Protein 5Y5Q (pdb70)

CATH classification: 2.70.40.10

Organism: White spot syndrome virus (isolate Shrimp/China/Tongan/1996) (NCBI:txid654913)

Radius of gyration: 22.13 Å; Cα contacts (8 Å, |Δi|>4): 1250; chains: 3; bounding box: 66×56×51 Å

Sequence (449 aa):
SSASVVFMRFAPPGEETALPPRRATPGSVAYDLFPSEEMDIEPMGLAKISTGYGIDKFPDGCYGQIVSRSGMTWKNNTSVPTGTINVDYRGELKVILRNHSAEKSVPIRKGTSIAQLIFLRYCDVEEEQIVYINETTGERTIIDSSSKSSASVVFMRFAPPGEETALPPRRATPGSVAYDLFPSEEMDIEPMGLAKISTGYGIDKFPDGCYGQIVSRSGMTWKNNTSVPTGTINVDYRGELKVILRNHSAEKSSVPIRKGTSIAQLIFLRYCDVEEEEQIVYINETTGERTIIDSSSKKDNKNQAESVRGTDSSASVVFMRFAPPTALPPRRATPGSVAYDLFPSEEMDIEPMGLAKISTGYGIDKFPDGCYGQIVSRSGMTWKNNTSVPTGTINVDYRGELKVILRNHSAEKSSVPIRKGTSIAQLIFLRYCDVEEEQIVYIRTIIDSSSK

Solvent-accessible surface area: 20630 Å² total; per-residue (Å²): 79,76,28,25,1,18,1,11,36,88,14,62,72,83,91,152,31,4,85,51,5,125,38,62,61,112,7,12,5,1,2,13,0,11,0,31,135,83,79,82,4,127,49,76,19,37,6,86,7,39,1,2,6,0,2,26,91,21,2,74,52,2,1,0,20,3,26,6,74,55,27,14,0,94,165,46,36,0,12,20,17,11,6,23,18,43,52,68,87,130,23,36,0,78,0,6,0,5,0,14,13,81,156,154,57,2,59,0,93,82,58,78,4,1,0,17,0,0,2,7,71,16,5,58,2,80,85,16,54,11,1,41,42,44,178,132,103,47,111,118,54,105,64,60,67,48,84,104,122,69,29,10,1,15,2,9,34,89,21,52,70,79,100,170,31,4,92,35,2,103,36,77,62,112,7,12,5,2,3,17,0,30,0,30,69,97,68,83,2,120,51,70,7,36,3,80,0,24,1,5,4,0,2,26,71,23,1,84,49,3,2,0,21,3,26,6,76,54,38,17,0,94,171,52,38,0,12,20,19,13,6,23,18,44,53,70,86,132,24,38,0,78,0,7,0,4,0,15,11,81,153,148,60,3,66,0,95,87,41,81,8,1,0,16,0,0,2,6,77,15,4,54,2,72,86,34,68,20,5,42,42,39,154,133,90,45,113,125,62,100,54,75,63,53,71,40,192,95,149,165,137,172,92,144,118,121,226,72,199,179,36,59,25,23,1,17,2,10,51,68,14,99,106,95,16,94,51,6,132,36,61,63,112,8,12,5,1,3,13,0,12,0,22,63,96,52,83,3,111,50,70,10,36,8,77,0,24,2,2,5,0,2,17,105,25,1,76,49,3,1,0,20,2,27,7,78,54,27,12,0,93,165,49,38,1,12,20,17,11,7,22,17,43,53,69,85,129,24,36,0,78,0,6,0,4,1,16,14,82,156,155,59,2,71,0,99,79,61,73,4,0,0,17,0,0,2,7,70,17,5,55,2,76,89,28,57,16,1,66,100,175,69,110,67,77,69,54,81,101

Structure (mmCIF, N/CA/C/O backbone):
data_5Y5Q
#
_entry.id   5Y5Q
#
_cell.length_a   59.574
_cell.length_b   75.527
_cell.length_c   113.321
_cell.angle_alpha   90.00
_cell.angle_beta   90.00
_cell.angle_gamma   90.00
#
_symmetry.space_group_name_H-M   'P 21 21 21'
#
loop_
_entity.id
_entity.type
_entity.pdbx_description
1 polymer Wsv112
2 non-polymer "DEOXYURIDINE-5'-TRIPHOSPHATE"
3 non-polymer 'MAGNESIUM ION'
4 water water
#
loop_
_atom_site.group_PDB
_atom_site.id
_atom_site.type_symbol
_atom_site.label_atom_id
_atom_site.label_alt_id
_atom_site.label_comp_id
_atom_site.label_asym_id
_atom_site.label_entity_id
_atom_site.label_seq_id
_atom_site.pdbx_PDB_ins_code
_atom_site.Cartn_x
_atom_site.Cartn_y
_atom_site.Cartn_z
_atom_site.occupancy
_atom_site.B_iso_or_equiv
_atom_site.auth_seq_id
_atom_site.auth_comp_id
_atom_site.auth_asym_id
_atom_site.auth_atom_id
_atom_site.pdbx_PDB_model_num
ATOM 1 N N . SER A 1 6 ? 16.660 10.942 -36.033 1.00 57.57 3 SER A N 1
ATOM 2 C CA . SER A 1 6 ? 17.433 10.353 -34.940 1.00 56.03 3 SER A CA 1
ATOM 3 C C . SER A 1 6 ? 16.575 9.570 -33.916 1.00 56.13 3 SER A C 1
ATOM 4 O O . SER A 1 6 ? 17.074 9.195 -32.842 1.00 54.81 3 SER A O 1
ATOM 7 N N . SER A 1 7 ? 15.300 9.285 -34.272 1.00 49.47 4 SER A N 1
ATOM 8 C CA . SER A 1 7 ? 14.351 8.542 -33.433 1.00 46.70 4 SER A CA 1
ATOM 9 C C . SER 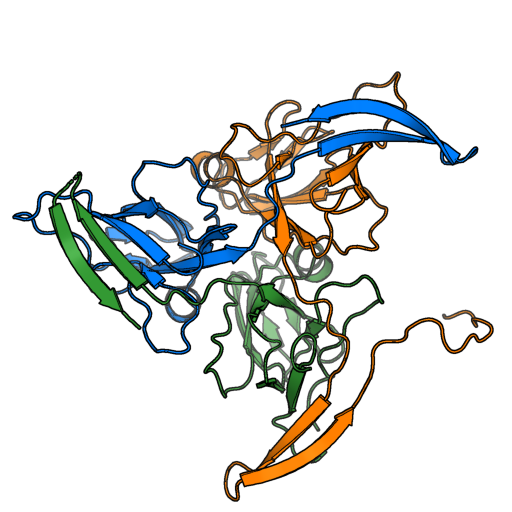A 1 7 ? 14.798 7.096 -33.170 1.00 44.40 4 SER A C 1
ATOM 10 O O . SER A 1 7 ? 14.399 6.506 -32.162 1.00 44.29 4 SER A O 1
ATOM 13 N N . ALA A 1 8 ? 15.580 6.501 -34.081 1.00 34.00 5 ALA A N 1
ATOM 14 C CA . ALA A 1 8 ? 16.032 5.134 -33.817 1.00 32.34 5 ALA A CA 1
ATOM 15 C C . ALA A 1 8 ? 17.493 4.963 -34.188 1.00 34.08 5 ALA A C 1
ATOM 16 O O . ALA A 1 8 ? 17.878 3.943 -34.758 1.00 33.87 5 ALA A O 1
ATOM 18 N N . SER A 1 9 ? 18.316 5.980 -33.874 1.00 31.02 6 SER A N 1
ATOM 19 C CA . SER A 1 9 ? 19.742 5.909 -34.192 1.00 31.21 6 SER A CA 1
ATOM 20 C C . SER A 1 9 ? 20.606 6.109 -32.955 1.00 32.54 6 SER A C 1
ATOM 21 O O . SER A 1 9 ? 20.233 6.841 -32.045 1.00 31.90 6 SER A O 1
ATOM 24 N N . VAL A 1 10 ? 21.747 5.447 -32.922 1.00 29.27 7 VAL A N 1
ATOM 25 C CA . VAL A 1 10 ? 22.699 5.563 -31.829 1.00 27.89 7 VAL A CA 1
ATOM 26 C C . VAL A 1 10 ? 24.072 5.766 -32.449 1.00 30.50 7 VAL A C 1
ATOM 27 O O . VAL A 1 10 ? 24.364 5.249 -33.529 1.00 31.52 7 VAL A O 1
ATOM 31 N N . VAL A 1 11 ? 24.927 6.480 -31.725 1.00 28.52 8 VAL A N 1
ATOM 32 C CA . VAL A 1 11 ? 26.319 6.643 -32.106 1.00 28.03 8 VAL A CA 1
ATOM 33 C C . VAL A 1 11 ? 27.152 6.279 -30.886 1.00 30.17 8 VAL A C 1
ATOM 34 O O . VAL A 1 11 ? 26.988 6.895 -29.823 1.00 29.12 8 VAL A O 1
ATOM 38 N N . PHE A 1 12 ? 27.996 5.251 -31.021 1.00 27.92 9 PHE A N 1
ATOM 39 C CA . PHE A 1 12 ? 28.938 4.882 -29.959 1.00 27.83 9 PHE A CA 1
ATOM 40 C C . PHE A 1 12 ? 30.267 5.567 -30.266 1.00 31.83 9 PHE A C 1
ATOM 41 O O . PHE A 1 12 ? 30.636 5.674 -31.437 1.00 32.60 9 PHE A O 1
ATOM 49 N N . MET A 1 13 ? 30.978 6.031 -29.227 1.00 28.90 10 MET A N 1
ATOM 50 C CA . MET A 1 13 ? 32.314 6.598 -29.392 1.00 31.21 10 MET A CA 1
ATOM 51 C C . MET A 1 13 ? 33.360 5.625 -28.842 1.00 34.43 10 MET A C 1
ATOM 52 O O . MET A 1 13 ? 33.281 5.211 -27.687 1.00 32.26 10 MET A O 1
ATOM 57 N N . ARG A 1 14 ? 34.276 5.189 -29.699 1.00 31.99 11 ARG A N 1
ATOM 58 C CA . ARG A 1 14 ? 35.365 4.270 -29.355 1.00 32.46 11 ARG A CA 1
ATOM 59 C C . ARG A 1 14 ? 36.488 5.128 -28.759 1.00 38.90 11 ARG A C 1
ATOM 60 O O . ARG A 1 14 ? 36.931 6.103 -29.387 1.00 36.82 11 ARG A O 1
ATOM 68 N N . PHE A 1 15 ? 36.909 4.796 -27.524 1.00 37.32 12 PHE A N 1
ATOM 69 C CA . PHE A 1 15 ? 37.921 5.584 -26.812 1.00 38.04 12 PHE A CA 1
ATOM 70 C C . PHE A 1 15 ? 39.352 5.365 -27.290 1.00 44.84 12 PHE A C 1
ATOM 71 O O . PHE A 1 15 ? 40.170 6.291 -27.179 1.00 46.17 12 PHE A O 1
ATOM 79 N N . ALA A 1 16 ? 39.658 4.165 -27.822 1.00 42.23 13 ALA A N 1
ATOM 80 C CA . ALA A 1 16 ? 40.998 3.841 -28.317 1.00 43.51 13 ALA A CA 1
ATOM 81 C C . ALA A 1 16 ? 41.226 4.343 -29.745 1.00 49.98 13 ALA A C 1
ATOM 82 O O . ALA A 1 16 ? 40.326 4.213 -30.579 1.00 46.45 13 ALA A O 1
ATOM 84 N N . PRO A 1 17 ? 42.437 4.874 -30.065 1.00 51.98 14 PRO A N 1
ATOM 85 C CA . PRO A 1 17 ? 42.704 5.318 -31.453 1.00 54.16 14 PRO A CA 1
ATOM 86 C C . PRO A 1 17 ? 42.499 4.201 -32.489 1.00 61.78 14 PRO A C 1
ATOM 87 O O . PRO A 1 17 ? 42.756 3.043 -32.151 1.00 60.46 14 PRO A O 1
ATOM 91 N N . PRO A 1 18 ? 42.049 4.525 -33.741 1.00 62.36 15 PRO A N 1
ATOM 92 C CA . PRO A 1 18 ? 41.773 3.472 -34.750 1.00 63.54 15 PRO A CA 1
ATOM 93 C C . PRO A 1 18 ? 42.851 2.407 -35.009 1.00 71.16 15 PRO A C 1
ATOM 94 O O . PRO A 1 18 ? 42.509 1.331 -35.506 1.00 71.82 15 PRO A O 1
ATOM 98 N N . GLY A 1 19 ? 44.112 2.689 -34.691 1.00 69.00 16 GLY A N 1
ATOM 99 C CA . GLY A 1 19 ? 45.191 1.726 -34.893 1.00 70.08 16 GLY A CA 1
ATOM 100 C C . GLY A 1 19 ? 45.489 0.831 -33.703 1.00 73.75 16 GLY A C 1
ATOM 101 O O . GLY A 1 19 ? 46.296 -0.097 -33.817 1.00 74.21 16 GLY A O 1
ATOM 102 N N . GLU A 1 20 ? 44.826 1.091 -32.555 1.00 68.74 17 GLU A N 1
ATOM 103 C CA . GLU A 1 20 ? 45.051 0.395 -31.289 1.00 67.46 17 GLU A CA 1
ATOM 104 C C . GLU A 1 20 ? 44.004 -0.676 -30.949 1.00 68.57 17 GLU A C 1
ATOM 105 O O . GLU A 1 20 ? 42.811 -0.495 -31.206 1.00 66.56 17 GLU A O 1
ATOM 111 N N . GLU A 1 21 ? 44.473 -1.786 -30.350 1.00 64.07 18 GLU A N 1
ATOM 112 C CA . GLU A 1 21 ? 43.652 -2.915 -29.910 1.00 62.48 18 GLU A CA 1
ATOM 113 C C . GLU A 1 21 ? 42.752 -2.497 -28.751 1.00 60.20 18 GLU A C 1
ATOM 114 O O . GLU A 1 21 ? 43.216 -1.844 -27.811 1.00 59.59 18 GLU A O 1
ATOM 120 N N . THR A 1 22 ? 41.451 -2.813 -28.848 1.00 52.21 19 THR A N 1
ATOM 121 C CA . THR A 1 22 ? 40.502 -2.463 -27.793 1.00 48.19 19 THR A CA 1
ATOM 122 C C . THR A 1 22 ? 39.406 -3.517 -27.649 1.00 45.64 19 THR A C 1
ATOM 123 O O . THR A 1 22 ? 39.464 -4.574 -28.284 1.00 45.49 19 THR A O 1
ATOM 127 N N . ALA A 1 23 ? 38.402 -3.220 -26.822 1.00 37.42 20 ALA A N 1
ATOM 128 C CA . ALA A 1 23 ? 37.282 -4.114 -26.623 1.00 33.93 20 ALA A CA 1
ATOM 129 C C . ALA A 1 23 ? 36.476 -4.318 -27.899 1.00 36.61 20 ALA A C 1
ATOM 130 O O . ALA A 1 23 ? 36.461 -3.465 -28.795 1.00 36.22 20 ALA A O 1
ATOM 132 N N . LEU A 1 24 ? 35.782 -5.449 -27.966 1.00 32.94 21 LEU A N 1
ATOM 133 C CA . LEU A 1 24 ? 34.859 -5.743 -29.049 1.00 31.89 21 LEU A CA 1
ATOM 134 C C . LEU A 1 24 ? 33.711 -4.730 -28.944 1.00 32.35 21 LEU A C 1
ATOM 135 O O . LEU A 1 24 ? 33.389 -4.308 -27.829 1.00 31.51 21 LEU A O 1
ATOM 140 N N . PRO A 1 25 ? 33.159 -4.256 -30.082 1.00 29.76 22 PRO A N 1
ATOM 141 C CA . PRO A 1 25 ? 32.123 -3.223 -30.002 1.00 28.88 22 PRO A CA 1
ATOM 142 C C . PRO A 1 25 ? 30.801 -3.723 -29.459 1.00 31.11 22 PRO A C 1
ATOM 143 O O . PRO A 1 25 ? 30.504 -4.920 -29.568 1.00 28.50 22 PRO A O 1
ATOM 147 N N . PRO A 1 26 ? 29.977 -2.805 -28.911 1.00 27.61 23 PRO A N 1
ATOM 148 C CA . PRO A 1 26 ? 28.647 -3.219 -28.434 1.00 27.10 23 PRO A CA 1
ATOM 149 C C . PRO A 1 26 ? 27.885 -3.814 -29.604 1.00 29.82 23 PRO A C 1
ATOM 150 O O . PRO A 1 26 ? 27.931 -3.282 -30.721 1.00 30.20 23 PRO A O 1
ATOM 154 N N . ARG A 1 27 ? 27.251 -4.967 -29.372 1.00 26.21 24 ARG A N 1
ATOM 155 C CA . ARG A 1 27 ? 26.547 -5.636 -30.462 1.00 27.63 24 ARG A CA 1
ATOM 156 C C . ARG A 1 27 ? 25.341 -6.401 -29.974 1.00 28.91 24 ARG A C 1
ATOM 157 O O . ARG A 1 27 ? 25.439 -7.139 -28.989 1.00 27.11 24 ARG A O 1
ATOM 165 N N . ARG A 1 28 ? 24.214 -6.276 -30.715 1.00 25.85 25 ARG A N 1
ATOM 166 C CA . ARG A 1 28 ? 23.007 -7.063 -30.428 1.00 25.25 25 ARG A CA 1
ATOM 167 C C . ARG A 1 28 ? 23.229 -8.443 -31.055 1.00 29.42 25 ARG A C 1
ATOM 168 O O . ARG A 1 28 ? 23.651 -8.538 -32.215 1.00 30.17 25 ARG A O 1
ATOM 176 N N . ALA A 1 29 ? 22.962 -9.502 -30.290 1.00 26.70 26 ALA A N 1
ATOM 177 C CA . ALA A 1 29 ? 23.215 -10.887 -30.716 1.00 27.60 26 ALA A CA 1
ATOM 178 C C . ALA A 1 29 ? 22.307 -11.357 -31.840 1.00 32.53 26 ALA A C 1
ATOM 179 O O . ALA A 1 29 ? 22.763 -12.093 -32.710 1.00 34.04 26 ALA A O 1
ATOM 181 N N . THR A 1 30 ? 21.026 -10.934 -31.831 1.00 29.29 27 THR A N 1
ATOM 182 C CA . THR A 1 30 ? 20.022 -11.363 -32.818 1.00 29.26 27 THR A CA 1
ATOM 183 C C . THR A 1 30 ? 19.089 -10.191 -33.172 1.00 32.78 27 THR A C 1
ATOM 184 O O . THR A 1 30 ? 19.033 -9.210 -32.399 1.00 28.29 27 THR A O 1
ATOM 188 N N . PRO A 1 31 ? 18.273 -10.295 -34.256 1.00 32.60 28 PRO A N 1
ATOM 189 C CA . PRO A 1 31 ? 17.331 -9.205 -34.562 1.00 32.01 28 PRO A CA 1
ATOM 190 C C . PRO A 1 31 ? 16.296 -8.951 -33.464 1.00 33.60 28 PRO A C 1
ATOM 191 O O . PRO A 1 31 ? 15.784 -7.844 -33.381 1.00 34.55 28 PRO A O 1
ATOM 195 N N . GLY A 1 32 ? 16.014 -9.946 -32.621 1.00 27.68 29 GLY A N 1
ATOM 196 C CA . GLY A 1 32 ? 15.070 -9.755 -31.522 1.00 26.51 29 GLY A CA 1
ATOM 197 C C . GLY A 1 32 ? 15.721 -9.427 -30.182 1.00 28.10 29 GLY A C 1
ATOM 198 O O . GLY A 1 32 ? 15.016 -9.262 -29.178 1.00 25.16 29 GLY A O 1
ATOM 199 N N . SER A 1 33 ? 17.073 -9.304 -30.147 1.00 23.88 30 SER A N 1
ATOM 200 C CA . SER A 1 33 ? 17.790 -8.943 -28.928 1.00 22.09 30 SER A CA 1
ATOM 201 C C . SER A 1 33 ? 17.516 -7.464 -28.638 1.00 25.22 30 SER A C 1
ATOM 202 O O . SER A 1 33 ? 17.722 -6.611 -29.513 1.00 26.88 30 SER A O 1
ATOM 205 N N . VAL A 1 34 ? 17.057 -7.153 -27.430 1.00 19.97 31 VAL A N 1
ATOM 206 C CA . VAL A 1 34 ? 16.714 -5.786 -27.098 1.00 19.13 31 VAL A CA 1
ATOM 207 C C . VAL A 1 34 ? 17.917 -4.959 -26.639 1.00 22.69 31 VAL A C 1
ATOM 208 O O . VAL A 1 34 ? 17.793 -3.748 -26.529 1.00 24.38 31 VAL A O 1
ATOM 212 N N . ALA A 1 35 ? 19.030 -5.617 -26.286 1.00 19.52 32 ALA A N 1
ATOM 213 C CA . ALA A 1 35 ? 20.182 -4.938 -25.712 1.00 19.68 32 ALA A CA 1
ATOM 214 C C . ALA A 1 35 ? 21.456 -5.238 -26.463 1.00 24.14 32 ALA A C 1
ATOM 215 O O . ALA A 1 35 ? 21.577 -6.302 -27.102 1.00 21.38 32 ALA A O 1
ATOM 217 N N . TYR A 1 36 ? 22.431 -4.324 -26.346 1.00 20.63 33 TYR A N 1
ATOM 218 C CA . TYR A 1 36 ? 23.757 -4.477 -26.952 1.00 21.21 33 TYR A CA 1
ATOM 219 C C . TYR A 1 36 ? 24.661 -5.159 -25.930 1.00 21.91 33 TYR A C 1
ATOM 220 O O . TYR A 1 36 ? 24.843 -4.625 -24.830 1.00 21.75 33 TYR A O 1
ATOM 229 N N . ASP A 1 37 ? 25.260 -6.307 -26.293 1.00 20.55 34 ASP A N 1
ATOM 230 C CA . ASP A 1 37 ? 26.212 -6.982 -25.417 1.00 21.62 34 ASP A CA 1
ATOM 231 C C . ASP A 1 37 ? 27.465 -6.103 -25.342 1.00 25.09 34 ASP A C 1
ATOM 232 O O . ASP A 1 37 ? 27.929 -5.602 -26.385 1.00 24.58 34 ASP A O 1
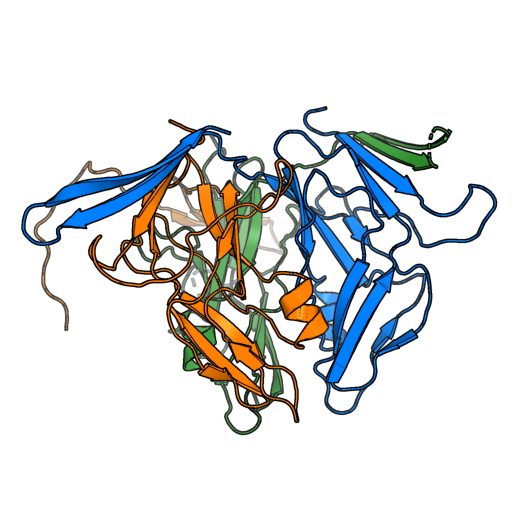ATOM 237 N N . LEU A 1 38 ? 27.989 -5.910 -24.128 1.00 20.93 35 LEU A N 1
ATOM 238 C CA . LEU A 1 38 ? 29.187 -5.105 -23.862 1.00 21.54 35 LEU A CA 1
ATOM 239 C C . LEU A 1 38 ? 30.339 -6.009 -23.526 1.00 24.16 35 LEU A C 1
ATOM 240 O O . LEU A 1 38 ? 30.170 -6.998 -22.801 1.00 24.39 35 LEU A O 1
ATOM 245 N N . PHE A 1 39 ? 31.524 -5.625 -23.981 1.00 22.70 36 PHE A N 1
ATOM 246 C CA . PHE A 1 39 ? 32.736 -6.417 -23.815 1.00 22.83 36 PHE A CA 1
ATOM 247 C C . PHE A 1 39 ? 33.816 -5.676 -23.054 1.00 28.34 36 PHE A C 1
ATOM 248 O O . PHE A 1 39 ? 33.867 -4.454 -23.112 1.00 28.02 36 PHE A O 1
ATOM 256 N N . PRO A 1 40 ? 34.712 -6.421 -22.364 1.00 24.96 37 PRO A N 1
ATOM 257 C CA . PRO A 1 40 ? 35.786 -5.760 -21.610 1.00 26.07 37 PRO A CA 1
ATOM 258 C C . PRO A 1 40 ? 36.989 -5.364 -22.469 1.00 27.80 37 PRO A C 1
ATOM 259 O O . PRO A 1 40 ? 37.389 -6.107 -23.371 1.00 28.81 37 PRO A O 1
ATOM 263 N N . SER A 1 41 ? 37.610 -4.228 -22.145 1.00 26.74 38 SER A N 1
ATOM 264 C CA . SER A 1 41 ? 38.851 -3.781 -22.811 1.00 29.02 38 SER A CA 1
ATOM 265 C C . SER A 1 41 ? 40.059 -4.576 -22.294 1.00 34.37 38 SER A C 1
ATOM 266 O O . SER A 1 41 ? 41.082 -4.714 -22.999 1.00 35.46 38 SER A O 1
ATOM 269 N N . GLU A 1 42 ? 39.980 -4.999 -21.025 1.00 31.54 39 GLU A N 1
ATOM 270 C CA . GLU A 1 42 ? 41.087 -5.657 -20.325 1.00 32.27 39 GLU A CA 1
ATOM 271 C C . GLU A 1 42 ? 40.601 -6.876 -19.553 1.00 36.19 39 GLU A C 1
ATOM 272 O O . GLU A 1 42 ? 39.499 -6.881 -19.039 1.00 34.29 39 GLU A O 1
ATOM 278 N N . GLU A 1 43 ? 41.466 -7.861 -19.386 1.00 34.92 40 GLU A N 1
ATOM 279 C CA . GLU A 1 43 ? 41.093 -9.082 -18.679 1.00 34.28 40 GLU A CA 1
ATOM 280 C C . GLU A 1 43 ? 41.413 -9.014 -17.197 1.00 35.75 40 GLU A C 1
ATOM 281 O O . GLU A 1 43 ? 42.285 -8.249 -16.789 1.00 36.11 40 GLU A O 1
ATOM 287 N N . MET A 1 44 ? 40.689 -9.791 -16.387 1.00 30.63 41 MET A N 1
ATOM 288 C CA . MET A 1 44 ? 40.931 -9.856 -14.949 1.00 29.22 41 MET A CA 1
ATOM 289 C C . MET A 1 44 ? 40.177 -11.040 -14.385 1.00 31.41 41 MET A C 1
ATOM 290 O O . MET A 1 44 ? 39.353 -11.638 -15.079 1.00 30.16 41 MET A O 1
ATOM 295 N N . ASP A 1 45 ? 40.453 -11.367 -13.122 1.00 28.94 42 ASP A N 1
ATOM 296 C CA . ASP A 1 45 ? 39.709 -12.389 -12.398 1.00 28.81 42 ASP A CA 1
ATOM 297 C C . ASP A 1 45 ? 39.115 -11.698 -11.172 1.00 31.33 42 ASP A C 1
ATOM 298 O O . ASP A 1 45 ? 39.856 -11.167 -10.339 1.00 34.07 42 ASP A O 1
ATOM 303 N N . ILE A 1 46 ? 37.792 -11.674 -11.061 1.00 26.75 43 ILE A N 1
ATOM 304 C CA . ILE A 1 46 ? 37.142 -11.042 -9.902 1.00 24.64 43 ILE A CA 1
ATOM 305 C C . ILE A 1 46 ? 37.157 -12.029 -8.747 1.00 26.64 43 ILE A C 1
ATOM 306 O O . ILE A 1 46 ? 36.551 -13.094 -8.837 1.00 26.30 43 ILE A O 1
ATOM 311 N N . GLU A 1 47 ? 37.850 -11.689 -7.674 1.00 26.03 44 GLU A N 1
ATOM 312 C CA . GLU A 1 47 ? 37.938 -12.557 -6.512 1.00 25.28 44 GLU A CA 1
ATOM 313 C C . GLU A 1 47 ? 36.555 -12.861 -5.871 1.00 24.74 44 GLU A C 1
ATOM 314 O O . GLU A 1 47 ? 35.613 -12.070 -6.028 1.00 22.44 44 GLU A O 1
ATOM 320 N N . PRO A 1 48 ? 36.440 -13.971 -5.097 1.00 24.42 45 PRO A N 1
ATOM 321 C CA . PRO A 1 48 ? 35.180 -14.270 -4.392 1.00 24.10 45 PRO A CA 1
ATOM 322 C C . PRO A 1 48 ? 34.705 -13.084 -3.564 1.00 23.38 45 PRO A C 1
ATOM 323 O O . PRO A 1 48 ? 35.514 -12.404 -2.924 1.00 22.36 45 PRO A O 1
ATOM 327 N N . MET A 1 49 ? 33.401 -12.773 -3.674 1.00 21.74 46 MET A N 1
ATOM 328 C CA . MET A 1 49 ? 32.724 -11.661 -2.983 1.00 21.86 46 MET A CA 1
ATOM 329 C C . MET A 1 49 ? 33.234 -10.278 -3.470 1.00 25.92 46 MET A C 1
ATOM 330 O O . MET A 1 49 ? 32.860 -9.254 -2.884 1.00 25.71 46 MET A O 1
ATOM 335 N N . GLY A 1 50 ? 34.043 -10.261 -4.538 1.00 22.07 47 GLY A N 1
ATOM 336 C CA . GLY A 1 50 ? 34.606 -9.021 -5.067 1.00 21.78 47 GLY A CA 1
ATOM 337 C C . GLY A 1 50 ? 33.632 -8.178 -5.877 1.00 24.17 47 GLY A C 1
ATOM 338 O O . GLY A 1 50 ? 32.598 -8.670 -6.336 1.00 21.57 47 GLY A O 1
ATOM 339 N N . LEU A 1 51 ? 34.005 -6.919 -6.100 1.00 21.20 48 LEU A N 1
ATOM 340 C CA . LEU A 1 51 ? 33.216 -5.987 -6.919 1.00 20.26 48 LEU A CA 1
ATOM 341 C C . LEU A 1 51 ? 34.225 -5.345 -7.856 1.00 21.59 48 LEU A C 1
ATOM 342 O O . LEU A 1 51 ? 35.260 -4.865 -7.386 1.00 23.07 48 LEU A O 1
ATOM 347 N N . ALA A 1 52 ? 33.957 -5.384 -9.166 1.00 21.27 49 ALA A N 1
ATOM 348 C CA . ALA A 1 52 ? 34.880 -4.826 -10.166 1.00 20.62 49 ALA A CA 1
ATOM 349 C C . ALA A 1 52 ? 34.212 -3.748 -10.983 1.00 23.36 49 ALA A C 1
ATOM 350 O O . ALA A 1 52 ? 33.004 -3.812 -11.206 1.00 21.32 49 ALA A O 1
ATOM 352 N N . LYS A 1 53 ? 35.007 -2.745 -11.419 1.00 21.38 50 LYS A N 1
ATOM 353 C CA . LYS A 1 53 ? 34.552 -1.683 -12.314 1.00 21.66 50 LYS A CA 1
ATOM 354 C C . LYS A 1 53 ? 35.371 -1.917 -13.594 1.00 26.11 50 LYS A C 1
ATOM 355 O O . LYS A 1 53 ? 36.600 -1.754 -13.591 1.00 27.23 50 LYS A O 1
ATOM 361 N N . ILE A 1 54 ? 34.707 -2.372 -14.653 1.00 22.62 51 ILE A N 1
ATOM 362 C CA . ILE A 1 54 ? 35.344 -2.826 -15.877 1.00 23.21 51 ILE A CA 1
ATOM 363 C C . ILE A 1 54 ? 35.135 -1.879 -17.035 1.00 25.18 51 ILE A C 1
ATOM 364 O O . ILE A 1 54 ? 34.005 -1.621 -17.413 1.00 23.98 51 ILE A O 1
ATOM 369 N N . SER A 1 55 ? 36.227 -1.406 -17.658 1.00 24.86 52 SER A N 1
ATOM 370 C CA . SER A 1 55 ? 36.080 -0.563 -18.835 1.00 23.97 52 SER A CA 1
ATOM 371 C C . SER A 1 55 ? 35.594 -1.380 -20.056 1.00 27.57 52 SER A C 1
ATOM 372 O O . SER A 1 55 ? 36.031 -2.521 -20.255 1.00 27.28 52 SER A O 1
ATOM 375 N N . THR A 1 56 ? 34.673 -0.796 -20.854 1.00 25.20 53 THR A N 1
ATOM 376 C CA . THR A 1 56 ? 34.100 -1.457 -22.021 1.00 23.83 53 THR A CA 1
ATOM 377 C C . THR A 1 56 ? 34.704 -0.958 -23.350 1.00 29.61 53 THR A C 1
ATOM 378 O O . THR A 1 56 ? 34.336 -1.481 -24.395 1.00 29.19 53 THR A O 1
ATOM 382 N N . GLY A 1 57 ? 35.473 0.119 -23.296 1.00 28.42 54 GLY A N 1
ATOM 383 C CA . GLY A 1 57 ? 36.090 0.715 -24.483 1.00 28.93 54 GLY A CA 1
ATOM 384 C C . GLY A 1 57 ? 35.264 1.717 -25.262 1.00 31.98 54 GLY A C 1
ATOM 385 O O . GLY A 1 57 ? 35.781 2.322 -26.222 1.00 31.93 54 GLY A O 1
ATOM 386 N N . TYR A 1 58 ? 33.984 1.912 -24.882 1.00 27.23 55 TYR A N 1
ATOM 387 C CA . TYR A 1 58 ? 33.076 2.804 -25.630 1.00 27.10 55 TYR A CA 1
ATOM 388 C C . TYR A 1 58 ? 32.221 3.688 -24.745 1.00 31.12 55 TYR A C 1
ATOM 389 O O . TYR A 1 58 ? 31.813 3.290 -23.645 1.00 29.73 55 TYR A O 1
ATOM 398 N N . GLY A 1 59 ? 31.899 4.848 -25.278 1.00 27.73 56 GLY A N 1
ATOM 399 C CA . GLY A 1 59 ? 30.932 5.760 -24.692 1.00 27.01 56 GLY A CA 1
ATOM 400 C C . GLY A 1 59 ? 29.746 5.861 -25.644 1.00 28.43 56 GLY A C 1
ATOM 401 O O . GLY A 1 59 ? 29.736 5.242 -26.722 1.00 27.04 56 GLY A O 1
ATOM 402 N N . ILE A 1 60 ? 28.743 6.627 -25.265 1.00 25.80 57 ILE A N 1
ATOM 403 C CA . ILE A 1 60 ? 27.595 6.873 -26.137 1.00 25.40 57 ILE A CA 1
ATOM 404 C C . ILE A 1 60 ? 27.674 8.342 -26.559 1.00 29.56 57 ILE A C 1
ATOM 405 O O . ILE A 1 60 ? 27.478 9.229 -25.720 1.00 30.08 57 ILE A O 1
ATOM 410 N N . ASP A 1 61 ? 27.962 8.594 -27.833 1.00 28.40 58 ASP A N 1
ATOM 411 C CA . ASP A 1 61 ? 28.034 9.957 -28.356 1.00 29.03 58 ASP A CA 1
ATOM 412 C C . ASP A 1 61 ? 26.631 10.534 -28.579 1.00 33.41 58 ASP A C 1
ATOM 413 O O . ASP A 1 61 ? 26.409 11.723 -28.315 1.00 33.27 58 ASP A O 1
ATOM 418 N N . LYS A 1 62 ? 25.694 9.696 -29.082 1.00 28.27 59 LYS A N 1
ATOM 419 C CA . LYS A 1 62 ? 24.329 10.102 -29.368 1.00 27.67 59 LYS A CA 1
ATOM 420 C C . LYS A 1 62 ? 23.368 9.015 -28.975 1.00 28.63 59 LYS A C 1
ATOM 421 O O . LYS A 1 62 ? 23.532 7.867 -29.382 1.00 30.11 59 LYS A O 1
ATOM 427 N N . PHE A 1 63 ? 22.355 9.384 -28.203 1.00 25.97 60 PHE A N 1
ATOM 428 C CA . PHE A 1 63 ? 21.320 8.467 -27.760 1.00 25.29 60 PHE A CA 1
ATOM 429 C C . PHE A 1 63 ? 20.123 8.568 -28.700 1.00 30.72 60 PHE A C 1
ATOM 430 O O . PHE A 1 63 ? 19.832 9.666 -29.217 1.00 30.73 60 PHE A O 1
ATOM 438 N N . PRO A 1 64 ? 19.318 7.484 -28.813 1.00 27.94 61 PRO A N 1
ATOM 439 C CA . PRO A 1 64 ? 18.058 7.596 -29.578 1.00 27.87 61 PRO A CA 1
ATOM 440 C C . PRO A 1 64 ? 17.151 8.598 -28.856 1.00 28.65 61 PRO A C 1
ATOM 441 O O . PRO A 1 64 ? 17.209 8.713 -27.618 1.00 27.25 61 PRO A O 1
ATOM 445 N N . ASP A 1 65 ? 16.332 9.343 -29.616 1.00 27.96 62 ASP A N 1
ATOM 446 C CA . ASP A 1 65 ? 15.414 10.338 -29.058 1.00 27.73 62 ASP A CA 1
ATOM 447 C C . ASP A 1 65 ? 14.567 9.782 -27.921 1.00 30.08 62 ASP A C 1
ATOM 448 O O . ASP A 1 65 ? 13.986 8.696 -28.044 1.00 29.29 62 ASP A O 1
ATOM 453 N N . GLY A 1 66 ? 14.533 10.525 -26.820 1.00 26.16 63 GLY A N 1
ATOM 454 C CA . GLY A 1 66 ? 13.739 10.203 -25.641 1.00 23.60 63 GLY A CA 1
ATOM 455 C C . GLY A 1 66 ? 14.169 8.977 -24.855 1.00 25.53 63 GLY A C 1
ATOM 456 O O . GLY A 1 66 ? 13.401 8.490 -24.015 1.00 23.22 63 GLY A O 1
ATOM 457 N N . CYS A 1 67 ? 15.386 8.490 -25.115 1.00 23.14 64 CYS A N 1
ATOM 458 C CA . CYS A 1 67 ? 15.944 7.304 -24.445 1.00 21.53 64 CYS A CA 1
ATOM 459 C C . CYS A 1 67 ? 17.200 7.617 -23.678 1.00 22.80 64 CYS A C 1
ATOM 460 O O . CYS A 1 67 ? 17.933 8.559 -24.011 1.00 22.89 64 CYS A O 1
ATOM 463 N N . TYR A 1 68 ? 17.499 6.753 -22.705 1.00 19.57 65 TYR A N 1
ATOM 464 C CA . TYR A 1 68 ? 18.788 6.807 -22.027 1.00 19.45 65 TYR A CA 1
ATOM 465 C C . TYR A 1 68 ? 19.348 5.388 -22.103 1.00 21.41 65 TYR A C 1
ATOM 466 O O . TYR A 1 68 ? 18.669 4.488 -22.604 1.00 21.71 65 TYR A O 1
ATOM 475 N N . GLY A 1 69 ? 20.549 5.175 -21.605 1.00 19.20 66 GLY A N 1
ATOM 476 C CA . GLY A 1 69 ? 21.139 3.842 -21.627 1.00 19.53 66 GLY A CA 1
ATOM 477 C C . GLY A 1 69 ? 21.129 3.211 -20.252 1.00 21.50 66 GLY A C 1
ATOM 478 O O . GLY A 1 69 ? 21.550 3.842 -19.286 1.00 20.82 66 GLY A O 1
ATOM 479 N N . GLN A 1 70 ? 20.622 1.987 -20.158 1.00 17.55 67 GLN A N 1
ATOM 480 C CA . GLN A 1 70 ? 20.648 1.248 -18.893 1.00 16.66 67 GLN A CA 1
ATOM 481 C C . GLN A 1 70 ? 21.454 -0.008 -19.089 1.00 19.01 67 GLN A C 1
ATOM 482 O O . GLN A 1 70 ? 21.076 -0.850 -19.908 1.00 19.88 67 GLN A O 1
ATOM 488 N N . ILE A 1 71 ? 22.526 -0.174 -18.286 1.00 16.41 68 ILE A N 1
ATOM 489 C CA . ILE A 1 71 ? 23.338 -1.389 -18.314 1.00 15.63 68 ILE A CA 1
ATOM 490 C C . ILE A 1 71 ? 22.679 -2.357 -17.329 1.00 17.59 68 ILE A C 1
ATOM 491 O O . ILE A 1 71 ? 22.376 -2.001 -16.181 1.00 18.21 68 ILE A O 1
ATOM 496 N N . VAL A 1 72 ? 22.381 -3.537 -17.826 1.00 15.43 69 VAL A N 1
ATOM 497 C CA . VAL A 1 72 ? 21.780 -4.600 -17.001 1.00 15.27 69 VAL A CA 1
ATOM 498 C C . VAL A 1 72 ? 22.591 -5.876 -17.185 1.00 18.36 69 VAL A C 1
ATOM 499 O O . VAL A 1 72 ? 23.373 -6.011 -18.134 1.00 19.65 69 VAL A O 1
ATOM 503 N N . SER A 1 73 ? 22.375 -6.822 -16.280 1.00 16.05 70 SER A N 1
ATOM 504 C CA . SER A 1 73 ? 23.060 -8.090 -16.380 1.00 15.51 70 SER A CA 1
ATOM 505 C C . SER A 1 73 ? 22.550 -8.943 -17.552 1.00 19.22 70 SER A C 1
ATOM 506 O O . SER A 1 73 ? 21.396 -8.799 -18.013 1.00 16.90 70 SER A O 1
ATOM 509 N N . ARG A 1 74 ? 23.427 -9.843 -17.987 1.00 17.25 71 ARG A N 1
ATOM 510 C CA . ARG A 1 74 ? 23.083 -10.897 -18.966 1.00 16.85 71 ARG A CA 1
ATOM 511 C C . ARG A 1 74 ? 22.696 -12.161 -18.138 1.00 18.17 71 ARG A C 1
ATOM 512 O O . ARG A 1 74 ? 23.324 -12.466 -17.118 1.00 18.90 71 ARG A O 1
ATOM 520 N N . SER A 1 75 ? 21.754 -12.947 -18.620 1.00 16.87 72 SER A N 1
ATOM 521 C CA . SER A 1 75 ? 21.348 -14.157 -17.884 1.00 17.40 72 SER A CA 1
ATOM 522 C C . SER A 1 75 ? 22.513 -15.142 -17.692 1.00 20.71 72 SER A C 1
ATOM 523 O O . SER A 1 75 ? 22.707 -15.637 -16.586 1.00 21.67 72 SER A O 1
ATOM 526 N N . GLY A 1 76 ? 23.291 -15.405 -18.754 1.00 20.40 73 GLY A N 1
ATOM 527 C CA . GLY A 1 76 ? 24.410 -16.347 -18.668 1.00 21.17 73 GLY A CA 1
ATOM 528 C C . GLY A 1 76 ? 25.456 -15.962 -17.636 1.00 23.46 73 GLY A C 1
ATOM 529 O O . GLY A 1 76 ? 25.844 -16.780 -16.786 1.00 23.83 73 GLY A O 1
ATOM 530 N N . MET A 1 77 ? 25.955 -14.727 -17.724 1.00 20.73 74 MET A N 1
ATOM 531 C CA . MET A 1 77 ? 26.969 -14.226 -16.785 1.00 19.76 74 MET A CA 1
ATOM 532 C C . MET A 1 77 ? 26.443 -14.315 -15.339 1.00 20.33 74 MET A C 1
ATOM 533 O O . MET A 1 77 ? 27.176 -14.697 -14.434 1.00 21.12 74 MET A O 1
ATOM 538 N N . THR A 1 78 ? 25.153 -13.995 -15.146 1.00 17.05 75 THR A N 1
ATOM 539 C CA . THR A 1 78 ? 24.550 -14.040 -13.817 1.00 16.91 75 THR A CA 1
ATOM 540 C C . THR A 1 78 ? 24.505 -15.467 -13.272 1.00 21.04 75 THR A C 1
ATOM 541 O O . THR A 1 78 ? 24.965 -15.741 -12.161 1.00 19.91 75 THR A O 1
ATOM 545 N N . TRP A 1 79 ? 23.964 -16.380 -14.073 1.00 18.63 76 TRP A N 1
ATOM 546 C CA . TRP A 1 79 ? 23.725 -17.750 -13.657 1.00 21.57 76 TRP A CA 1
ATOM 547 C C . TRP A 1 79 ? 25.014 -18.585 -13.607 1.00 23.87 76 TRP A C 1
ATOM 548 O O . TRP A 1 79 ? 25.295 -19.239 -12.591 1.00 25.03 76 TRP A O 1
ATOM 559 N N . LYS A 1 80 ? 25.773 -18.610 -14.708 1.00 21.55 77 LYS A N 1
ATOM 560 C CA . LYS A 1 80 ? 26.973 -19.433 -14.798 1.00 22.66 77 LYS A CA 1
ATOM 561 C C . LYS A 1 80 ? 28.067 -18.995 -13.830 1.00 26.54 77 LYS A C 1
ATOM 562 O O . LYS A 1 80 ? 28.767 -19.860 -13.255 1.00 28.07 77 LYS A O 1
ATOM 568 N N . ASN A 1 81 ? 28.201 -17.660 -13.640 1.00 23.09 78 ASN A N 1
ATOM 569 C CA . ASN A 1 81 ? 29.264 -17.129 -12.804 1.00 22.48 78 ASN A CA 1
ATOM 570 C C . ASN A 1 81 ? 28.802 -16.560 -11.456 1.00 23.02 78 ASN A C 1
ATOM 571 O O . ASN A 1 81 ? 29.644 -16.051 -10.707 1.00 23.06 78 ASN A O 1
ATOM 576 N N . ASN A 1 82 ? 27.505 -16.704 -11.103 1.00 19.93 79 ASN A N 1
ATOM 577 C CA . ASN A 1 82 ? 26.980 -16.247 -9.804 1.00 19.50 79 ASN A CA 1
ATOM 578 C C . ASN A 1 82 ? 27.324 -14.794 -9.574 1.00 20.60 79 ASN A C 1
ATOM 579 O O . ASN A 1 82 ? 27.957 -14.439 -8.570 1.00 21.39 79 ASN A O 1
ATOM 584 N N . THR A 1 83 ? 26.873 -13.931 -10.503 1.00 18.40 80 THR A N 1
ATOM 585 C CA . THR A 1 83 ? 27.199 -12.506 -10.446 1.00 16.78 80 THR A CA 1
ATOM 586 C C . THR A 1 83 ? 25.935 -11.663 -10.494 1.00 18.45 80 THR A C 1
ATOM 587 O O . THR A 1 83 ? 24.820 -12.182 -10.507 1.00 17.50 80 THR A O 1
ATOM 591 N N . SER A 1 84 ? 26.122 -10.349 -10.419 1.00 16.06 81 SER A N 1
ATOM 592 C CA . SER A 1 84 ? 25.066 -9.371 -10.652 1.00 14.20 81 SER A CA 1
ATOM 593 C C . SER A 1 84 ? 25.723 -8.106 -11.224 1.00 16.31 81 SER A C 1
ATOM 594 O O . SER A 1 84 ? 26.956 -7.937 -11.103 1.00 17.89 81 SER A O 1
ATOM 597 N N . VAL A 1 85 ? 24.894 -7.208 -11.782 1.00 15.14 82 VAL A N 1
ATOM 598 C CA . VAL A 1 85 ? 25.373 -5.902 -12.299 1.00 14.06 82 VAL A CA 1
ATOM 599 C C . VAL A 1 85 ? 24.527 -4.897 -11.482 1.00 15.43 82 VAL A C 1
ATOM 600 O O . VAL A 1 85 ? 23.399 -4.553 -11.878 1.00 17.45 82 VAL A O 1
ATOM 604 N N . PRO A 1 86 ? 25.064 -4.475 -10.320 1.00 15.84 83 PRO A N 1
ATOM 605 C CA . PRO A 1 86 ? 24.221 -3.762 -9.343 1.00 17.18 83 PRO A CA 1
ATOM 606 C C . PRO A 1 86 ? 23.884 -2.326 -9.658 1.00 17.68 83 PRO A C 1
ATOM 607 O O . PRO A 1 86 ? 23.183 -1.719 -8.846 1.00 17.84 83 PRO A O 1
ATOM 611 N N . THR A 1 87 ? 24.436 -1.739 -10.729 1.00 15.52 84 THR A N 1
ATOM 612 C CA . THR A 1 87 ? 24.114 -0.370 -11.121 1.00 16.32 84 THR A CA 1
ATOM 613 C C . THR A 1 87 ? 24.326 -0.257 -12.616 1.00 17.30 84 THR A C 1
ATOM 614 O O . THR A 1 87 ? 25.034 -1.096 -13.197 1.00 18.15 84 THR A O 1
ATOM 618 N N . GLY A 1 88 ? 23.763 0.768 -13.239 1.00 17.16 85 GLY A N 1
ATOM 619 C CA . GLY A 1 88 ? 23.976 0.897 -14.680 1.00 17.25 85 GLY A CA 1
ATOM 620 C C . GLY A 1 88 ? 23.249 2.022 -15.372 1.00 19.63 85 GLY A C 1
ATOM 621 O O . GLY A 1 88 ? 23.055 1.952 -16.585 1.00 19.18 85 GLY A O 1
ATOM 622 N N . THR A 1 89 ? 22.936 3.116 -14.651 1.00 15.30 86 THR A N 1
ATOM 623 C CA . THR A 1 89 ? 22.169 4.188 -15.294 1.00 16.33 86 THR A CA 1
ATOM 624 C C . THR A 1 89 ? 23.121 5.149 -15.979 1.00 19.68 86 THR A C 1
ATOM 625 O O . THR A 1 89 ? 23.943 5.807 -15.319 1.00 20.18 86 THR A O 1
ATOM 629 N N . ILE A 1 90 ? 22.973 5.282 -17.320 1.00 17.89 87 ILE A N 1
ATOM 630 C CA . ILE A 1 90 ? 23.826 6.185 -18.084 1.00 17.90 87 ILE A CA 1
ATOM 631 C C . ILE A 1 90 ? 23.050 7.462 -18.435 1.00 21.55 87 ILE A C 1
ATOM 632 O O . ILE A 1 90 ? 22.100 7.419 -19.213 1.00 20.76 87 ILE A O 1
ATOM 637 N N . ASN A 1 91 ? 23.464 8.585 -17.847 1.00 21.21 88 ASN A N 1
ATOM 638 C CA . ASN A 1 91 ? 22.831 9.878 -18.109 1.00 21.40 88 ASN A CA 1
ATOM 639 C C . ASN A 1 91 ? 23.082 10.352 -19.536 1.00 23.99 88 ASN A C 1
ATOM 640 O O . ASN A 1 91 ? 24.119 10.041 -20.124 1.00 23.58 88 ASN A O 1
ATOM 645 N N . VAL A 1 92 ? 22.135 11.138 -20.089 1.00 21.98 89 VAL A N 1
ATOM 646 C CA . VAL A 1 92 ? 22.203 11.529 -21.493 1.00 22.79 89 VAL A CA 1
ATOM 647 C C . VAL A 1 92 ? 23.240 12.646 -21.753 1.00 28.13 89 VAL A C 1
ATOM 648 O O . VAL A 1 92 ? 23.487 12.987 -22.910 1.00 30.04 89 VAL A O 1
ATOM 652 N N . ASP A 1 93 ? 23.836 13.200 -20.691 1.00 26.06 90 ASP A N 1
ATOM 653 C CA . ASP A 1 93 ? 24.908 14.196 -20.838 1.00 26.68 90 ASP A CA 1
ATOM 654 C C . ASP A 1 93 ? 26.278 13.566 -20.510 1.00 31.43 90 ASP A C 1
ATOM 655 O O . ASP A 1 93 ? 27.278 14.284 -20.408 1.00 33.30 90 ASP A O 1
ATOM 660 N N . TYR A 1 94 ? 26.323 12.218 -20.339 1.00 27.34 91 TYR A N 1
ATOM 661 C CA . TYR A 1 94 ? 27.570 11.535 -20.031 1.00 26.29 91 TYR A CA 1
ATOM 662 C C . TYR A 1 94 ? 28.438 11.391 -21.250 1.00 31.72 91 TYR A C 1
ATOM 663 O O . TYR A 1 94 ? 28.022 10.770 -22.230 1.00 31.55 91 TYR A O 1
ATOM 672 N N . ARG A 1 95 ? 29.652 11.968 -21.182 1.00 31.00 92 ARG A N 1
ATOM 673 C CA . ARG A 1 95 ? 30.622 11.945 -22.280 1.00 31.66 92 ARG A CA 1
ATOM 674 C C . ARG A 1 95 ? 31.786 10.986 -22.016 1.00 35.57 92 ARG A C 1
ATOM 675 O O . ARG A 1 95 ? 32.744 10.946 -22.789 1.00 36.94 92 ARG A O 1
ATOM 683 N N . GLY A 1 96 ? 31.714 10.235 -20.923 1.00 31.80 93 GLY A N 1
ATOM 684 C CA . GLY A 1 96 ? 32.777 9.306 -20.590 1.00 31.29 93 GLY A CA 1
ATOM 685 C C . GLY A 1 96 ? 32.605 7.915 -21.162 1.00 32.52 93 GLY A C 1
ATOM 686 O O . GLY A 1 96 ? 31.695 7.640 -21.960 1.00 31.08 93 GLY A O 1
ATOM 687 N N . GLU A 1 97 ? 33.509 7.040 -20.763 1.00 29.22 94 GLU A N 1
ATOM 688 C CA . GLU A 1 97 ? 33.525 5.648 -21.165 1.00 28.10 94 GLU A CA 1
ATOM 689 C C . GLU A 1 97 ? 32.525 4.871 -20.305 1.00 29.51 94 GLU A C 1
ATOM 690 O O . GLU A 1 97 ? 32.452 5.101 -19.094 1.00 28.91 94 GLU A O 1
ATOM 696 N N . LEU A 1 98 ? 31.780 3.936 -20.911 1.00 25.03 95 LEU A N 1
ATOM 697 C CA . LEU A 1 98 ? 30.869 3.113 -20.111 1.00 23.30 95 LEU A CA 1
ATOM 698 C C . LEU A 1 98 ? 31.708 2.116 -19.303 1.00 24.55 95 LEU A C 1
ATOM 699 O O . LEU A 1 98 ? 32.569 1.433 -19.870 1.00 24.78 95 LEU A O 1
ATOM 704 N N . LYS A 1 99 ? 31.387 1.982 -18.013 1.00 21.85 96 LYS A N 1
ATOM 705 C CA . LYS A 1 99 ? 32.041 1.027 -17.129 1.00 20.40 96 LYS A CA 1
ATOM 706 C C . LYS A 1 99 ? 30.955 0.059 -16.652 1.00 23.70 96 LYS A C 1
ATOM 707 O O . LYS A 1 99 ? 29.804 0.478 -16.389 1.00 22.15 96 LYS A O 1
ATOM 713 N N . VAL A 1 100 ? 31.298 -1.224 -16.598 1.00 19.33 97 VAL A N 1
ATOM 714 C CA . VAL A 1 100 ? 30.376 -2.242 -16.088 1.00 17.79 97 VAL A CA 1
ATOM 715 C C . VAL A 1 100 ? 30.802 -2.524 -14.662 1.00 21.65 97 VAL A C 1
ATOM 716 O O . VAL A 1 100 ? 31.970 -2.836 -14.415 1.00 21.31 97 VAL A O 1
ATOM 720 N N . ILE A 1 101 ? 29.839 -2.423 -13.720 1.00 17.50 98 ILE A N 1
ATOM 721 C CA . ILE A 1 101 ? 30.116 -2.741 -12.333 1.00 18.57 98 ILE A CA 1
ATOM 722 C C . ILE A 1 101 ? 29.558 -4.144 -12.114 1.00 20.09 98 ILE A C 1
ATOM 723 O O . ILE A 1 101 ? 28.353 -4.339 -12.236 1.00 18.65 98 ILE A O 1
ATOM 728 N N . LEU A 1 102 ? 30.444 -5.119 -11.841 1.00 18.79 99 LEU A N 1
ATOM 729 C CA . LEU A 1 102 ? 30.064 -6.523 -11.743 1.00 18.70 99 LEU A CA 1
ATOM 730 C C . LEU A 1 102 ? 30.451 -7.064 -10.370 1.00 20.40 99 LEU A C 1
ATOM 731 O O . LEU A 1 102 ? 31.596 -6.902 -9.934 1.00 20.29 99 LEU A O 1
ATOM 736 N N . ARG A 1 103 ? 29.475 -7.672 -9.694 1.00 16.78 100 ARG A N 1
ATOM 737 C CA . ARG A 1 103 ? 29.673 -8.215 -8.354 1.00 17.04 100 ARG A CA 1
ATOM 738 C C . ARG A 1 103 ? 29.738 -9.724 -8.416 1.00 18.58 100 ARG A C 1
ATOM 739 O O . ARG A 1 103 ? 28.923 -10.345 -9.093 1.00 17.57 100 ARG A O 1
ATOM 747 N N . ASN A 1 104 ? 30.709 -10.316 -7.708 1.00 18.47 101 ASN A N 1
ATOM 748 C CA . ASN A 1 104 ? 30.845 -11.756 -7.606 1.00 19.15 101 ASN A CA 1
ATOM 749 C C . ASN A 1 104 ? 30.194 -12.174 -6.282 1.00 22.43 101 ASN A C 1
ATOM 750 O O . ASN A 1 104 ? 30.606 -11.709 -5.213 1.00 21.30 101 ASN A O 1
ATOM 755 N N . HIS A 1 105 ? 29.171 -13.035 -6.343 1.00 19.23 102 HIS A N 1
ATOM 756 C CA . HIS A 1 105 ? 28.469 -13.481 -5.139 1.00 18.97 102 HIS A CA 1
ATOM 757 C C . HIS A 1 105 ? 28.965 -14.812 -4.579 1.00 24.59 102 HIS A C 1
ATOM 758 O O . HIS A 1 105 ? 28.403 -15.314 -3.594 1.00 23.61 102 HIS A O 1
ATOM 765 N N . SER A 1 106 ? 29.962 -15.409 -5.231 1.00 21.56 103 SER A N 1
ATOM 766 C CA . SER A 1 106 ? 30.506 -16.681 -4.777 1.00 22.31 103 SER A CA 1
ATOM 767 C C . SER A 1 106 ? 31.456 -16.457 -3.621 1.00 26.63 103 SER A C 1
ATOM 768 O O . SER A 1 106 ? 32.256 -15.520 -3.656 1.00 24.75 103 SER A O 1
ATOM 771 N N . ALA A 1 107 ? 31.404 -17.347 -2.609 1.00 25.23 104 ALA A N 1
ATOM 772 C CA . ALA A 1 107 ? 32.303 -17.253 -1.477 1.00 25.92 104 ALA A CA 1
ATOM 773 C C . ALA A 1 107 ? 33.619 -17.980 -1.798 1.00 31.39 104 ALA A C 1
ATOM 774 O O . ALA A 1 107 ? 34.581 -17.853 -1.045 1.00 32.30 104 ALA A O 1
ATOM 776 N N . GLU A 1 108 ? 33.659 -18.755 -2.906 1.00 29.33 105 GLU A N 1
ATOM 777 C CA . GLU A 1 108 ? 34.813 -19.588 -3.220 1.00 32.20 105 GLU A CA 1
ATOM 778 C C . GLU A 1 108 ? 35.406 -19.428 -4.615 1.00 37.80 105 GLU A C 1
ATOM 779 O O . GLU A 1 108 ? 36.605 -19.647 -4.786 1.00 41.82 105 GLU A O 1
ATOM 785 N N . LYS A 1 109 ? 34.569 -19.150 -5.623 1.00 32.39 106 LYS A N 1
ATOM 786 C CA . LYS A 1 109 ? 35.017 -19.100 -7.015 1.00 32.39 106 LYS A CA 1
ATOM 787 C C . LYS A 1 109 ? 35.264 -17.685 -7.514 1.00 33.55 106 LYS A C 1
ATOM 788 O O . LYS A 1 109 ? 34.523 -16.767 -7.162 1.00 31.06 106 LYS A O 1
ATOM 794 N N . SER A 1 110 ? 36.292 -17.527 -8.356 1.00 31.00 107 SER A N 1
ATOM 795 C CA . SER A 1 110 ? 36.573 -16.243 -8.985 1.00 30.75 107 SER A CA 1
ATOM 796 C C . SER A 1 110 ? 35.836 -16.161 -10.315 1.00 33.25 107 SER A C 1
ATOM 797 O O . SER A 1 110 ? 35.480 -17.204 -10.880 1.00 32.88 107 SER A O 1
ATOM 800 N N . VAL A 1 111 ? 35.581 -14.936 -10.801 1.00 28.01 108 VAL A N 1
ATOM 801 C CA . VAL A 1 111 ? 34.897 -14.717 -12.072 1.00 27.31 108 VAL A CA 1
ATOM 802 C C . VAL A 1 111 ? 35.893 -14.312 -13.147 1.00 30.57 108 VAL A C 1
ATOM 803 O O . VAL A 1 111 ? 36.524 -13.264 -13.022 1.00 29.40 108 VAL A O 1
ATOM 807 N N . PRO A 1 112 ? 36.019 -15.102 -14.227 1.00 32.13 109 PRO A N 1
ATOM 808 C CA . PRO A 1 112 ? 36.953 -14.718 -15.294 1.00 32.32 109 PRO A CA 1
ATOM 809 C C . PRO A 1 112 ? 36.360 -13.649 -16.229 1.00 33.72 109 PRO A C 1
ATOM 810 O O . PRO A 1 112 ? 35.240 -13.799 -16.719 1.00 33.97 109 PRO A O 1
ATOM 814 N N . ILE A 1 113 ? 37.073 -12.540 -16.418 1.00 29.49 110 ILE A N 1
ATOM 815 C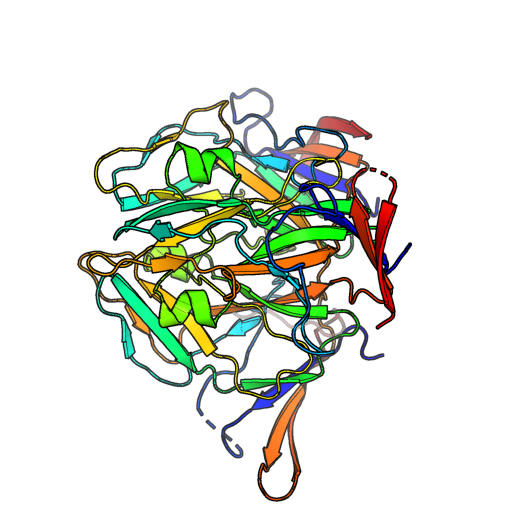 CA . ILE A 1 113 ? 36.666 -11.475 -17.333 1.00 27.03 110 ILE A CA 1
ATOM 816 C C . ILE A 1 113 ? 37.608 -11.616 -18.543 1.00 31.99 110 ILE A C 1
ATOM 817 O O . ILE A 1 113 ? 38.832 -11.535 -18.377 1.00 31.81 110 ILE A O 1
ATOM 822 N N . ARG A 1 114 ? 37.039 -11.884 -19.725 1.00 28.59 111 ARG A N 1
ATOM 823 C CA . ARG A 1 114 ? 37.834 -12.163 -20.928 1.00 31.73 111 ARG A CA 1
ATOM 824 C C . ARG A 1 114 ? 37.338 -11.367 -22.115 1.00 35.15 111 ARG A C 1
ATOM 825 O O . ARG A 1 114 ? 36.140 -11.166 -22.257 1.00 32.85 111 ARG A O 1
ATOM 833 N N . LYS A 1 115 ? 38.269 -10.913 -22.972 1.00 34.29 112 LYS A N 1
ATOM 834 C CA . LYS A 1 115 ? 37.988 -10.060 -24.132 1.00 34.07 112 LYS A CA 1
ATOM 835 C C . LYS A 1 115 ? 36.842 -10.526 -25.061 1.00 37.50 112 LYS A C 1
ATOM 836 O O . LYS A 1 115 ? 36.065 -9.686 -25.516 1.00 37.50 112 LYS A O 1
ATOM 842 N N . GLY A 1 116 ? 36.728 -11.822 -25.317 1.00 35.79 113 GLY A N 1
ATOM 843 C CA . GLY A 1 116 ? 35.703 -12.320 -26.237 1.00 35.26 113 GLY A CA 1
ATOM 844 C C . GLY A 1 116 ? 34.365 -12.690 -25.639 1.00 38.07 113 GLY A C 1
ATOM 845 O O . GLY A 1 116 ? 33.466 -13.134 -26.358 1.00 37.87 113 GLY A O 1
ATOM 846 N N . THR A 1 117 ? 34.204 -12.491 -24.321 1.00 32.50 114 THR A N 1
ATOM 847 C CA . THR A 1 117 ? 32.965 -12.848 -23.641 1.00 29.97 114 THR A CA 1
ATOM 848 C C . THR A 1 117 ? 32.296 -11.596 -23.059 1.00 29.82 114 THR A C 1
ATOM 849 O O . THR A 1 117 ? 32.899 -10.905 -22.236 1.00 27.40 114 THR A O 1
ATOM 853 N N . SER A 1 118 ? 31.092 -11.285 -23.538 1.00 26.23 115 SER A N 1
ATOM 854 C CA . SER A 1 118 ? 30.349 -10.139 -23.034 1.00 25.33 115 SER A CA 1
ATOM 855 C C . SER A 1 118 ? 29.980 -10.299 -21.550 1.00 26.94 115 SER A C 1
ATOM 856 O O . SER A 1 118 ? 29.625 -11.408 -21.084 1.00 26.31 115 SER A O 1
ATOM 859 N N . ILE A 1 119 ? 30.065 -9.172 -20.806 1.00 20.78 116 ILE A N 1
ATOM 860 C CA . ILE A 1 119 ? 29.866 -9.160 -19.345 1.00 19.46 116 ILE A CA 1
ATOM 861 C C . ILE A 1 119 ? 28.557 -8.569 -18.855 1.00 21.24 116 ILE A C 1
ATOM 862 O O . ILE A 1 119 ? 28.268 -8.688 -17.675 1.00 21.25 116 ILE A O 1
ATOM 867 N N . ALA A 1 120 ? 27.825 -7.888 -19.732 1.00 18.83 117 ALA A N 1
ATOM 868 C CA . ALA A 1 120 ? 26.564 -7.204 -19.379 1.00 19.02 117 ALA A CA 1
ATOM 869 C C . ALA A 1 120 ? 25.984 -6.685 -20.697 1.00 21.21 117 ALA A C 1
ATOM 870 O O . ALA A 1 120 ? 26.567 -6.886 -21.780 1.00 21.10 117 ALA A O 1
ATOM 872 N N . GLN A 1 121 ? 24.810 -6.062 -20.612 1.00 18.06 118 GLN A N 1
ATOM 873 C CA . GLN A 1 121 ? 24.195 -5.595 -21.856 1.00 17.27 118 GLN A CA 1
ATOM 874 C C . GLN A 1 121 ? 23.520 -4.248 -21.648 1.00 19.71 118 GLN A C 1
ATOM 875 O O . GLN A 1 121 ? 23.159 -3.901 -20.515 1.00 19.19 118 GLN A O 1
ATOM 881 N N . LEU A 1 122 ? 23.429 -3.462 -22.724 1.00 18.35 119 LEU A N 1
ATOM 882 C CA . LEU A 1 122 ? 22.949 -2.088 -22.661 1.00 18.17 119 LEU A CA 1
ATOM 883 C C . LEU A 1 122 ? 21.617 -1.937 -23.409 1.00 20.53 119 LEU A C 1
ATOM 884 O O . LEU A 1 122 ? 21.533 -2.252 -24.603 1.00 19.91 119 LEU A O 1
ATOM 889 N N . ILE A 1 123 ? 20.576 -1.448 -22.693 1.00 17.24 120 ILE A N 1
ATOM 890 C CA . ILE A 1 123 ? 19.269 -1.250 -23.309 1.00 17.14 120 ILE A CA 1
ATOM 891 C C . ILE A 1 123 ? 18.995 0.234 -23.394 1.00 19.55 120 ILE A C 1
ATOM 892 O O . ILE A 1 123 ? 19.283 0.974 -22.443 1.00 20.39 120 ILE A O 1
ATOM 897 N N . PHE A 1 124 ? 18.398 0.668 -24.516 1.00 17.83 121 PHE A N 1
ATOM 898 C CA . PHE A 1 124 ? 17.976 2.047 -24.687 1.00 17.56 121 PHE A CA 1
ATOM 899 C C . PHE A 1 124 ? 16.522 2.123 -24.286 1.00 21.72 121 PHE A C 1
ATOM 900 O O . PHE A 1 124 ? 15.640 1.716 -25.042 1.00 20.99 121 PHE A O 1
ATOM 908 N N . LEU A 1 125 ? 16.277 2.527 -23.030 1.00 18.93 122 LEU A N 1
ATOM 909 C CA . LEU A 1 125 ? 14.946 2.615 -22.457 1.00 18.74 122 LEU A CA 1
ATOM 910 C C . LEU A 1 125 ? 14.338 3.982 -22.662 1.00 21.79 122 LEU A C 1
ATOM 911 O O . LEU A 1 125 ? 15.044 4.996 -22.558 1.00 20.17 122 LEU A O 1
ATOM 916 N N . ARG A 1 126 ? 13.013 4.023 -22.893 1.00 21.07 123 ARG A N 1
ATOM 917 C CA . ARG A 1 126 ? 12.326 5.304 -23.018 1.00 21.55 123 ARG A CA 1
ATOM 918 C C . ARG A 1 126 ? 11.997 5.811 -21.623 1.00 24.29 123 ARG A C 1
ATOM 919 O O . ARG A 1 126 ? 11.491 5.053 -20.780 1.00 23.23 123 ARG A O 1
ATOM 927 N N . TYR A 1 127 ? 12.302 7.075 -21.372 1.00 20.24 124 TYR A N 1
ATOM 928 C CA . TYR A 1 127 ? 12.025 7.691 -20.087 1.00 19.68 124 TYR A CA 1
ATOM 929 C C . TYR A 1 127 ? 11.415 9.070 -20.292 1.00 23.89 124 TYR A C 1
ATOM 930 O O . TYR A 1 127 ? 11.495 9.633 -21.396 1.00 24.36 124 TYR A O 1
ATOM 939 N N . CYS A 1 128 ? 10.867 9.629 -19.201 1.00 21.34 125 CYS A N 1
ATOM 940 C CA . CYS A 1 128 ? 10.353 10.975 -19.261 1.00 22.30 125 CYS A CA 1
ATOM 941 C C . CYS A 1 128 ? 11.409 11.934 -18.745 1.00 25.05 125 CYS A C 1
ATOM 942 O O . CYS A 1 128 ? 11.823 11.831 -17.576 1.00 23.42 125 CYS A O 1
ATOM 945 N N . ASP A 1 129 ? 11.818 12.877 -19.609 1.00 23.90 126 ASP A N 1
ATOM 946 C CA . ASP A 1 129 ? 12.699 13.970 -19.208 1.00 23.44 126 ASP A CA 1
ATOM 947 C C . ASP A 1 129 ? 11.718 15.046 -18.683 1.00 27.25 126 ASP A C 1
ATOM 948 O O . ASP A 1 129 ? 11.131 15.808 -19.469 1.00 27.67 126 ASP A O 1
ATOM 953 N N . VAL A 1 130 ? 11.490 15.032 -17.355 1.00 23.31 127 VAL A N 1
ATOM 954 C CA . VAL A 1 130 ? 10.514 15.901 -16.697 1.00 23.29 127 VAL A CA 1
ATOM 955 C C . VAL A 1 130 ? 10.801 17.380 -16.988 1.00 26.99 127 VAL A C 1
ATOM 956 O O . VAL A 1 130 ? 11.939 17.823 -16.852 1.00 26.28 127 VAL A O 1
ATOM 960 N N . GLU A 1 131 ? 9.757 18.135 -17.386 1.00 26.06 128 GLU A N 1
ATOM 961 C CA . GLU A 1 131 ? 9.859 19.551 -17.692 1.00 27.28 128 GLU A CA 1
ATOM 962 C C . GLU A 1 131 ? 9.293 20.443 -16.594 1.00 32.84 128 GLU A C 1
ATOM 963 O O . GLU A 1 131 ? 9.669 21.613 -16.513 1.00 36.65 128 GLU A O 1
ATOM 969 N N . GLU A 1 132 ? 8.340 19.918 -15.799 1.00 28.02 129 GLU A N 1
ATOM 970 C CA . GLU A 1 132 ? 7.702 20.681 -14.710 1.00 28.79 129 GLU A CA 1
ATOM 971 C C . GLU A 1 132 ? 7.621 19.787 -13.483 1.00 30.84 129 GLU A C 1
ATOM 972 O O . GLU A 1 132 ? 7.169 18.644 -13.581 1.00 29.57 129 GLU A O 1
ATOM 978 N N . GLU A 1 133 ? 8.071 20.305 -12.337 1.00 28.06 130 GLU A N 1
ATOM 979 C CA . GLU A 1 133 ? 8.028 19.547 -11.093 1.00 27.67 130 GLU A CA 1
ATOM 980 C C . GLU A 1 133 ? 7.596 20.418 -9.953 1.00 30.98 130 GLU A C 1
ATOM 981 O O . GLU A 1 133 ? 7.888 21.619 -9.925 1.00 32.30 130 GLU A O 1
ATOM 987 N N . GLN A 1 134 ? 6.847 19.812 -9.050 1.00 28.80 131 GLN A N 1
ATOM 988 C CA . GLN A 1 134 ? 6.310 20.481 -7.879 1.00 29.47 131 GLN A CA 1
ATOM 989 C C . GLN A 1 134 ? 6.462 19.572 -6.679 1.00 29.28 131 GLN A C 1
ATOM 990 O O . GLN A 1 134 ? 6.386 18.335 -6.806 1.00 27.69 131 GLN A O 1
ATOM 996 N N . ILE A 1 135 ? 6.649 20.185 -5.507 1.00 24.57 132 ILE A N 1
ATOM 997 C CA . ILE A 1 135 ? 6.645 19.507 -4.229 1.00 25.88 132 ILE A CA 1
ATOM 998 C C . ILE A 1 135 ? 5.431 20.067 -3.493 1.00 28.77 132 ILE A C 1
ATOM 999 O O . ILE A 1 135 ? 5.311 21.290 -3.361 1.00 28.01 132 ILE A O 1
ATOM 1004 N N . VAL A 1 136 ? 4.515 19.169 -3.048 1.00 24.99 133 VAL A N 1
ATOM 1005 C CA . VAL A 1 136 ? 3.320 19.638 -2.345 1.00 27.06 133 VAL A CA 1
ATOM 1006 C C . VAL A 1 136 ? 3.185 18.970 -0.993 1.00 28.18 133 VAL A C 1
ATOM 1007 O O . VAL A 1 136 ? 3.634 17.838 -0.821 1.00 26.67 133 VAL A O 1
ATOM 1011 N N . TYR A 1 137 ? 2.519 19.652 -0.051 1.00 25.30 134 TYR A N 1
ATOM 1012 C CA . TYR A 1 137 ? 2.148 19.046 1.217 1.00 26.26 134 TYR A CA 1
ATOM 1013 C C . TYR A 1 137 ? 0.619 18.900 1.172 1.00 29.25 134 TYR A C 1
ATOM 1014 O O . TYR A 1 137 ? -0.081 19.892 0.914 1.00 29.47 134 TYR A O 1
ATOM 1023 N N . ILE A 1 138 ? 0.110 17.687 1.394 1.00 26.56 135 ILE A N 1
ATOM 1024 C CA . ILE A 1 138 ? -1.340 17.445 1.373 1.00 26.32 135 ILE A CA 1
ATOM 1025 C C . ILE A 1 138 ? -1.831 17.214 2.789 1.00 30.03 135 ILE A C 1
ATOM 1026 O O . ILE A 1 138 ? -1.371 16.273 3.455 1.00 28.06 135 ILE A O 1
ATOM 1031 N N . ASN A 1 139 ? -2.772 18.065 3.249 1.00 27.03 136 ASN A N 1
ATOM 1032 C CA . ASN A 1 139 ? -3.359 17.947 4.570 1.00 25.73 136 ASN A CA 1
ATOM 1033 C C . ASN A 1 139 ? -4.355 16.784 4.503 1.00 30.99 136 ASN A C 1
ATOM 1034 O O . ASN A 1 139 ? -5.335 16.863 3.766 1.00 31.24 136 ASN A O 1
ATOM 1039 N N . GLU A 1 140 ? -4.103 15.719 5.285 1.00 32.73 137 GLU A N 1
ATOM 1040 C CA . GLU A 1 140 ? -4.941 14.507 5.333 1.00 34.77 137 GLU A CA 1
ATOM 1041 C C . GLU A 1 140 ? -6.339 14.734 5.892 1.00 37.28 137 GLU A C 1
ATOM 1042 O O . GLU A 1 140 ? -7.248 13.987 5.544 1.00 39.16 137 GLU A O 1
ATOM 1048 N N . THR A 1 141 ? -6.545 15.783 6.722 1.00 31.94 138 THR A N 1
ATOM 1049 C CA . THR A 1 141 ? -7.855 16.046 7.312 1.00 31.73 138 THR A CA 1
ATOM 1050 C C . THR A 1 141 ? -8.716 16.916 6.399 1.00 34.40 138 THR A C 1
ATOM 1051 O O . THR A 1 141 ? -9.875 16.594 6.168 1.00 35.81 138 THR A O 1
ATOM 1055 N N . THR A 1 142 ? -8.155 18.024 5.893 1.00 30.99 139 THR A N 1
ATOM 1056 C CA . THR A 1 142 ? -8.934 18.992 5.100 1.00 30.70 139 THR A CA 1
ATOM 1057 C C . THR A 1 142 ? -8.814 18.799 3.593 1.00 32.64 139 THR A C 1
ATOM 1058 O O . THR A 1 142 ? -9.618 19.359 2.845 1.00 33.82 139 THR A O 1
ATOM 1062 N N . GLY A 1 143 ? -7.754 18.129 3.162 1.00 30.07 140 GLY A N 1
ATOM 1063 C CA . GLY A 1 143 ? -7.482 17.929 1.742 1.00 29.85 140 GLY A CA 1
ATOM 1064 C C . GLY A 1 143 ? -6.719 19.098 1.149 1.00 32.82 140 GLY A C 1
ATOM 1065 O O . GLY A 1 143 ? -6.443 19.108 -0.050 1.00 31.77 140 GLY A O 1
ATOM 1066 N N . GLU A 1 144 ? -6.356 20.093 1.996 1.00 28.72 141 GLU A N 1
ATOM 1067 C CA . GLU A 1 144 ? -5.643 21.274 1.526 1.00 27.03 141 GLU A CA 1
ATOM 1068 C C . GLU A 1 144 ? -4.274 20.929 0.932 1.00 29.19 141 GLU A C 1
ATOM 1069 O O . GLU A 1 144 ? -3.499 20.154 1.524 1.00 28.47 141 GLU A O 1
ATOM 1075 N N . ARG A 1 145 ? -3.986 21.516 -0.244 1.00 26.02 142 ARG A N 1
ATOM 1076 C CA . ARG A 1 145 ? -2.681 21.293 -0.872 1.00 24.95 142 ARG A CA 1
ATOM 1077 C C . ARG A 1 145 ? -1.886 22.575 -0.740 1.00 29.56 142 ARG A C 1
ATOM 1078 O O . ARG A 1 145 ? -2.382 23.669 -1.070 1.00 32.34 142 ARG A O 1
ATOM 1086 N N . THR A 1 146 ? -0.651 22.447 -0.251 1.00 26.95 143 THR A N 1
ATOM 1087 C CA . THR A 1 146 ? 0.251 23.602 -0.116 1.00 28.51 143 THR A CA 1
ATOM 1088 C C . THR A 1 146 ? 1.443 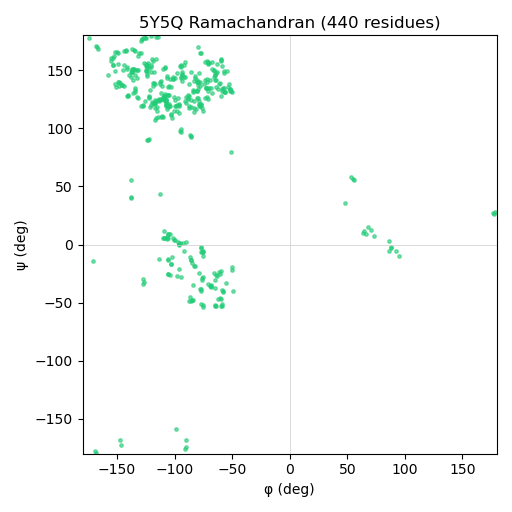23.326 -1.042 1.00 31.21 143 THR A C 1
ATOM 1089 O O . THR A 1 146 ? 2.132 22.310 -0.884 1.00 30.03 143 THR A O 1
ATOM 1093 N N . ILE A 1 147 ? 1.682 24.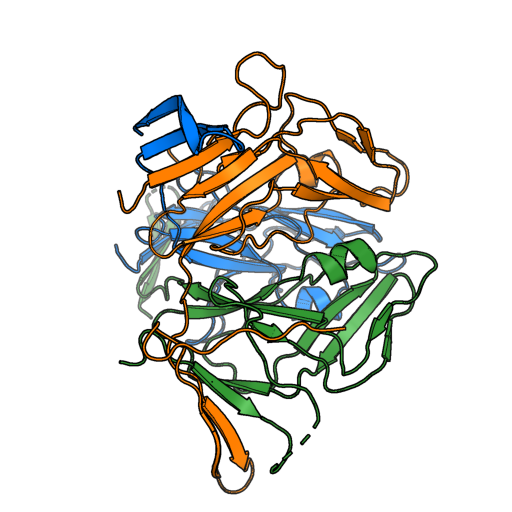237 -2.002 1.00 30.78 144 ILE A N 1
ATOM 1094 C CA . ILE A 1 147 ? 2.826 24.081 -2.887 1.00 29.79 144 ILE A CA 1
ATOM 1095 C C . ILE A 1 147 ? 4.062 24.535 -2.094 1.00 33.96 144 ILE A C 1
ATOM 1096 O O . ILE A 1 147 ? 4.125 25.686 -1.663 1.00 33.71 144 ILE A O 1
ATOM 1101 N N . ILE A 1 148 ? 5.022 23.619 -1.893 1.00 31.09 145 ILE A N 1
ATOM 1102 C CA . ILE A 1 148 ? 6.275 23.886 -1.172 1.00 32.80 145 ILE A CA 1
ATOM 1103 C C . ILE A 1 148 ? 7.299 24.509 -2.118 1.00 37.87 145 ILE A C 1
ATOM 1104 O O . ILE A 1 148 ? 7.961 25.483 -1.769 1.00 39.07 145 ILE A O 1
ATOM 1109 N N . ASP A 1 149 ? 7.452 23.912 -3.304 1.00 35.20 146 ASP A N 1
ATOM 1110 C CA . ASP A 1 149 ? 8.403 24.349 -4.312 1.00 35.81 146 ASP A CA 1
ATOM 1111 C C . ASP A 1 149 ? 7.903 23.931 -5.684 1.00 36.97 146 ASP A C 1
ATOM 1112 O O . ASP A 1 149 ? 7.130 22.977 -5.816 1.00 33.53 146 ASP A O 1
ATOM 1117 N N . SER A 1 150 ? 8.333 24.665 -6.696 1.00 34.71 147 SER A N 1
ATOM 1118 C CA . SER A 1 150 ? 7.942 24.446 -8.080 1.00 34.71 147 SER A CA 1
ATOM 1119 C C . SER A 1 150 ? 9.156 24.792 -8.929 1.00 40.03 147 SER A C 1
ATOM 1120 O O . SER A 1 150 ? 9.834 25.785 -8.649 1.00 40.21 147 SER A O 1
ATOM 1123 N N . SER A 1 151 ? 9.451 23.978 -9.951 1.00 35.39 148 SER A N 1
ATOM 1124 C CA . SER A 1 151 ? 10.537 24.303 -10.879 1.00 36.44 148 SER A CA 1
ATOM 1125 C C . SER A 1 151 ? 10.247 23.806 -12.282 1.00 38.97 148 SER A C 1
ATOM 1126 O O . SER A 1 151 ? 9.713 22.711 -12.465 1.00 36.27 148 SER A O 1
ATOM 1129 N N . SER A 1 152 ? 10.575 24.645 -13.259 1.00 36.53 149 SER A N 1
ATOM 1130 C CA . SER A 1 152 ? 10.437 24.416 -14.690 1.00 37.10 149 SER A CA 1
ATOM 1131 C C . SER A 1 152 ? 11.851 24.268 -15.215 1.00 41.93 149 SER A C 1
ATOM 1132 O O . SER A 1 152 ? 12.697 25.126 -14.959 1.00 43.64 149 SER A O 1
ATOM 1135 N N . LYS A 1 153 ? 12.109 23.182 -15.934 1.00 37.15 150 LYS A N 1
ATOM 1136 C CA . LYS A 1 153 ? 13.421 22.891 -16.485 1.00 39.60 150 LYS A CA 1
ATOM 1137 C C . LYS A 1 153 ? 13.751 23.881 -17.610 1.00 86.04 150 LYS A C 1
ATOM 1138 O O . LYS A 1 153 ? 14.786 24.538 -17.571 1.00 59.96 150 LYS A O 1
ATOM 1144 N N . SER B 1 6 ? 0.889 19.221 -19.197 1.00 56.90 3 SER B N 1
ATOM 1145 C CA . SER B 1 6 ? 1.239 18.458 -18.003 1.00 55.62 3 SER B CA 1
ATOM 1146 C C . SER B 1 6 ? 1.409 16.942 -18.259 1.00 55.78 3 SER B C 1
ATOM 1147 O O . SER B 1 6 ? 0.975 16.123 -17.442 1.00 56.31 3 SER B O 1
ATOM 1150 N N . SER B 1 7 ? 2.065 16.580 -19.389 1.00 47.64 4 SER B N 1
ATOM 1151 C CA . SER B 1 7 ? 2.407 15.207 -19.777 1.00 43.07 4 SER B CA 1
ATOM 1152 C C . SER B 1 7 ? 3.835 14.902 -19.314 1.00 40.80 4 SER B C 1
ATOM 1153 O O . SER B 1 7 ? 4.188 13.742 -19.105 1.00 41.30 4 SER B O 1
ATOM 1156 N N . ALA B 1 8 ? 4.667 15.932 -19.211 1.00 30.27 5 ALA B N 1
ATOM 1157 C CA . ALA B 1 8 ? 6.041 15.767 -18.740 1.00 29.01 5 ALA B CA 1
ATOM 1158 C C . ALA B 1 8 ? 6.194 16.471 -17.371 1.00 31.54 5 ALA B C 1
ATOM 1159 O O . ALA B 1 8 ? 7.156 17.194 -17.116 1.00 31.23 5 ALA B O 1
ATOM 1161 N N . SER B 1 9 ? 5.198 16.269 -16.501 1.00 28.39 6 SER B N 1
ATOM 1162 C CA . SER B 1 9 ? 5.210 16.893 -15.175 1.00 28.87 6 SER B CA 1
ATOM 1163 C C . SER B 1 9 ? 5.080 15.859 -14.072 1.00 29.53 6 SER B C 1
ATOM 1164 O O . SER B 1 9 ? 4.443 14.826 -14.265 1.00 29.92 6 SER B O 1
ATOM 1167 N N . VAL B 1 10 ? 5.675 16.149 -12.917 1.00 24.84 7 VAL B N 1
ATOM 1168 C CA . VAL B 1 10 ? 5.590 15.276 -11.753 1.00 23.52 7 VAL B CA 1
ATOM 1169 C C . VAL B 1 10 ? 5.229 16.132 -10.555 1.00 25.71 7 VAL B C 1
ATOM 1170 O O . VAL B 1 10 ? 5.589 17.316 -10.482 1.00 27.21 7 VAL B O 1
ATOM 1174 N N . VAL B 1 11 ? 4.532 15.523 -9.608 1.00 22.69 8 VAL B N 1
ATOM 1175 C CA . VAL B 1 11 ? 4.240 16.173 -8.336 1.00 21.75 8 VAL B CA 1
ATOM 1176 C C . VAL B 1 11 ? 4.697 15.188 -7.241 1.00 24.49 8 VAL B C 1
ATOM 1177 O O . VAL B 1 11 ? 4.221 14.042 -7.198 1.00 23.05 8 VAL B O 1
ATOM 1181 N N . PHE B 1 12 ? 5.648 15.617 -6.401 1.00 21.31 9 PHE B N 1
ATOM 1182 C CA . PHE B 1 12 ? 6.065 14.869 -5.216 1.00 21.10 9 PHE B CA 1
ATOM 1183 C C . PHE B 1 12 ? 5.263 15.363 -4.031 1.00 25.48 9 PHE B C 1
ATOM 1184 O O . PHE B 1 12 ? 4.985 16.568 -3.951 1.00 25.18 9 PHE B O 1
ATOM 1192 N N . MET B 1 13 ? 4.847 14.454 -3.132 1.00 22.20 10 MET B N 1
ATOM 1193 C CA . MET B 1 13 ? 4.161 14.860 -1.913 1.00 23.79 10 MET B CA 1
ATOM 1194 C C . MET B 1 13 ? 5.096 14.681 -0.718 1.00 25.01 10 MET B C 1
ATOM 1195 O O . MET B 1 13 ? 5.666 13.590 -0.520 1.00 23.37 10 MET B O 1
ATOM 1200 N N . ARG B 1 14 ? 5.315 15.758 0.030 1.00 22.45 11 ARG B N 1
ATOM 1201 C CA . ARG B 1 14 ? 6.161 15.709 1.225 1.00 22.12 11 ARG B CA 1
ATOM 1202 C C . ARG B 1 14 ? 5.300 15.265 2.415 1.00 26.32 11 ARG B C 1
ATOM 1203 O O . ARG B 1 14 ? 4.260 15.890 2.664 1.00 27.86 11 ARG B O 1
ATOM 1211 N N . PHE B 1 15 ? 5.683 14.186 3.124 1.00 24.57 12 PHE B N 1
ATOM 1212 C CA . PHE B 1 15 ? 4.832 13.732 4.234 1.00 26.66 12 PHE B CA 1
ATOM 1213 C C . PHE B 1 15 ? 4.929 14.604 5.501 1.00 31.45 12 PHE B C 1
ATOM 1214 O O . PHE B 1 15 ? 3.963 14.692 6.264 1.00 32.15 12 PHE B O 1
ATOM 1222 N N . ALA B 1 16 ? 6.064 15.252 5.710 1.00 27.69 13 ALA B N 1
ATOM 1223 C CA . ALA B 1 16 ? 6.229 16.095 6.905 1.00 29.71 13 ALA B CA 1
ATOM 1224 C C . ALA B 1 16 ? 5.525 17.443 6.738 1.00 34.26 13 ALA B C 1
ATOM 1225 O O . ALA B 1 16 ? 5.674 18.073 5.687 1.00 30.55 13 ALA B O 1
ATOM 1227 N N . PRO B 1 17 ? 4.790 17.939 7.776 1.00 38.19 14 PRO B N 1
ATOM 1228 C CA . PRO B 1 17 ? 4.168 19.280 7.665 1.00 39.99 14 PRO B CA 1
ATOM 1229 C C . PRO B 1 17 ? 5.192 20.381 7.314 1.00 44.33 14 PRO B C 1
ATOM 1230 O O . PRO B 1 17 ? 6.350 20.252 7.729 1.00 40.44 14 PRO B O 1
ATOM 1234 N N . PRO B 1 18 ? 4.786 21.460 6.581 1.00 46.34 15 PRO B N 1
ATOM 1235 C CA . PRO B 1 18 ? 5.747 22.511 6.164 1.00 48.21 15 PRO B CA 1
ATOM 1236 C C . PRO B 1 18 ? 6.663 23.127 7.231 1.00 57.39 15 PRO B C 1
ATOM 1237 O O . PRO B 1 18 ? 7.703 23.681 6.865 1.00 58.64 15 PRO B O 1
ATOM 1241 N N . GLY B 1 19 ? 6.317 23.010 8.508 1.00 56.12 16 GLY B N 1
ATOM 1242 C CA . GLY B 1 19 ? 7.157 23.550 9.571 1.00 57.23 16 GLY B CA 1
ATOM 1243 C C . GLY B 1 19 ? 8.164 22.587 10.171 1.00 60.00 16 GLY B C 1
ATOM 1244 O O . GLY B 1 19 ? 8.890 22.969 11.092 1.00 60.86 16 GLY B O 1
ATOM 1245 N N . GLU B 1 20 ? 8.229 21.337 9.674 1.00 53.74 17 GLU B N 1
ATOM 1246 C CA . GLU B 1 20 ? 9.128 20.339 10.247 1.00 52.05 17 GLU B CA 1
ATOM 1247 C C . GLU B 1 20 ? 10.313 19.952 9.357 1.00 54.07 17 GLU B C 1
ATOM 1248 O O . GLU B 1 20 ? 10.232 20.026 8.129 1.00 52.73 17 GLU B O 1
ATOM 1254 N N . GLU B 1 21 ? 11.426 19.550 10.003 1.00 50.51 18 GLU B N 1
ATOM 1255 C CA . GLU B 1 21 ? 12.646 19.110 9.335 1.00 49.38 18 GLU B CA 1
ATOM 1256 C C . GLU B 1 21 ? 12.408 17.760 8.665 1.00 49.97 18 GLU B C 1
ATOM 1257 O O . GLU B 1 21 ? 11.797 16.855 9.254 1.00 50.87 18 GLU B O 1
ATOM 1263 N N . THR B 1 22 ? 12.856 17.634 7.418 1.00 41.73 19 THR B N 1
ATOM 1264 C CA . THR B 1 22 ? 12.693 16.382 6.685 1.00 38.43 19 THR B CA 1
ATOM 1265 C C . THR B 1 22 ? 13.862 16.152 5.719 1.00 36.24 19 THR B C 1
ATOM 1266 O O . THR B 1 22 ? 14.863 16.888 5.742 1.00 36.57 19 THR B O 1
ATOM 1270 N N . ALA B 1 23 ? 13.708 15.173 4.835 1.00 28.24 20 ALA B N 1
ATOM 1271 C CA . ALA B 1 23 ? 14.759 14.879 3.881 1.00 24.78 20 ALA B CA 1
ATOM 1272 C C . ALA B 1 23 ? 14.864 15.955 2.836 1.00 25.60 20 ALA B C 1
ATOM 1273 O O . ALA B 1 23 ? 13.882 16.628 2.514 1.00 26.28 20 ALA B O 1
ATOM 1275 N N . LEU B 1 24 ? 16.037 16.037 2.205 1.00 23.23 21 LEU B N 1
ATOM 1276 C CA . LEU B 1 24 ? 16.210 16.889 1.040 1.00 23.02 21 LEU B CA 1
ATOM 1277 C C . LEU B 1 24 ? 15.300 16.287 -0.057 1.00 24.39 21 LEU B C 1
ATOM 1278 O O . LEU B 1 24 ? 15.128 15.055 -0.120 1.00 24.01 21 LEU B O 1
ATOM 1283 N N . PRO B 1 25 ? 14.663 17.167 -0.851 1.00 23.35 22 PRO B N 1
ATOM 1284 C CA . PRO B 1 25 ? 13.739 16.684 -1.875 1.00 22.02 22 PRO B CA 1
ATOM 1285 C C . PRO B 1 25 ? 14.441 15.972 -3.020 1.00 23.00 22 PRO B C 1
ATOM 1286 O O . PRO B 1 25 ? 15.630 16.213 -3.297 1.00 23.69 22 PRO B O 1
ATOM 1290 N N . PRO B 1 26 ? 13.698 15.093 -3.710 1.00 20.73 23 PRO B N 1
ATOM 1291 C CA . PRO B 1 26 ? 14.259 14.448 -4.899 1.00 20.17 23 PRO B CA 1
ATOM 1292 C C . PRO B 1 26 ? 14.682 15.528 -5.888 1.00 24.84 23 PRO B C 1
ATOM 1293 O O . PRO B 1 26 ? 13.938 16.503 -6.110 1.00 26.02 23 PRO B O 1
ATOM 1297 N N . ARG B 1 27 ? 15.875 15.381 -6.450 1.00 21.77 24 ARG B N 1
ATOM 1298 C CA . ARG B 1 27 ? 16.388 16.377 -7.375 1.00 21.77 24 ARG B CA 1
ATOM 1299 C C . ARG B 1 27 ? 17.345 15.762 -8.373 1.00 22.58 24 ARG B C 1
ATOM 1300 O O . ARG B 1 27 ? 18.222 14.987 -7.985 1.00 22.08 24 ARG B O 1
ATOM 1308 N N . ARG B 1 28 ? 17.222 16.174 -9.645 1.00 22.78 25 ARG B N 1
ATOM 1309 C CA . ARG B 1 28 ? 18.131 15.758 -10.717 1.00 23.36 25 ARG B CA 1
ATOM 1310 C C . ARG B 1 28 ? 19.382 16.618 -10.593 1.00 25.94 25 ARG B C 1
ATOM 1311 O O . ARG B 1 28 ? 19.290 17.836 -10.393 1.00 25.88 25 ARG B O 1
ATOM 1319 N N . ALA B 1 29 ? 20.549 15.977 -10.668 1.00 22.61 26 ALA B N 1
ATOM 1320 C CA . ALA B 1 29 ? 21.833 16.671 -10.469 1.00 23.76 26 ALA B CA 1
ATOM 1321 C C . ALA B 1 29 ? 22.232 17.620 -11.585 1.00 26.58 26 ALA B C 1
ATOM 1322 O O . ALA B 1 29 ? 22.878 18.623 -11.306 1.00 29.28 26 ALA B O 1
ATOM 1324 N N . THR B 1 30 ? 21.883 17.288 -12.843 1.00 23.87 27 THR B N 1
ATOM 1325 C CA . THR B 1 30 ? 22.252 18.077 -14.026 1.00 25.51 27 THR B CA 1
ATOM 1326 C C . THR B 1 30 ? 21.108 18.058 -15.061 1.00 28.98 27 THR B C 1
ATOM 1327 O O . THR B 1 30 ? 20.238 17.175 -14.981 1.00 26.71 27 THR B O 1
ATOM 1331 N N . PRO B 1 31 ? 21.146 18.956 -16.095 1.00 27.62 28 PRO B N 1
ATOM 1332 C CA . PRO B 1 31 ? 20.126 18.912 -17.157 1.00 27.00 28 PRO B CA 1
ATOM 1333 C C . PRO B 1 31 ? 20.085 17.586 -17.926 1.00 30.88 28 PRO B C 1
ATOM 1334 O O . PRO B 1 31 ? 19.059 17.259 -18.492 1.00 33.09 28 PRO B O 1
ATOM 1338 N N . GLY B 1 32 ? 21.169 16.825 -17.933 1.00 26.77 29 GLY B N 1
ATOM 1339 C CA . GLY B 1 32 ? 21.169 15.537 -18.618 1.00 25.47 29 GLY B CA 1
ATOM 1340 C C . GLY B 1 32 ? 20.988 14.337 -17.693 1.00 25.93 29 GLY B C 1
ATOM 1341 O O . GLY B 1 32 ? 21.045 13.188 -18.155 1.00 25.86 29 GLY B O 1
ATOM 1342 N N . SER B 1 33 ? 20.765 14.578 -16.392 1.00 22.50 30 SER B N 1
ATOM 1343 C CA . SER B 1 33 ? 20.548 13.490 -15.426 1.00 20.72 30 SER B CA 1
ATOM 1344 C C . SER B 1 33 ? 19.157 12.936 -15.660 1.00 24.62 30 SER B C 1
ATOM 1345 O O . SER B 1 33 ? 18.188 13.691 -15.667 1.00 26.50 30 SER B O 1
ATOM 1348 N N . VAL B 1 34 ? 19.053 11.614 -15.862 1.00 19.18 31 VAL B N 1
ATOM 1349 C CA . VAL B 1 34 ? 17.752 11.014 -16.168 1.00 18.56 31 VAL B CA 1
ATOM 1350 C C . VAL B 1 34 ? 16.921 10.733 -14.931 1.00 21.73 31 VAL B C 1
ATOM 1351 O O . VAL B 1 34 ? 15.728 10.436 -15.067 1.00 23.66 31 VAL B O 1
ATOM 1355 N N . ALA B 1 35 ? 17.561 10.694 -13.747 1.00 18.52 32 ALA B N 1
ATOM 1356 C CA . ALA B 1 35 ? 16.882 10.292 -12.517 1.00 18.11 32 ALA B CA 1
ATOM 1357 C C . ALA B 1 35 ? 16.999 11.329 -11.429 1.00 20.22 32 ALA B C 1
ATOM 1358 O O . ALA B 1 35 ? 17.954 12.118 -11.412 1.00 20.55 32 ALA B O 1
ATOM 1360 N N . TYR B 1 36 ? 16.037 11.315 -10.503 1.00 17.85 33 TYR B N 1
ATOM 1361 C CA . TYR B 1 36 ? 16.018 12.207 -9.336 1.00 16.44 33 TYR B CA 1
ATOM 1362 C C . TYR B 1 36 ? 16.791 11.543 -8.199 1.00 18.80 33 TYR B C 1
ATOM 1363 O O . TYR B 1 36 ? 16.456 10.432 -7.793 1.00 18.08 33 TYR B O 1
ATOM 1372 N N . ASP B 1 37 ? 17.785 12.232 -7.645 1.00 17.21 34 ASP B N 1
ATOM 1373 C CA . ASP B 1 37 ? 18.511 11.649 -6.516 1.00 17.53 34 ASP B CA 1
ATOM 1374 C C . ASP B 1 37 ? 17.600 11.696 -5.307 1.00 21.77 34 ASP B C 1
ATOM 1375 O O . ASP B 1 37 ? 16.995 12.735 -5.048 1.00 20.40 34 ASP B O 1
ATOM 1380 N N . LEU B 1 38 ? 17.534 10.580 -4.565 1.00 18.63 35 LEU B N 1
ATOM 1381 C CA . LEU B 1 38 ? 16.697 10.436 -3.375 1.00 17.75 35 LEU B CA 1
ATOM 1382 C C . LEU B 1 38 ? 17.531 10.523 -2.109 1.00 20.70 35 LEU B C 1
ATOM 1383 O O . LEU B 1 38 ? 18.641 9.973 -2.047 1.00 19.78 35 LEU B O 1
ATOM 1388 N N . PHE B 1 39 ? 16.966 11.151 -1.090 1.00 19.38 36 PHE B N 1
ATOM 1389 C CA . PHE B 1 39 ? 17.665 11.349 0.182 1.00 18.72 36 PHE B CA 1
ATOM 1390 C C . PHE B 1 39 ? 16.912 10.715 1.332 1.00 20.51 36 PHE B C 1
ATOM 1391 O O . PHE B 1 39 ? 15.686 10.624 1.279 1.00 20.96 36 PHE B O 1
ATOM 1399 N N . PRO B 1 40 ? 17.628 10.359 2.410 1.00 19.12 37 PRO B N 1
ATOM 1400 C CA . PRO B 1 40 ? 16.950 9.748 3.561 1.00 18.59 37 PRO B CA 1
ATOM 1401 C C . PRO B 1 40 ? 16.383 10.781 4.528 1.00 21.44 37 PRO B C 1
ATOM 1402 O O . PRO B 1 40 ? 16.962 11.862 4.706 1.00 22.38 37 PRO B O 1
ATOM 1406 N N . SER B 1 41 ? 15.263 10.432 5.184 1.00 20.29 38 SER B N 1
ATOM 1407 C CA . SER B 1 41 ? 14.667 11.327 6.188 1.00 21.75 38 SER B CA 1
ATOM 1408 C C . SER B 1 41 ? 15.062 10.858 7.611 1.00 27.62 38 SER B C 1
ATOM 1409 O O . SER B 1 41 ? 14.616 11.427 8.597 1.00 30.55 38 SER B O 1
ATOM 1412 N N . GLU B 1 42 ? 15.901 9.819 7.690 1.00 26.01 39 GLU B N 1
ATOM 1413 C CA . GLU B 1 42 ? 16.363 9.197 8.934 1.00 27.44 39 GLU B CA 1
ATOM 1414 C C . GLU B 1 42 ? 17.809 8.752 8.769 1.00 30.79 39 GLU B C 1
ATOM 1415 O O . GLU B 1 42 ? 18.237 8.492 7.637 1.00 29.63 39 GLU B O 1
ATOM 1421 N N . GLU B 1 43 ? 18.544 8.665 9.880 1.00 27.68 40 GLU B N 1
ATOM 1422 C CA . GLU B 1 43 ? 19.928 8.194 9.823 1.00 26.31 40 GLU B CA 1
ATOM 1423 C C . GLU B 1 43 ? 20.051 6.815 10.431 1.00 27.04 40 GLU B C 1
ATOM 1424 O O . GLU B 1 43 ? 19.278 6.441 11.320 1.00 26.25 40 GLU B O 1
ATOM 1430 N N . MET B 1 44 ? 21.041 6.045 9.953 1.00 22.13 41 MET B N 1
ATOM 1431 C CA . MET B 1 44 ? 21.293 4.719 10.492 1.00 21.93 41 MET B CA 1
ATOM 1432 C C . MET B 1 44 ? 22.611 4.234 9.972 1.00 24.63 41 MET B C 1
ATOM 1433 O O . MET B 1 44 ? 23.203 4.852 9.080 1.00 24.32 41 MET B O 1
ATOM 1438 N N . ASP B 1 45 ? 23.080 3.104 10.531 1.00 22.91 42 ASP B N 1
ATOM 1439 C CA . ASP B 1 45 ? 24.274 2.438 10.024 1.00 22.19 42 ASP B CA 1
ATOM 1440 C C . ASP B 1 45 ? 23.827 1.040 9.624 1.00 25.26 42 ASP B C 1
ATOM 1441 O O . ASP B 1 45 ? 23.296 0.284 10.457 1.00 26.26 42 ASP B O 1
ATOM 1446 N N . ILE B 1 46 ? 23.999 0.690 8.341 1.00 21.09 43 ILE B N 1
ATOM 1447 C CA . ILE B 1 46 ? 23.577 -0.641 7.879 1.00 19.44 43 ILE B CA 1
ATOM 1448 C C . ILE B 1 46 ? 24.693 -1.608 8.220 1.00 22.96 43 ILE B C 1
ATOM 1449 O O . ILE B 1 46 ? 25.792 -1.474 7.704 1.00 21.11 43 ILE B O 1
ATOM 1454 N N . GLU B 1 47 ? 24.409 -2.593 9.071 1.00 22.00 44 GLU B N 1
ATOM 1455 C CA . GLU B 1 47 ? 25.418 -3.571 9.457 1.00 22.50 44 GLU B CA 1
ATOM 1456 C C . GLU B 1 47 ? 25.977 -4.351 8.250 1.00 22.49 44 GLU B C 1
ATOM 1457 O O . GLU B 1 47 ? 25.302 -4.478 7.224 1.00 19.89 44 GLU B O 1
ATOM 1463 N N . PRO B 1 48 ? 27.182 -4.957 8.383 1.00 20.95 45 PRO B N 1
ATOM 1464 C CA . PRO B 1 48 ? 27.707 -5.796 7.288 1.00 20.71 45 PRO B CA 1
ATOM 1465 C C . PRO B 1 48 ? 26.706 -6.874 6.885 1.00 22.84 45 PRO B C 1
ATOM 1466 O O . PRO B 1 48 ? 26.052 -7.484 7.744 1.00 22.62 45 PRO B O 1
ATOM 1470 N N . MET B 1 49 ? 26.535 -7.053 5.568 1.00 21.10 46 MET B N 1
ATOM 1471 C CA . MET B 1 49 ? 25.586 -8.005 4.956 1.00 21.71 46 MET B CA 1
ATOM 1472 C C . MET B 1 49 ? 24.109 -7.678 5.270 1.00 23.75 46 MET B C 1
ATOM 1473 O O . MET B 1 49 ? 23.211 -8.465 4.921 1.00 24.94 46 MET B O 1
ATOM 1478 N N . GLY B 1 50 ? 23.857 -6.510 5.855 1.00 18.99 47 GLY B N 1
ATOM 1479 C CA . GLY B 1 50 ? 22.501 -6.110 6.219 1.00 18.65 47 GLY B CA 1
ATOM 1480 C C . GLY B 1 50 ? 21.657 -5.574 5.088 1.00 21.31 47 GLY B C 1
ATOM 1481 O O . GLY B 1 50 ? 22.139 -5.284 3.982 1.00 19.26 47 GLY B O 1
ATOM 1482 N N . LEU B 1 51 ? 20.354 -5.404 5.389 1.00 19.81 48 LEU B N 1
ATOM 1483 C CA . LEU B 1 51 ? 19.415 -4.874 4.411 1.00 17.50 48 LEU B CA 1
ATOM 1484 C C . LEU B 1 51 ? 18.602 -3.844 5.165 1.00 20.42 48 LEU B C 1
ATOM 1485 O O . LEU B 1 51 ? 18.135 -4.125 6.273 1.00 21.24 48 LEU B O 1
ATOM 1490 N N . ALA B 1 52 ? 18.433 -2.664 4.572 1.00 15.97 49 ALA B N 1
ATOM 1491 C CA . ALA B 1 52 ? 17.650 -1.599 5.237 1.00 17.38 49 ALA B CA 1
ATOM 1492 C C . ALA B 1 52 ? 16.533 -1.120 4.349 1.00 21.17 49 ALA B C 1
ATOM 1493 O O . ALA B 1 52 ? 16.660 -1.155 3.123 1.00 18.30 49 ALA B O 1
ATOM 1495 N N . LYS B 1 53 ? 15.443 -0.665 4.968 1.00 17.47 50 LYS B N 1
ATOM 1496 C CA . LYS B 1 53 ? 14.308 -0.066 4.257 1.00 17.14 50 LYS B CA 1
ATOM 1497 C C . LYS B 1 53 ? 14.303 1.371 4.779 1.00 24.17 50 LYS B C 1
ATOM 1498 O O . LYS B 1 53 ? 13.986 1.611 5.952 1.00 25.54 50 LYS B O 1
ATOM 1504 N N . ILE B 1 54 ? 14.693 2.321 3.922 1.00 18.44 51 ILE B N 1
ATOM 1505 C CA . ILE B 1 54 ? 14.953 3.702 4.352 1.00 17.55 51 ILE B CA 1
ATOM 1506 C C . ILE B 1 54 ? 13.893 4.649 3.854 1.00 18.97 51 ILE B C 1
ATOM 1507 O O . ILE B 1 54 ? 13.646 4.723 2.658 1.00 18.96 51 ILE B O 1
ATOM 1512 N N . SER B 1 55 ? 13.302 5.421 4.763 1.00 17.96 52 SER B N 1
ATOM 1513 C CA . SER B 1 55 ? 12.290 6.391 4.373 1.00 18.76 52 SER B CA 1
ATOM 1514 C C . SER B 1 55 ? 12.950 7.573 3.668 1.00 21.90 52 SER B C 1
ATOM 1515 O O . SER B 1 55 ? 14.025 8.027 4.077 1.00 21.04 52 SER B O 1
ATOM 1518 N N . THR B 1 56 ? 12.278 8.081 2.631 1.00 20.58 53 THR B N 1
ATOM 1519 C CA . THR B 1 56 ? 12.792 9.212 1.840 1.00 20.51 53 THR B CA 1
ATOM 1520 C C . THR B 1 56 ? 12.109 10.541 2.184 1.00 23.05 53 THR B C 1
ATOM 1521 O O . THR B 1 56 ? 12.597 11.586 1.748 1.00 22.89 53 THR B O 1
ATOM 1525 N N . GLY B 1 57 ? 10.964 10.475 2.843 1.00 20.81 54 GLY B N 1
ATOM 1526 C CA . GLY B 1 57 ? 10.155 11.650 3.223 1.00 22.06 54 GLY B CA 1
ATOM 1527 C C . GLY B 1 57 ? 9.164 12.082 2.153 1.00 24.10 54 GLY B C 1
ATOM 1528 O O . GLY B 1 57 ? 8.391 13.021 2.373 1.00 23.89 54 GLY B O 1
ATOM 1529 N N . TYR B 1 58 ? 9.159 11.411 0.976 1.00 20.71 55 TYR B N 1
ATOM 1530 C CA . TYR B 1 58 ? 8.276 11.848 -0.109 1.00 19.57 55 TYR B CA 1
ATOM 1531 C C . TYR B 1 58 ? 7.570 10.712 -0.778 1.00 21.24 55 TYR B C 1
ATOM 1532 O O . TYR B 1 58 ? 8.101 9.611 -0.833 1.00 20.70 55 TYR B O 1
ATOM 1541 N N . GLY B 1 59 ? 6.393 11.016 -1.297 1.00 19.97 56 GLY B N 1
ATOM 1542 C CA . GLY B 1 59 ? 5.642 10.118 -2.164 1.00 19.95 56 GLY B CA 1
ATOM 1543 C C . GLY B 1 59 ? 5.517 10.756 -3.537 1.00 22.29 56 GLY B C 1
ATOM 1544 O O . GLY B 1 59 ? 6.002 11.874 -3.770 1.00 21.22 56 GLY B O 1
ATOM 1545 N N . ILE B 1 60 ? 4.873 10.050 -4.470 1.00 19.06 57 ILE B N 1
ATOM 1546 C CA . ILE B 1 60 ? 4.619 10.604 -5.798 1.00 19.83 57 ILE B CA 1
ATOM 1547 C C . ILE B 1 60 ? 3.122 10.850 -5.884 1.00 23.37 57 ILE B C 1
ATOM 1548 O O . ILE B 1 60 ? 2.353 9.889 -5.933 1.00 23.78 57 ILE B O 1
ATOM 1553 N N . ASP B 1 61 ? 2.706 12.125 -5.889 1.00 20.46 58 ASP B N 1
ATOM 1554 C CA . ASP B 1 61 ? 1.298 12.438 -5.990 1.00 21.90 58 ASP B CA 1
ATOM 1555 C C . ASP B 1 61 ? 0.796 12.294 -7.437 1.00 25.28 58 ASP B C 1
ATOM 1556 O O . ASP B 1 61 ? -0.344 11.866 -7.651 1.00 27.51 58 ASP B O 1
ATOM 1561 N N . LYS B 1 62 ? 1.634 12.698 -8.425 1.00 22.41 59 LYS B N 1
ATOM 1562 C CA . LYS B 1 62 ? 1.273 12.643 -9.842 1.00 21.75 59 LYS B CA 1
ATOM 1563 C C . LYS B 1 62 ? 2.475 12.200 -10.651 1.00 23.37 59 LYS B C 1
ATOM 1564 O O . LYS B 1 62 ? 3.539 12.783 -10.530 1.00 22.31 59 LYS B O 1
ATOM 1570 N N . PHE B 1 63 ? 2.288 11.174 -11.483 1.00 20.78 60 PHE B N 1
ATOM 1571 C CA . PHE B 1 63 ? 3.326 10.668 -12.354 1.00 20.45 60 PHE B CA 1
ATOM 1572 C C . PHE B 1 63 ? 3.201 11.311 -13.730 1.00 24.34 60 PHE B C 1
ATOM 1573 O O . PHE B 1 63 ? 2.075 11.609 -14.180 1.00 23.92 60 PHE B O 1
ATOM 1581 N N . PRO B 1 64 ? 4.323 11.392 -14.483 1.00 23.38 61 PRO B N 1
ATOM 1582 C CA . PRO B 1 64 ? 4.219 11.842 -15.878 1.00 24.17 61 PRO B CA 1
ATOM 1583 C C . PRO B 1 64 ? 3.405 10.820 -16.663 1.00 24.54 61 PRO B C 1
ATOM 1584 O O . PRO B 1 64 ? 3.454 9.616 -16.359 1.00 23.21 61 PRO B O 1
ATOM 1588 N N . ASP B 1 65 ? 2.625 11.294 -17.642 1.00 23.74 62 ASP B N 1
ATOM 1589 C CA . ASP B 1 65 ? 1.776 10.439 -18.466 1.00 22.24 62 ASP B CA 1
ATOM 1590 C C . ASP B 1 65 ? 2.548 9.255 -19.058 1.00 23.83 62 ASP B C 1
ATOM 1591 O O . ASP B 1 65 ? 3.653 9.444 -19.565 1.00 23.80 62 ASP B O 1
ATOM 1596 N N . GLY B 1 66 ? 1.968 8.069 -18.938 1.00 22.73 63 GLY B N 1
ATOM 1597 C CA . GLY B 1 66 ? 2.502 6.828 -19.489 1.00 22.39 63 GLY B CA 1
ATOM 1598 C C . GLY B 1 66 ? 3.716 6.262 -18.777 1.00 21.23 63 GLY B C 1
ATOM 1599 O O . GLY B 1 66 ? 4.342 5.326 -19.300 1.00 21.19 63 GLY B O 1
ATOM 1600 N N . CYS B 1 67 ? 4.083 6.859 -17.635 1.00 20.06 64 CYS B N 1
ATOM 1601 C CA . CYS B 1 67 ? 5.267 6.448 -16.864 1.00 19.33 64 CYS B CA 1
ATOM 1602 C C . CYS B 1 67 ? 4.931 5.913 -15.496 1.00 19.92 64 CYS B C 1
ATOM 1603 O O . CYS B 1 67 ? 3.910 6.266 -14.888 1.00 20.17 64 CYS B O 1
ATOM 1606 N N . TYR B 1 68 ? 5.892 5.153 -14.945 1.00 17.48 65 TYR B N 1
ATOM 1607 C CA . TYR B 1 68 ? 5.831 4.754 -13.549 1.00 17.37 65 TYR B CA 1
ATOM 1608 C C . TYR B 1 68 ? 7.197 5.151 -12.952 1.00 18.86 65 TYR B C 1
ATOM 1609 O O . TYR B 1 68 ? 8.085 5.603 -13.688 1.00 19.40 65 TYR B O 1
ATOM 1618 N N . GLY B 1 69 ? 7.372 4.952 -11.649 1.00 16.88 66 GLY B N 1
ATOM 1619 C CA . GLY B 1 69 ? 8.656 5.307 -11.033 1.00 16.15 66 GLY B CA 1
ATOM 1620 C C . GLY B 1 69 ? 9.464 4.078 -10.705 1.00 18.06 66 GLY B C 1
ATOM 1621 O O . GLY B 1 69 ? 8.927 3.124 -10.132 1.00 16.97 66 GLY B O 1
ATOM 1622 N N . GLN B 1 70 ? 10.728 4.052 -11.144 1.00 15.61 67 GLN B N 1
ATOM 1623 C CA . GLN B 1 70 ? 11.610 2.939 -10.799 1.00 15.53 67 GLN B CA 1
ATOM 1624 C C . GLN B 1 70 ? 12.772 3.477 -9.978 1.00 17.95 67 GLN B C 1
ATOM 1625 O O . GLN B 1 70 ? 13.530 4.306 -10.483 1.00 17.06 67 GLN B O 1
ATOM 1631 N N . ILE B 1 71 ? 12.947 2.952 -8.744 1.00 15.39 68 ILE B N 1
ATOM 1632 C CA . ILE B 1 71 ? 14.084 3.340 -7.924 1.00 14.20 68 ILE B CA 1
ATOM 1633 C C . ILE B 1 71 ? 15.215 2.392 -8.305 1.00 18.16 68 ILE B C 1
ATOM 1634 O O . ILE B 1 71 ? 15.032 1.153 -8.372 1.00 16.42 68 ILE B O 1
ATOM 1639 N N . VAL B 1 72 ? 16.362 2.992 -8.632 1.00 14.26 69 VAL B N 1
ATOM 1640 C CA . VAL B 1 72 ? 17.555 2.217 -8.989 1.00 14.80 69 VAL B CA 1
ATOM 1641 C C . VAL B 1 72 ? 18.748 2.743 -8.212 1.00 14.66 69 VAL B C 1
ATOM 1642 O O . VAL B 1 72 ? 18.729 3.844 -7.630 1.00 16.25 69 VAL B O 1
ATOM 1646 N N . SER B 1 73 ? 19.794 1.917 -8.161 1.00 14.33 70 SER B N 1
ATOM 1647 C CA . SER B 1 73 ? 21.024 2.369 -7.492 1.00 13.05 70 SER B CA 1
ATOM 1648 C C . SER B 1 73 ? 21.737 3.497 -8.225 1.00 16.74 70 SER B C 1
ATOM 1649 O O . SER B 1 73 ? 21.610 3.662 -9.444 1.00 15.53 70 SER B O 1
ATOM 1652 N N . ARG B 1 74 ? 22.522 4.221 -7.461 1.00 15.59 71 ARG B N 1
ATOM 1653 C CA . ARG B 1 74 ? 23.453 5.236 -8.000 1.00 16.01 71 ARG B CA 1
ATOM 1654 C C . ARG B 1 74 ? 24.840 4.590 -8.080 1.00 18.60 71 ARG B C 1
ATOM 1655 O O . ARG B 1 74 ? 25.221 3.784 -7.223 1.00 18.05 71 ARG B O 1
ATOM 1663 N N . SER B 1 75 ? 25.636 4.992 -9.073 1.00 17.81 72 SER B N 1
ATOM 1664 C CA . SER B 1 75 ? 26.950 4.397 -9.223 1.00 17.71 72 SER B CA 1
ATOM 1665 C C . SER B 1 75 ? 27.858 4.599 -7.997 1.00 20.36 72 SER B C 1
ATOM 1666 O O . SER B 1 75 ? 28.502 3.639 -7.555 1.00 19.48 72 SER B O 1
ATOM 1669 N N . GLY B 1 76 ? 27.926 5.827 -7.475 1.00 19.27 73 GLY B N 1
ATOM 1670 C CA . GLY B 1 76 ? 28.786 6.125 -6.322 1.00 20.11 73 GLY B CA 1
ATOM 1671 C C . GLY B 1 76 ? 28.446 5.287 -5.100 1.00 21.37 73 GLY B C 1
ATOM 1672 O O . GLY B 1 76 ? 29.327 4.636 -4.537 1.00 22.08 73 GLY B O 1
ATOM 1673 N N . MET B 1 77 ? 27.158 5.297 -4.680 1.00 17.84 74 MET B N 1
ATOM 1674 C CA . MET B 1 77 ? 26.719 4.531 -3.502 1.00 17.50 74 MET B CA 1
ATOM 1675 C C . MET B 1 77 ? 27.045 3.050 -3.703 1.00 20.17 74 MET B C 1
ATOM 1676 O O . MET B 1 77 ? 27.493 2.389 -2.771 1.00 19.85 74 MET B O 1
ATOM 1681 N N . THR B 1 78 ? 26.839 2.534 -4.924 1.00 16.98 75 THR B N 1
ATOM 1682 C CA . THR B 1 78 ? 27.113 1.118 -5.224 1.00 17.40 75 THR B CA 1
ATOM 1683 C C . THR B 1 78 ? 28.578 0.779 -5.076 1.00 20.58 75 THR B C 1
ATOM 1684 O O . THR B 1 78 ? 28.943 -0.154 -4.371 1.00 19.75 75 THR B O 1
ATOM 1688 N N . TRP B 1 79 ? 29.438 1.563 -5.752 1.00 19.66 76 TRP B N 1
ATOM 1689 C CA . TRP B 1 79 ? 30.862 1.297 -5.849 1.00 20.74 76 TRP B CA 1
ATOM 1690 C C . TRP B 1 79 ? 31.622 1.671 -4.573 1.00 25.23 76 TRP B C 1
ATOM 1691 O O . TRP B 1 79 ? 32.386 0.858 -4.045 1.00 24.78 76 TRP B O 1
ATOM 1702 N N . LYS B 1 80 ? 31.430 2.895 -4.085 1.00 22.60 77 LYS B N 1
ATOM 1703 C CA . LYS B 1 80 ? 32.153 3.362 -2.902 1.00 23.49 77 LYS B CA 1
ATOM 1704 C C . LYS B 1 80 ? 31.750 2.650 -1.619 1.00 26.38 77 LYS B C 1
ATOM 1705 O O . LYS B 1 80 ? 32.617 2.399 -0.769 1.00 26.85 77 LYS B O 1
ATOM 1711 N N . ASN B 1 81 ? 30.443 2.289 -1.492 1.00 21.05 78 ASN B N 1
ATOM 1712 C CA . ASN B 1 81 ? 29.947 1.660 -0.265 1.00 20.15 78 ASN B CA 1
ATOM 1713 C C . ASN B 1 81 ? 29.581 0.196 -0.408 1.00 21.77 78 ASN B C 1
ATOM 1714 O O . ASN B 1 81 ? 29.094 -0.381 0.562 1.00 22.40 78 ASN B O 1
ATOM 1719 N N . ASN B 1 82 ? 29.852 -0.418 -1.591 1.00 18.67 79 ASN B N 1
ATOM 1720 C CA . ASN B 1 82 ? 29.619 -1.853 -1.817 1.00 17.12 79 ASN B CA 1
ATOM 1721 C C . ASN B 1 82 ? 28.175 -2.221 -1.506 1.00 18.96 79 ASN B C 1
ATOM 1722 O O . ASN B 1 82 ? 27.903 -3.061 -0.645 1.00 19.20 79 ASN B O 1
ATOM 1727 N N . THR B 1 83 ? 27.234 -1.540 -2.170 1.00 15.83 80 THR B N 1
ATOM 1728 C CA . THR B 1 83 ? 25.804 -1.748 -1.912 1.00 14.91 80 THR B CA 1
ATOM 1729 C C . THR B 1 83 ? 25.0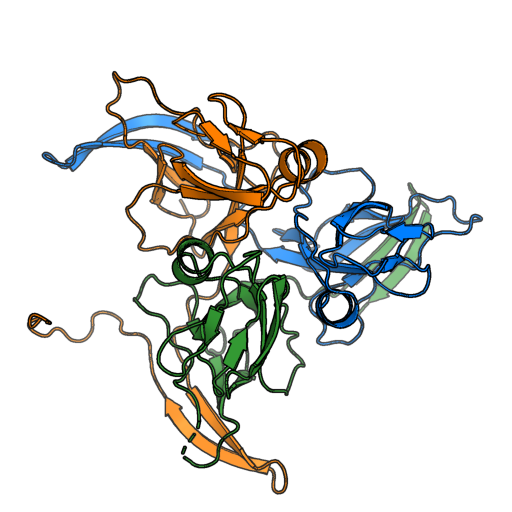77 -2.092 -3.207 1.00 17.52 80 THR B C 1
ATOM 1730 O O . THR B 1 83 ? 25.686 -2.282 -4.270 1.00 16.46 80 THR B O 1
ATOM 1734 N N . SER B 1 84 ? 23.789 -2.351 -3.070 1.00 15.40 81 SER B N 1
ATOM 1735 C CA . SER B 1 84 ? 22.876 -2.515 -4.194 1.00 15.04 81 SER B CA 1
ATOM 1736 C C . SER B 1 84 ? 21.488 -2.040 -3.741 1.00 16.17 81 SER B C 1
ATOM 1737 O O . SER B 1 84 ? 21.251 -1.863 -2.529 1.00 15.54 81 SER B O 1
ATOM 1740 N N . VAL B 1 85 ? 20.600 -1.816 -4.713 1.00 14.25 82 VAL B N 1
ATOM 1741 C CA . VAL B 1 85 ? 19.223 -1.392 -4.438 1.00 12.46 82 VAL B CA 1
ATOM 1742 C C . VAL B 1 85 ? 18.404 -2.502 -5.143 1.00 14.16 82 VAL B C 1
ATOM 1743 O O . VAL B 1 85 ? 18.101 -2.398 -6.352 1.00 15.87 82 VAL B O 1
ATOM 1747 N N . PRO B 1 86 ? 18.092 -3.582 -4.374 1.00 14.83 83 PRO B N 1
ATOM 1748 C CA . PRO B 1 86 ? 17.570 -4.813 -5.001 1.00 15.56 83 PRO B CA 1
ATOM 1749 C C . PRO B 1 86 ? 16.122 -4.796 -5.432 1.00 17.73 83 PRO B C 1
ATOM 1750 O O . PRO B 1 86 ? 15.694 -5.788 -6.022 1.00 18.23 83 PRO B O 1
ATOM 1754 N N . THR B 1 87 ? 15.376 -3.705 -5.185 1.00 13.88 84 THR B N 1
ATOM 1755 C CA . THR B 1 87 ? 13.992 -3.603 -5.642 1.00 14.67 84 THR B CA 1
ATOM 1756 C C . THR B 1 87 ? 13.652 -2.129 -5.770 1.00 15.76 84 THR B C 1
ATOM 1757 O O . THR B 1 87 ? 14.353 -1.293 -5.178 1.00 15.88 84 THR B O 1
ATOM 1761 N N . GLY B 1 88 ? 12.611 -1.801 -6.531 1.00 15.18 85 GLY B N 1
ATOM 1762 C CA . GLY B 1 88 ? 12.259 -0.380 -6.630 1.00 14.86 85 GLY B CA 1
ATOM 1763 C C . GLY B 1 88 ? 11.106 -0.012 -7.533 1.00 16.68 85 GLY B C 1
ATOM 1764 O O . GLY B 1 88 ? 11.022 1.137 -7.980 1.00 16.17 85 GLY B O 1
ATOM 1765 N N . THR B 1 89 ? 10.150 -0.913 -7.727 1.00 14.44 86 THR B N 1
ATOM 1766 C CA . THR B 1 89 ? 9.050 -0.646 -8.652 1.00 13.94 86 THR B CA 1
ATOM 1767 C C . THR B 1 89 ? 7.944 0.071 -7.919 1.00 17.36 86 THR B C 1
ATOM 1768 O O . THR B 1 89 ? 7.336 -0.498 -7.008 1.00 17.74 86 THR B O 1
ATOM 1772 N N . ILE B 1 90 ? 7.649 1.321 -8.364 1.00 15.04 87 ILE B N 1
ATOM 1773 C CA . ILE B 1 90 ? 6.613 2.127 -7.743 1.00 15.32 87 ILE B CA 1
ATOM 1774 C C . ILE B 1 90 ? 5.351 2.109 -8.628 1.00 18.23 87 ILE B C 1
ATOM 1775 O O . ILE B 1 90 ? 5.358 2.670 -9.730 1.00 18.41 87 ILE B O 1
ATOM 1780 N N . ASN B 1 91 ? 4.283 1.462 -8.141 1.00 17.40 88 ASN B N 1
ATOM 1781 C CA . ASN B 1 91 ? 2.996 1.406 -8.848 1.00 17.36 88 ASN B CA 1
ATOM 1782 C C . ASN B 1 91 ? 2.336 2.786 -8.957 1.00 19.81 88 ASN B C 1
ATOM 1783 O O . ASN B 1 91 ? 2.501 3.625 -8.067 1.00 19.99 88 ASN B O 1
ATOM 1788 N N . VAL B 1 92 ? 1.567 3.006 -10.029 1.00 19.45 89 VAL B N 1
ATOM 1789 C CA . VAL B 1 92 ? 0.985 4.320 -10.296 1.00 18.74 89 VAL B CA 1
ATOM 1790 C C . VAL B 1 92 ? -0.228 4.643 -9.409 1.00 23.43 89 VAL B C 1
ATOM 1791 O O . VAL B 1 92 ? -0.746 5.775 -9.458 1.00 25.25 89 VAL B O 1
ATOM 1795 N N . ASP B 1 93 ? -0.684 3.676 -8.609 1.00 20.41 90 ASP B N 1
ATOM 1796 C CA . ASP B 1 93 ? -1.760 3.935 -7.652 1.00 22.55 90 ASP B CA 1
ATOM 1797 C C . ASP B 1 93 ? -1.185 4.000 -6.206 1.00 24.96 90 ASP B C 1
ATOM 1798 O O . ASP B 1 93 ? -1.955 4.078 -5.230 1.00 27.40 90 ASP B O 1
ATOM 1803 N N . TYR B 1 94 ? 0.175 4.012 -6.067 1.00 20.71 91 TYR B N 1
ATOM 1804 C CA . TYR B 1 94 ? 0.784 4.071 -4.746 1.00 19.67 91 TYR B CA 1
ATOM 1805 C C . TYR B 1 94 ? 0.721 5.465 -4.165 1.00 23.79 91 TYR B C 1
ATOM 1806 O O . TYR B 1 94 ? 1.246 6.404 -4.773 1.00 23.78 91 TYR B O 1
ATOM 1815 N N . ARG B 1 95 ? 0.077 5.583 -2.994 1.00 21.91 92 ARG B N 1
ATOM 1816 C CA . ARG B 1 95 ? -0.113 6.856 -2.275 1.00 22.83 92 ARG B CA 1
ATOM 1817 C C . ARG B 1 95 ? 0.774 6.961 -1.030 1.00 25.74 92 ARG B C 1
ATOM 1818 O O . ARG B 1 95 ? 0.657 7.921 -0.271 1.00 25.53 92 ARG B O 1
ATOM 1826 N N . GLY B 1 96 ? 1.647 5.983 -0.820 1.00 21.52 93 GLY B N 1
ATOM 1827 C CA . GLY B 1 96 ? 2.513 6.008 0.343 1.00 21.27 93 GLY B CA 1
ATOM 1828 C C . GLY B 1 96 ? 3.839 6.722 0.112 1.00 24.36 93 GLY B C 1
ATOM 1829 O O . GLY B 1 96 ? 4.067 7.358 -0.927 1.00 22.01 93 GLY B O 1
ATOM 1830 N N . GLU B 1 97 ? 4.728 6.547 1.073 1.00 21.62 94 GLU B N 1
ATOM 1831 C CA . GLU B 1 97 ? 6.044 7.158 1.058 1.00 21.25 94 GLU B CA 1
ATOM 1832 C C . GLU B 1 97 ? 7.002 6.247 0.307 1.00 22.24 94 GLU B C 1
ATOM 1833 O O . GLU B 1 97 ? 6.978 5.034 0.496 1.00 21.25 94 GLU B O 1
ATOM 1839 N N . LEU B 1 98 ? 7.863 6.830 -0.521 1.00 18.28 95 LEU B N 1
ATOM 1840 C CA . LEU B 1 98 ? 8.860 6.008 -1.209 1.00 17.74 95 LEU B CA 1
ATOM 1841 C C . LEU B 1 98 ? 9.885 5.562 -0.162 1.00 18.65 95 LEU B C 1
ATOM 1842 O O . LEU B 1 98 ? 10.418 6.397 0.612 1.00 18.77 95 LEU B O 1
ATOM 1847 N N . LYS B 1 99 ? 10.199 4.260 -0.171 1.00 16.67 96 LYS B N 1
ATOM 1848 C CA . LYS B 1 99 ? 11.237 3.700 0.697 1.00 16.51 96 LYS B CA 1
ATOM 1849 C C . LYS B 1 99 ? 12.321 3.144 -0.222 1.00 18.65 96 LYS B C 1
ATOM 1850 O O . LYS B 1 99 ? 12.011 2.571 -1.295 1.00 19.30 96 LYS B O 1
ATOM 1856 N N . VAL B 1 100 ? 13.574 3.386 0.150 1.00 15.70 97 VAL B N 1
ATOM 1857 C CA . VAL B 1 100 ? 14.690 2.792 -0.587 1.00 14.45 97 VAL B CA 1
ATOM 1858 C C . VAL B 1 100 ? 15.136 1.535 0.153 1.00 18.06 97 VAL B C 1
ATOM 1859 O O . VAL B 1 100 ? 15.447 1.615 1.337 1.00 17.73 97 VAL B O 1
ATOM 1863 N N . ILE B 1 101 ? 15.196 0.392 -0.564 1.00 15.41 98 ILE B N 1
ATOM 1864 C CA . ILE B 1 101 ? 15.687 -0.851 0.021 1.00 14.94 98 ILE B CA 1
ATOM 1865 C C . ILE B 1 101 ? 17.147 -0.955 -0.421 1.00 17.93 98 ILE B C 1
ATOM 1866 O O . ILE B 1 101 ? 17.418 -1.027 -1.621 1.00 15.94 98 ILE B O 1
ATOM 1871 N N . LEU B 1 102 ? 18.084 -0.884 0.561 1.00 16.37 99 LEU B N 1
ATOM 1872 C CA . LEU B 1 102 ? 19.519 -0.839 0.288 1.00 14.64 99 LEU B CA 1
ATOM 1873 C C . LEU B 1 102 ? 20.192 -1.983 0.988 1.00 16.83 99 LEU B C 1
ATOM 1874 O O . LEU B 1 102 ? 19.999 -2.180 2.184 1.00 16.43 99 LEU B O 1
ATOM 1879 N N . ARG B 1 103 ? 20.961 -2.755 0.234 1.00 14.88 100 ARG B N 1
ATOM 1880 C CA . ARG B 1 103 ? 21.699 -3.907 0.749 1.00 14.98 100 ARG B CA 1
ATOM 1881 C C . ARG B 1 103 ? 23.167 -3.593 0.869 1.00 18.45 100 ARG B C 1
ATOM 1882 O O . ARG B 1 103 ? 23.740 -2.979 -0.036 1.00 16.68 100 ARG B O 1
ATOM 1890 N N . ASN B 1 104 ? 23.772 -4.011 1.992 1.00 16.71 101 ASN B N 1
ATOM 1891 C CA . ASN B 1 104 ? 25.194 -3.822 2.233 1.00 16.40 101 ASN B CA 1
ATOM 1892 C C . ASN B 1 104 ? 25.858 -5.169 1.889 1.00 19.88 101 ASN B C 1
ATOM 1893 O O . ASN B 1 104 ? 25.519 -6.190 2.514 1.00 21.25 101 ASN B O 1
ATOM 1898 N N . HIS B 1 105 ? 26.777 -5.188 0.911 1.00 16.86 102 HIS B N 1
ATOM 1899 C CA . HIS B 1 105 ? 27.468 -6.420 0.515 1.00 17.51 102 HIS B CA 1
ATOM 1900 C C . HIS B 1 105 ? 28.830 -6.596 1.193 1.00 22.67 102 HIS B C 1
ATOM 1901 O O . HIS B 1 105 ? 29.540 -7.569 0.902 1.00 23.18 102 HIS B O 1
ATOM 1908 N N . SER B 1 106 ? 29.219 -5.648 2.074 1.00 18.83 103 SER B N 1
ATOM 1909 C CA . SER B 1 106 ? 30.497 -5.782 2.782 1.00 19.33 103 SER B CA 1
ATOM 1910 C C . SER B 1 106 ? 30.351 -6.780 3.915 1.00 23.81 103 SER B C 1
ATOM 1911 O O . SER B 1 106 ? 29.334 -6.778 4.617 1.00 23.96 103 SER B O 1
ATOM 1914 N N . ALA B 1 107 ? 31.373 -7.617 4.114 1.00 24.84 104 ALA B N 1
ATOM 1915 C CA . ALA B 1 107 ? 31.359 -8.595 5.192 1.00 27.20 104 ALA B CA 1
ATOM 1916 C C . ALA B 1 107 ? 31.878 -7.963 6.485 1.00 31.10 104 ALA B C 1
ATOM 1917 O O . ALA B 1 107 ? 31.742 -8.564 7.553 1.00 31.54 104 ALA B O 1
ATOM 1919 N N . GLU B 1 108 ? 32.504 -6.774 6.385 1.00 27.03 105 GLU B N 1
ATOM 1920 C CA . GLU B 1 108 ? 33.150 -6.151 7.541 1.00 29.32 105 GLU B CA 1
ATOM 1921 C C . GLU B 1 108 ? 32.736 -4.717 7.865 1.00 33.33 105 GLU B C 1
ATOM 1922 O O . GLU B 1 108 ? 32.807 -4.323 9.036 1.00 35.20 105 GLU B O 1
ATOM 1928 N N . LYS B 1 109 ? 32.390 -3.923 6.851 1.00 26.76 106 LYS B N 1
ATOM 1929 C CA . LYS B 1 109 ? 32.092 -2.503 7.039 1.00 25.48 106 LYS B CA 1
ATOM 1930 C C . LYS B 1 109 ? 30.610 -2.210 7.048 1.00 27.46 106 LYS B C 1
ATOM 1931 O O . LYS B 1 109 ? 29.851 -2.836 6.306 1.00 26.59 106 LYS B O 1
ATOM 1937 N N . SER B 1 110 ? 30.205 -1.237 7.889 1.00 23.23 107 SER B N 1
ATOM 1938 C CA A SER B 1 110 ? 28.813 -0.799 7.931 0.53 21.38 107 SER B CA 1
ATOM 1939 C CA B SER B 1 110 ? 28.818 -0.790 7.935 0.47 21.67 107 SER B CA 1
ATOM 1940 C C . SER B 1 110 ? 28.655 0.356 6.949 1.00 23.92 107 SER B C 1
ATOM 1941 O O . SER B 1 110 ? 29.652 1.014 6.607 1.00 24.49 107 SER B O 1
ATOM 1946 N N . VAL B 1 111 ? 27.410 0.598 6.472 1.00 20.72 108 VAL B N 1
ATOM 1947 C CA . VAL B 1 111 ? 27.156 1.677 5.517 1.00 20.10 108 VAL B CA 1
ATOM 1948 C C . VAL B 1 111 ? 26.479 2.812 6.284 1.00 21.69 108 VAL B C 1
ATOM 1949 O O . VAL B 1 111 ? 25.388 2.620 6.815 1.00 20.61 108 VAL B O 1
ATOM 1953 N N . PRO B 1 112 ? 27.099 4.012 6.292 1.00 23.10 109 PRO B N 1
ATOM 1954 C CA . PRO B 1 112 ? 26.471 5.140 6.992 1.00 22.71 109 PRO B CA 1
ATOM 1955 C C . PRO B 1 112 ? 25.386 5.786 6.143 1.00 26.42 109 PRO B C 1
ATOM 1956 O O . PRO B 1 112 ? 25.630 6.114 4.985 1.00 27.73 109 PRO B O 1
ATOM 1960 N N . ILE B 1 113 ? 24.182 5.908 6.682 1.00 20.39 110 ILE B N 1
ATOM 1961 C CA . ILE B 1 113 ? 23.080 6.583 5.992 1.00 19.39 110 ILE B CA 1
ATOM 1962 C C . ILE B 1 113 ? 22.923 7.910 6.727 1.00 23.05 110 ILE B C 1
ATOM 1963 O O . ILE B 1 113 ? 22.697 7.917 7.948 1.00 22.38 110 ILE B O 1
ATOM 1968 N N . ARG B 1 114 ? 23.069 9.027 5.995 1.00 20.67 111 ARG B N 1
ATOM 1969 C CA . ARG B 1 114 ? 23.087 10.358 6.601 1.00 21.39 111 ARG B CA 1
ATOM 1970 C C . ARG B 1 114 ? 22.254 11.314 5.810 1.00 25.21 111 ARG B C 1
ATOM 1971 O O . ARG B 1 114 ? 22.199 11.221 4.574 1.00 24.82 111 ARG B O 1
ATOM 1979 N N . LYS B 1 115 ? 21.544 12.183 6.538 1.00 23.82 112 LYS B N 1
ATOM 1980 C CA . LYS B 1 115 ? 20.669 13.144 5.881 1.00 25.82 112 LYS B CA 1
ATOM 1981 C C . LYS B 1 115 ? 21.551 13.991 5.023 1.00 32.79 112 LYS B C 1
ATOM 1982 O O . LYS B 1 115 ? 22.647 14.378 5.460 1.00 36.57 112 LYS B O 1
ATOM 1988 N N . GLY B 1 116 ? 21.106 14.282 3.826 1.00 31.59 113 GLY B N 1
ATOM 1989 C CA . GLY B 1 116 ? 21.962 15.146 3.009 1.00 33.10 113 GLY B CA 1
ATOM 1990 C C . GLY B 1 116 ? 22.889 14.397 2.071 1.00 36.34 113 GLY B C 1
ATOM 1991 O O . GLY B 1 116 ? 23.491 15.018 1.193 1.00 35.47 113 GLY B O 1
ATOM 1992 N N . THR B 1 117 ? 22.982 13.049 2.228 1.00 29.04 114 THR B N 1
ATOM 1993 C CA . THR B 1 117 ? 23.728 12.167 1.336 1.00 27.36 114 THR B CA 1
ATOM 1994 C C . THR B 1 117 ? 22.726 11.230 0.657 1.00 25.34 114 THR B C 1
ATOM 1995 O O . THR B 1 117 ? 21.990 10.517 1.328 1.00 23.28 114 THR B O 1
ATOM 1999 N N . SER B 1 118 ? 22.592 11.367 -0.670 1.00 21.42 115 SER B N 1
ATOM 2000 C CA . SER B 1 118 ? 21.610 10.602 -1.464 1.00 20.29 115 SER B CA 1
ATOM 2001 C C . SER B 1 118 ? 21.951 9.131 -1.567 1.00 21.79 115 SER B C 1
ATOM 2002 O O . SER B 1 118 ? 23.124 8.779 -1.677 1.00 22.20 115 SER B O 1
ATOM 2005 N N . ILE B 1 119 ? 20.922 8.254 -1.520 1.00 17.66 116 ILE B N 1
ATOM 2006 C CA . ILE B 1 119 ? 21.149 6.810 -1.428 1.00 17.45 116 ILE B CA 1
ATOM 2007 C C . ILE B 1 119 ? 20.714 5.988 -2.641 1.00 19.65 116 ILE B C 1
ATOM 2008 O O . ILE B 1 119 ? 21.024 4.798 -2.698 1.00 19.00 116 ILE B O 1
ATOM 2013 N N . ALA B 1 120 ? 19.932 6.603 -3.562 1.00 16.66 117 ALA B N 1
ATOM 2014 C CA . ALA B 1 120 ? 19.420 5.892 -4.728 1.00 14.44 117 ALA B CA 1
ATOM 2015 C C . ALA B 1 120 ? 18.856 6.985 -5.651 1.00 17.19 117 ALA B C 1
ATOM 2016 O O . ALA B 1 120 ? 18.937 8.200 -5.337 1.00 17.35 117 ALA B O 1
ATOM 2018 N N . GLN B 1 121 ? 18.318 6.561 -6.785 1.00 13.91 118 GLN B N 1
ATOM 2019 C CA . GLN B 1 121 ? 17.766 7.556 -7.709 1.00 14.65 118 GLN B CA 1
ATOM 2020 C C . GLN B 1 121 ? 16.493 7.011 -8.339 1.00 18.45 118 GLN B C 1
ATOM 2021 O O . GLN B 1 121 ? 16.313 5.798 -8.426 1.00 16.89 118 GLN B O 1
ATOM 2027 N N . LEU B 1 122 ? 15.588 7.922 -8.697 1.00 16.18 119 LEU B N 1
ATOM 2028 C CA . LEU B 1 122 ? 14.280 7.541 -9.208 1.00 16.91 119 LEU B CA 1
ATOM 2029 C C . LEU B 1 122 ? 14.144 7.947 -10.690 1.00 20.04 119 LEU B C 1
ATOM 2030 O O . LEU B 1 122 ? 14.288 9.127 -11.032 1.00 18.54 119 LEU B O 1
ATOM 2035 N N . ILE B 1 123 ? 13.807 6.977 -11.545 1.00 17.21 120 ILE B N 1
ATOM 2036 C CA . ILE B 1 123 ? 13.621 7.260 -12.981 1.00 17.81 120 ILE B CA 1
ATOM 2037 C C . ILE B 1 123 ? 12.163 7.078 -13.337 1.00 18.01 120 ILE B C 1
ATOM 2038 O O . ILE B 1 123 ? 11.512 6.130 -12.873 1.00 17.53 120 ILE B O 1
ATOM 2043 N N . PHE B 1 124 ? 11.654 7.975 -14.189 1.00 16.74 121 PHE B N 1
ATOM 2044 C CA . PHE B 1 124 ? 10.286 7.850 -14.689 1.00 16.73 121 PHE B CA 1
ATOM 2045 C C . PHE B 1 124 ? 10.370 7.142 -16.012 1.00 21.72 121 PHE B C 1
ATOM 2046 O O . PHE B 1 124 ? 10.735 7.751 -17.025 1.00 21.79 121 PHE B O 1
ATOM 2054 N N . LEU B 1 125 ? 10.137 5.831 -15.992 1.00 19.45 122 LEU B N 1
ATOM 2055 C CA . LEU B 1 125 ? 10.228 4.995 -17.200 1.00 18.26 122 LEU B CA 1
ATOM 2056 C C . LEU B 1 125 ? 8.899 4.847 -17.879 1.00 19.46 122 LEU B C 1
ATOM 2057 O O . LEU B 1 125 ? 7.868 4.752 -17.212 1.00 19.28 122 LEU B O 1
ATOM 2062 N N . ARG B 1 126 ? 8.928 4.749 -19.219 1.00 18.25 123 ARG B N 1
ATOM 2063 C CA . ARG B 1 126 ? 7.698 4.538 -19.986 1.00 18.51 123 ARG B CA 1
ATOM 2064 C C . ARG B 1 126 ? 7.394 3.064 -19.992 1.00 22.74 123 ARG B C 1
ATOM 2065 O O . ARG B 1 126 ? 8.289 2.252 -20.238 1.00 23.36 123 ARG B O 1
ATOM 2073 N N . TYR B 1 127 ? 6.143 2.705 -19.720 1.00 19.72 124 TYR B N 1
ATOM 2074 C CA . TYR B 1 127 ? 5.746 1.306 -19.715 1.00 19.00 124 TYR B CA 1
ATOM 2075 C C . TYR B 1 127 ? 4.413 1.141 -20.402 1.00 20.03 124 TYR B C 1
ATOM 2076 O O . TYR B 1 127 ? 3.693 2.140 -20.611 1.00 20.82 124 TYR B O 1
ATOM 2085 N N . CYS B 1 128 ? 4.049 -0.131 -20.686 1.00 19.13 125 CYS B N 1
ATOM 2086 C CA . CYS B 1 128 ? 2.742 -0.381 -21.283 1.00 19.76 125 CYS B CA 1
ATOM 2087 C C . CYS B 1 128 ? 1.772 -0.805 -20.195 1.00 24.26 125 CYS B C 1
ATOM 2088 O O . CYS B 1 128 ? 2.016 -1.819 -19.503 1.00 21.69 125 CYS B O 1
ATOM 2091 N N . ASP B 1 129 ? 0.702 -0.012 -20.021 1.00 22.08 126 ASP B N 1
ATOM 2092 C CA . ASP B 1 129 ? -0.400 -0.381 -19.135 1.00 21.94 126 ASP B CA 1
ATOM 2093 C C . ASP B 1 129 ? -1.315 -1.253 -20.033 1.00 26.17 126 ASP B C 1
ATOM 2094 O O . ASP B 1 129 ? -2.133 -0.727 -20.822 1.00 25.64 126 ASP B O 1
ATOM 2099 N N . VAL B 1 130 ? -1.102 -2.573 -19.971 1.00 23.23 127 VAL B N 1
ATOM 2100 C CA . VAL B 1 130 ? -1.810 -3.546 -20.824 1.00 23.48 127 VAL B CA 1
ATOM 2101 C C . VAL B 1 130 ? -3.328 -3.460 -20.681 1.00 28.08 127 VAL B C 1
ATOM 2102 O O . VAL B 1 130 ? -3.838 -3.421 -19.559 1.00 26.22 127 VAL B O 1
ATOM 2106 N N . GLU B 1 131 ? -4.047 -3.404 -21.823 1.00 26.80 128 GLU B N 1
ATOM 2107 C CA . GLU B 1 131 ? -5.512 -3.317 -21.839 1.00 27.55 128 GLU B CA 1
ATOM 2108 C C . GLU B 1 131 ? -6.183 -4.633 -22.240 1.00 30.76 128 GLU B C 1
ATOM 2109 O O . GLU B 1 131 ? -7.340 -4.853 -21.879 1.00 33.38 128 GLU B O 1
ATOM 2115 N N . GLU B 1 132 ? -5.473 -5.494 -23.010 1.00 28.34 129 GLU B N 1
ATOM 2116 C CA . GLU B 1 132 ? -6.006 -6.784 -23.469 1.00 29.01 129 GLU B CA 1
ATOM 2117 C C . GLU B 1 132 ? -4.963 -7.865 -23.267 1.00 32.87 129 GLU B C 1
ATOM 2118 O O . GLU B 1 132 ? -3.799 -7.667 -23.606 1.00 30.06 129 GLU B O 1
ATOM 2124 N N . GLU B 1 133 ? -5.388 -9.017 -22.725 1.00 32.01 130 GLU B N 1
ATOM 2125 C CA A GLU B 1 133 ? -4.481 -10.133 -22.502 0.58 32.30 130 GLU B CA 1
ATOM 2126 C CA B GLU B 1 133 ? -4.492 -10.135 -22.454 0.42 32.39 130 GLU B CA 1
ATOM 2127 C C . GLU B 1 133 ? -5.150 -11.462 -22.823 1.00 37.05 130 GLU B C 1
ATOM 2128 O O . GLU B 1 133 ? -6.359 -11.608 -22.649 1.00 39.40 130 GLU B O 1
ATOM 2139 N N . GLN B 1 134 ? -4.357 -12.411 -23.316 1.00 33.13 131 GLN B N 1
ATOM 2140 C CA . GLN B 1 134 ? -4.786 -13.764 -23.655 1.00 33.47 131 GLN B CA 1
ATOM 2141 C C . GLN B 1 134 ? -3.740 -14.752 -23.165 1.00 35.16 131 GLN B C 1
ATOM 2142 O O . GLN B 1 134 ? -2.560 -14.421 -23.145 1.00 32.42 131 GLN B O 1
ATOM 2148 N N . ILE B 1 135 ? -4.179 -15.961 -22.781 1.00 30.56 132 ILE B N 1
ATOM 2149 C CA . ILE B 1 135 ? -3.300 -17.061 -22.418 1.00 30.43 132 ILE B CA 1
ATOM 2150 C C . ILE B 1 135 ? -3.594 -18.146 -23.445 1.00 35.12 132 ILE B C 1
ATOM 2151 O O . ILE B 1 135 ? -4.759 -18.527 -23.615 1.00 36.16 132 ILE B O 1
ATOM 2156 N N . VAL B 1 136 ? -2.565 -18.628 -24.149 1.00 31.84 133 VAL B N 1
ATOM 2157 C CA . VAL B 1 136 ? -2.746 -19.706 -25.143 1.00 32.89 133 VAL B CA 1
ATOM 2158 C C . VAL B 1 136 ?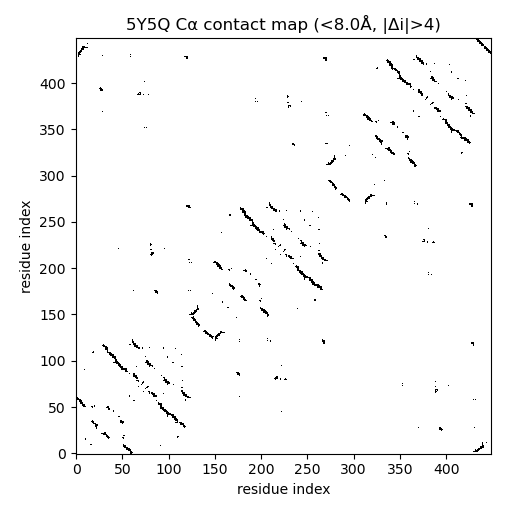 -1.852 -20.912 -24.868 1.00 35.21 133 VAL B C 1
ATOM 2159 O O . VAL B 1 136 ? -0.773 -20.741 -24.315 1.00 30.92 133 VAL B O 1
ATOM 2163 N N . TYR B 1 137 ? -2.283 -22.120 -25.295 1.00 34.81 134 TYR B N 1
ATOM 2164 C CA . TYR B 1 137 ? -1.443 -23.311 -25.248 1.00 34.59 134 TYR B CA 1
ATOM 2165 C C . TYR B 1 137 ? -1.063 -23.626 -26.688 1.00 36.10 134 TYR B C 1
ATOM 2166 O O . TYR B 1 137 ? -1.941 -23.767 -27.529 1.00 36.80 134 TYR B O 1
ATOM 2175 N N . ILE B 1 138 ? 0.252 -23.711 -26.980 1.00 34.29 135 ILE B N 1
ATOM 2176 C CA . ILE B 1 138 ? 0.726 -24.043 -28.330 1.00 34.49 135 ILE B CA 1
ATOM 2177 C C . ILE B 1 138 ? 1.288 -25.472 -28.341 1.00 38.70 135 ILE B C 1
ATOM 2178 O O . ILE B 1 138 ? 2.222 -25.768 -27.599 1.00 36.43 135 ILE B O 1
ATOM 2183 N N . ASN B 1 139 ? 0.748 -26.345 -29.209 1.00 38.62 136 ASN B N 1
ATOM 2184 C CA . ASN B 1 139 ? 1.242 -27.717 -29.336 1.00 40.54 136 ASN B CA 1
ATOM 2185 C C . ASN B 1 139 ? 2.575 -27.674 -30.112 1.00 47.45 136 ASN B C 1
ATOM 2186 O O . ASN B 1 139 ? 2.585 -27.269 -31.274 1.00 45.27 136 ASN B O 1
ATOM 2191 N N . GLU B 1 140 ? 3.706 -28.045 -29.451 1.00 47.40 137 GLU B N 1
ATOM 2192 C CA . GLU B 1 140 ? 5.048 -28.014 -30.060 1.00 48.42 137 GLU B CA 1
ATOM 2193 C C . GLU B 1 140 ? 5.235 -28.976 -31.241 1.00 54.92 137 GLU B C 1
ATOM 2194 O O . GLU B 1 140 ? 6.057 -28.704 -32.125 1.00 55.82 137 GLU B O 1
ATOM 2200 N N . THR B 1 141 ? 4.471 -30.069 -31.279 1.00 51.82 138 THR B N 1
ATOM 2201 C CA . THR B 1 141 ? 4.615 -31.041 -32.363 1.00 53.22 138 THR B CA 1
ATOM 2202 C C . THR B 1 141 ? 3.764 -30.697 -33.588 1.00 57.43 138 THR B C 1
ATOM 2203 O O . THR B 1 141 ? 4.264 -30.790 -34.716 1.00 58.48 138 THR B O 1
ATOM 2207 N N . THR B 1 142 ? 2.490 -30.314 -33.383 1.00 51.61 139 THR B N 1
ATOM 2208 C CA . THR B 1 142 ? 1.578 -30.041 -34.508 1.00 50.81 139 THR B CA 1
ATOM 2209 C C . THR B 1 142 ? 1.457 -28.565 -34.862 1.00 51.00 139 THR B C 1
ATOM 2210 O O . THR B 1 142 ? 1.122 -28.244 -36.000 1.00 51.86 139 THR B O 1
ATOM 2214 N N . GLY B 1 143 ? 1.672 -27.694 -33.885 1.00 43.47 140 GLY B N 1
ATOM 2215 C CA . GLY B 1 143 ? 1.492 -26.258 -34.066 1.00 42.06 140 GLY B CA 1
ATOM 2216 C C . GLY B 1 143 ? 0.099 -25.749 -33.701 1.00 42.56 140 GLY B C 1
ATOM 2217 O O . GLY B 1 143 ? -0.134 -24.542 -33.729 1.00 40.22 140 GLY B O 1
ATOM 2218 N N . GLU B 1 144 ? -0.860 -26.641 -33.360 1.00 40.56 141 GLU B N 1
ATOM 2219 C CA . GLU B 1 144 ? -2.235 -26.224 -32.984 1.00 39.89 141 GLU B CA 1
ATOM 2220 C C . GLU B 1 144 ? -2.206 -25.298 -31.739 1.00 44.46 141 GLU B C 1
ATOM 2221 O O . GLU B 1 144 ? -1.411 -25.532 -30.823 1.00 43.75 141 GLU B O 1
ATOM 2227 N N . ARG B 1 145 ? -3.045 -24.230 -31.744 1.00 41.81 142 ARG B N 1
ATOM 2228 C CA . ARG B 1 145 ? -3.205 -23.240 -30.662 1.00 39.20 142 ARG B CA 1
ATOM 2229 C C . ARG B 1 145 ? -4.576 -23.378 -29.990 1.00 44.12 142 ARG B C 1
ATOM 2230 O O . ARG B 1 145 ? -5.566 -23.618 -30.688 1.00 44.73 142 ARG B O 1
ATOM 2238 N N . THR B 1 146 ? -4.610 -23.321 -28.655 1.00 42.70 143 THR B N 1
ATOM 2239 C CA . THR B 1 146 ? -5.833 -23.394 -27.847 1.00 43.98 143 THR B CA 1
ATOM 2240 C C . THR B 1 146 ? -5.879 -22.177 -26.936 1.00 51.45 143 THR B C 1
ATOM 2241 O O . THR B 1 146 ? -4.948 -21.952 -26.163 1.00 50.76 143 THR B O 1
ATOM 2245 N N . ILE B 1 147 ? -6.957 -21.394 -27.016 1.00 50.05 144 ILE B N 1
ATOM 2246 C CA . ILE B 1 147 ? -7.114 -20.239 -26.124 1.00 49.59 144 ILE B CA 1
ATOM 2247 C C . ILE B 1 147 ? -7.564 -20.724 -24.741 1.00 54.02 144 ILE B C 1
ATOM 2248 O O . ILE B 1 147 ? -8.599 -21.387 -24.634 1.00 54.56 144 ILE B O 1
ATOM 2253 N N . ILE B 1 148 ? -6.751 -20.463 -23.704 1.00 48.68 145 ILE B N 1
ATOM 2254 C CA . ILE B 1 148 ? -7.027 -20.886 -22.326 1.00 48.52 145 ILE B CA 1
ATOM 2255 C C . ILE B 1 148 ? -7.907 -19.861 -21.624 1.00 50.79 145 ILE B C 1
ATOM 2256 O O . ILE B 1 148 ? -8.878 -20.229 -20.970 1.00 52.59 145 ILE B O 1
ATOM 2261 N N . ASP B 1 149 ? -7.542 -18.581 -21.728 1.00 45.04 146 ASP B N 1
ATOM 2262 C CA . ASP B 1 149 ? -8.239 -17.486 -21.069 1.00 44.02 146 ASP B CA 1
ATOM 2263 C C . ASP B 1 149 ? -7.991 -16.185 -21.833 1.00 47.72 146 ASP B C 1
ATOM 2264 O O . ASP B 1 149 ? -7.009 -16.064 -22.573 1.00 44.96 146 ASP B O 1
ATOM 2269 N N . SER B 1 150 ? -8.890 -15.222 -21.645 1.00 45.96 147 SER B N 1
ATOM 2270 C CA . SER B 1 150 ? -8.845 -13.914 -22.291 1.00 46.18 147 SER B CA 1
ATOM 2271 C C . SER B 1 150 ? -9.405 -12.906 -21.299 1.00 50.52 147 SER B C 1
ATOM 2272 O O . SER B 1 150 ? -10.400 -13.205 -20.638 1.00 52.79 147 SER B O 1
ATOM 2275 N N . SER B 1 151 ? -8.775 -11.734 -21.165 1.00 44.30 148 SER B N 1
ATOM 2276 C CA . SER B 1 151 ? -9.306 -10.695 -20.281 1.00 43.63 148 SER B CA 1
ATOM 2277 C C . SER B 1 151 ? -8.991 -9.289 -20.765 1.00 48.04 148 SER B C 1
ATOM 2278 O O . SER B 1 151 ? -7.901 -9.021 -21.282 1.00 46.79 148 SER B O 1
ATOM 2281 N N . SER B 1 152 ? -9.985 -8.403 -20.626 1.00 44.84 149 SER B N 1
ATOM 2282 C CA . SER B 1 152 ? -9.916 -6.989 -20.972 1.00 44.69 149 SER B CA 1
ATOM 2283 C C . SER B 1 152 ? -9.908 -6.239 -19.647 1.00 49.65 149 SER B C 1
ATOM 2284 O O . SER B 1 152 ? -10.773 -6.491 -18.796 1.00 50.12 149 SER B O 1
ATOM 2287 N N . LYS B 1 153 ? -8.930 -5.339 -19.459 1.00 45.10 150 LYS B N 1
ATOM 2288 C CA . LYS B 1 153 ? -8.795 -4.546 -18.240 1.00 44.88 150 LYS B CA 1
ATOM 2289 C C . LYS B 1 153 ? -10.045 -3.697 -18.002 1.00 53.35 150 LYS B C 1
ATOM 2290 O O . LYS B 1 153 ? -10.507 -3.016 -18.923 1.00 53.23 150 LYS B O 1
ATOM 2296 N N . LYS B 1 154 ? -10.624 -3.810 -16.781 1.00 53.17 151 LYS B N 1
ATOM 2297 C CA . LYS B 1 154 ? -11.839 -3.086 -16.375 1.00 55.47 151 LYS B CA 1
ATOM 2298 C C . LYS B 1 154 ? -11.710 -1.570 -16.606 1.00 60.44 151 LYS B C 1
ATOM 2299 O O . LYS B 1 154 ? -10.641 -1.008 -16.370 1.00 58.16 151 LYS B O 1
ATOM 2305 N N . ASP B 1 155 ? -12.775 -0.927 -17.124 1.00 59.58 152 ASP B N 1
ATOM 2306 C CA . ASP B 1 155 ? -12.765 0.516 -17.397 1.00 60.07 152 ASP B CA 1
ATOM 2307 C C . ASP B 1 155 ? -14.091 1.202 -16.977 1.00 62.72 152 ASP B C 1
ATOM 2308 O O . ASP B 1 155 ? -14.748 1.884 -17.775 1.00 63.65 152 ASP B O 1
ATOM 2313 N N . ASN B 1 156 ? -14.454 1.011 -15.690 1.00 56.58 153 ASN B N 1
ATOM 2314 C CA . ASN B 1 156 ? -15.626 1.560 -14.986 1.00 55.96 153 ASN B CA 1
ATOM 2315 C C . ASN B 1 156 ? -16.972 1.407 -15.734 1.00 55.59 153 ASN B C 1
ATOM 2316 O O . ASN B 1 156 ? -17.848 2.268 -15.609 1.00 57.49 153 ASN B O 1
ATOM 2321 N N . LYS B 1 157 ? -17.163 0.291 -16.450 1.00 46.42 154 LYS B N 1
ATOM 2322 C CA . LYS B 1 157 ? -18.426 0.027 -17.147 1.00 46.38 154 LYS B CA 1
ATOM 2323 C C . LYS B 1 157 ? -19.441 -0.593 -16.180 1.00 48.08 154 LYS B C 1
ATOM 2324 O O . LYS B 1 157 ? -20.643 -0.331 -16.278 1.00 47.91 154 LYS B O 1
ATOM 2330 N N . ASN B 1 158 ? -18.959 -1.426 -15.243 1.00 43.17 155 ASN B N 1
ATOM 2331 C CA . ASN B 1 158 ? -19.873 -2.073 -14.294 1.00 42.53 155 ASN B CA 1
ATOM 2332 C C . ASN B 1 158 ? -19.478 -1.767 -12.875 1.00 44.35 155 ASN B C 1
ATOM 2333 O O . ASN B 1 158 ? -18.299 -1.631 -12.574 1.00 41.51 155 ASN B O 1
ATOM 2338 N N . GLN B 1 159 ? -20.474 -1.625 -12.009 1.00 40.58 156 GLN B N 1
ATOM 2339 C CA . GLN B 1 159 ? -20.227 -1.374 -10.593 1.00 39.54 156 GLN B CA 1
ATOM 2340 C C . GLN B 1 159 ? -20.938 -2.481 -9.826 1.00 42.47 156 GLN B C 1
ATOM 2341 O O . GLN B 1 159 ? -21.873 -3.096 -10.347 1.00 37.36 156 GLN B O 1
ATOM 2347 N N . ALA B 1 160 ? -20.438 -2.780 -8.616 1.00 44.49 157 ALA B N 1
ATOM 2348 C CA . ALA B 1 160 ? -21.046 -3.779 -7.739 1.00 48.18 157 ALA B CA 1
ATOM 2349 C C . ALA B 1 160 ? -20.603 -3.479 -6.318 1.00 57.28 157 ALA B C 1
ATOM 2350 O O . ALA B 1 160 ? -19.495 -2.985 -6.110 1.00 57.00 157 ALA B O 1
ATOM 2352 N N . GLU B 1 161 ? -21.488 -3.745 -5.349 1.00 59.16 158 GLU B N 1
ATOM 2353 C CA . GLU B 1 161 ? -21.232 -3.571 -3.919 1.00 59.60 158 GLU B CA 1
ATOM 2354 C C . GLU B 1 161 ? -20.029 -4.429 -3.503 1.00 62.41 158 GLU B C 1
ATOM 2355 O O . GLU B 1 161 ? -19.936 -5.586 -3.915 1.00 62.27 158 GLU B O 1
ATOM 2361 N N . SER B 1 162 ? -19.075 -3.844 -2.764 1.00 58.08 159 SER B N 1
ATOM 2362 C CA . SER B 1 162 ? -17.898 -4.579 -2.302 1.00 56.20 159 SER B CA 1
ATOM 2363 C C . SER B 1 162 ? -18.242 -5.367 -1.023 1.00 58.33 159 SER B C 1
ATOM 2364 O O . SER B 1 162 ? -19.043 -4.898 -0.206 1.00 59.39 159 SER B O 1
ATOM 2367 N N . VAL B 1 163 ? -17.676 -6.584 -0.878 1.00 51.62 160 VAL B N 1
ATOM 2368 C CA . VAL B 1 163 ? -17.945 -7.471 0.269 1.00 50.84 160 VAL B CA 1
ATOM 2369 C C . VAL B 1 163 ? -16.628 -7.709 1.000 1.00 51.28 160 VAL B C 1
ATOM 2370 O O . VAL B 1 163 ? -15.619 -7.960 0.335 1.00 48.74 160 VAL B O 1
ATOM 2374 N N . ARG B 1 164 ? -16.642 -7.649 2.362 1.00 47.43 161 ARG B N 1
ATOM 2375 C CA . ARG B 1 164 ? -15.441 -7.828 3.208 1.00 46.70 161 ARG B CA 1
ATOM 2376 C C . ARG B 1 164 ? -14.747 -9.194 3.022 1.00 48.43 161 ARG B C 1
ATOM 2377 O O . ARG B 1 164 ? -15.404 -10.158 2.649 1.00 45.66 161 ARG B O 1
ATOM 2385 N N . GLY B 1 165 ? -13.444 -9.241 3.296 1.00 46.27 162 GLY B N 1
ATOM 2386 C CA . GLY B 1 165 ? -12.627 -10.451 3.241 1.00 45.82 162 GLY B CA 1
ATOM 2387 C C . GLY B 1 165 ? -12.439 -11.063 4.618 1.00 49.18 162 GLY B C 1
ATOM 2388 O O . GLY B 1 165 ? -13.217 -10.769 5.530 1.00 48.17 162 GLY B O 1
ATOM 2389 N N . THR B 1 166 ? -11.378 -11.892 4.796 1.00 45.60 163 THR B N 1
ATOM 2390 C CA . THR B 1 166 ? -11.083 -12.528 6.096 1.00 46.79 163 THR B CA 1
ATOM 2391 C C . THR B 1 166 ? -10.352 -11.547 7.021 1.00 93.74 163 THR B C 1
ATOM 2392 O O . THR B 1 166 ? -10.225 -11.798 8.219 1.00 68.93 163 THR B O 1
ATOM 2396 N N . ASP C 1 5 ? -4.033 -1.083 -31.377 1.00 63.86 2 ASP C N 1
ATOM 2397 C CA . ASP C 1 5 ? -4.425 -2.372 -31.955 1.00 63.75 2 ASP C CA 1
ATOM 2398 C C . ASP C 1 5 ? -3.797 -3.509 -31.133 1.00 62.64 2 ASP C C 1
ATOM 2399 O O . ASP C 1 5 ? -4.498 -4.146 -30.348 1.00 62.68 2 ASP C O 1
ATOM 2404 N N . SER C 1 6 ? -2.476 -3.736 -31.304 1.00 54.46 3 SER C N 1
ATOM 2405 C CA . SER C 1 6 ? -1.640 -4.668 -30.545 1.00 51.01 3 SER C CA 1
ATOM 2406 C C . SER C 1 6 ? -0.739 -3.761 -29.700 1.00 49.13 3 SER C C 1
ATOM 2407 O O . SER C 1 6 ? 0.242 -4.213 -29.080 1.00 47.08 3 SER C O 1
ATOM 2410 N N . SER C 1 7 ? -1.105 -2.452 -29.689 1.00 42.57 4 SER C N 1
ATOM 2411 C CA . SER C 1 7 ? -0.416 -1.398 -28.955 1.00 40.54 4 SER C CA 1
ATOM 2412 C C . SER C 1 7 ? -0.504 -1.619 -27.449 1.00 40.00 4 SER C C 1
ATOM 2413 O O . SER C 1 7 ? 0.380 -1.174 -26.729 1.00 39.55 4 SER C O 1
ATOM 2416 N N . ALA C 1 8 ? -1.574 -2.242 -26.946 1.00 34.21 5 ALA C N 1
ATOM 2417 C CA . ALA C 1 8 ? -1.622 -2.471 -25.496 1.00 32.63 5 ALA C CA 1
ATOM 2418 C C . ALA C 1 8 ? -2.149 -3.866 -25.193 1.00 32.63 5 ALA C C 1
ATOM 2419 O O . ALA C 1 8 ? -2.968 -4.045 -24.296 1.00 30.36 5 ALA C O 1
ATOM 2421 N N . SER C 1 9 ? -1.715 -4.858 -25.998 1.00 29.31 6 SER C N 1
ATOM 2422 C CA . SER C 1 9 ? -2.148 -6.234 -25.799 1.00 28.76 6 SER C CA 1
ATOM 2423 C C . SER C 1 9 ? -0.972 -7.188 -25.652 1.00 29.71 6 SER C C 1
ATOM 2424 O O . SER C 1 9 ? 0.085 -6.989 -26.247 1.00 30.36 6 SER C O 1
ATOM 2427 N N . VAL C 1 10 ? -1.176 -8.243 -24.881 1.00 23.92 7 VAL C N 1
ATOM 2428 C CA . VAL C 1 10 ? -0.151 -9.251 -24.646 1.00 23.95 7 VAL C CA 1
ATOM 2429 C C . VAL C 1 10 ? -0.789 -10.600 -24.792 1.00 26.95 7 VAL C C 1
ATOM 2430 O O . VAL C 1 10 ? -1.979 -10.766 -24.495 1.00 27.39 7 VAL C O 1
ATOM 2434 N N . VAL C 1 11 ? 0.005 -11.578 -25.217 1.00 24.49 8 VAL C N 1
ATOM 2435 C CA . VAL C 1 11 ? -0.443 -12.968 -25.251 1.00 23.70 8 VAL C CA 1
ATOM 2436 C C . VAL C 1 11 ? 0.607 -13.774 -24.502 1.00 24.09 8 VAL C C 1
ATOM 2437 O O . VAL C 1 11 ? 1.777 -13.758 -24.889 1.00 24.36 8 VAL C O 1
ATOM 2441 N N . PHE C 1 12 ? 0.193 -14.445 -23.420 1.00 22.00 9 PHE C N 1
ATOM 2442 C CA . PHE C 1 12 ? 1.072 -15.362 -22.701 1.00 22.00 9 PHE C CA 1
ATOM 2443 C C . PHE C 1 12 ? 0.832 -16.776 -23.250 1.00 27.61 9 PHE C C 1
ATOM 2444 O O . PHE C 1 12 ? -0.305 -17.119 -23.584 1.00 28.52 9 PHE C O 1
ATOM 2452 N N . MET C 1 13 ? 1.889 -17.583 -23.344 1.00 26.61 10 MET C N 1
ATOM 2453 C CA . MET C 1 13 ? 1.743 -18.990 -23.738 1.00 29.88 10 MET C CA 1
ATOM 2454 C C . MET C 1 13 ? 1.965 -19.888 -22.519 1.00 33.30 10 MET C C 1
ATOM 2455 O O . MET C 1 13 ? 2.974 -19.754 -21.819 1.00 31.37 10 MET C O 1
ATOM 2460 N N . ARG C 1 14 ? 0.989 -20.742 -22.220 1.00 28.81 11 ARG C N 1
ATOM 2461 C CA . ARG C 1 14 ? 1.087 -21.652 -21.089 1.00 29.01 11 ARG C CA 1
ATOM 2462 C C . ARG C 1 14 ? 1.723 -22.946 -21.580 1.00 32.77 11 ARG C C 1
ATOM 2463 O O . ARG C 1 14 ? 1.247 -23.517 -22.560 1.00 31.60 11 ARG C O 1
ATOM 2471 N N . PHE C 1 15 ? 2.799 -23.411 -20.924 1.00 31.76 12 PHE C N 1
ATOM 2472 C CA . PHE C 1 15 ? 3.468 -24.634 -21.390 1.00 33.49 12 PHE C CA 1
ATOM 2473 C C . PHE C 1 15 ? 2.739 -25.913 -20.981 1.00 39.84 12 PHE C C 1
ATOM 2474 O O . PHE C 1 15 ? 2.857 -26.918 -21.695 1.00 40.87 12 PHE C O 1
ATOM 2482 N N . ALA C 1 16 ? 1.938 -25.877 -19.903 1.00 36.10 13 ALA C N 1
ATOM 2483 C CA . ALA C 1 16 ? 1.205 -27.078 -19.490 1.00 38.98 13 ALA C CA 1
ATOM 2484 C C . ALA C 1 16 ? -0.050 -27.296 -20.340 1.00 44.38 13 ALA C C 1
ATOM 2485 O O . ALA C 1 16 ? -0.802 -26.339 -20.560 1.00 41.12 13 ALA C O 1
ATOM 2487 N N . PRO C 1 17 ? -0.332 -28.561 -20.773 1.00 46.30 14 PRO C N 1
ATOM 2488 C CA . PRO C 1 17 ? -1.576 -28.819 -21.523 1.00 49.56 14 PRO C CA 1
ATOM 2489 C C . PRO C 1 17 ? -2.834 -28.386 -20.737 1.00 57.62 14 PRO C C 1
ATOM 2490 O O . PRO C 1 17 ? -2.804 -28.445 -19.500 1.00 55.49 14 PRO C O 1
ATOM 2494 N N . PRO C 1 18 ? -3.939 -27.964 -21.423 1.00 58.69 15 PRO C N 1
ATOM 2495 C CA . PRO C 1 18 ? -5.158 -27.521 -20.697 1.00 64.66 15 PRO C CA 1
ATOM 2496 C C . PRO C 1 18 ? -5.701 -28.471 -19.620 1.00 98.83 15 PRO C C 1
ATOM 2497 O O . PRO C 1 18 ? -6.443 -28.056 -18.733 1.00 63.56 15 PRO C O 1
ATOM 2501 N N . THR C 1 22 ? 0.111 -25.815 -14.206 1.00 43.99 19 THR C N 1
ATOM 2502 C CA . THR C 1 22 ? 1.219 -26.136 -13.299 1.00 42.40 19 THR C CA 1
ATOM 2503 C C . THR C 1 22 ? 1.640 -24.917 -12.460 1.00 40.84 19 THR C C 1
ATOM 2504 O O . THR C 1 22 ? 2.420 -25.083 -11.532 1.00 41.04 19 THR C O 1
ATOM 2508 N N . ALA C 1 23 ? 1.197 -23.703 -12.825 1.00 32.29 20 ALA C N 1
ATOM 2509 C CA . ALA C 1 23 ? 1.484 -22.461 -12.101 1.00 29.50 20 ALA C CA 1
ATOM 2510 C C . ALA C 1 23 ? 0.360 -21.498 -12.321 1.00 29.47 20 ALA C C 1
ATOM 2511 O O . ALA C 1 23 ? -0.266 -21.512 -13.392 1.00 28.17 20 ALA C O 1
ATOM 2513 N N . LEU C 1 24 ? 0.112 -20.639 -11.326 1.00 25.31 21 LEU C N 1
ATOM 2514 C CA . LEU C 1 24 ? -0.884 -19.585 -11.440 1.00 24.87 21 LEU C CA 1
ATOM 2515 C C . LEU C 1 24 ? -0.403 -18.613 -12.539 1.00 25.87 21 LEU C C 1
ATOM 2516 O O . LEU C 1 24 ? 0.802 -18.398 -12.705 1.00 25.43 21 LEU C O 1
ATOM 2521 N N . PRO C 1 25 ? -1.346 -18.034 -13.295 1.00 24.66 22 PRO C N 1
ATOM 2522 C CA . PRO C 1 25 ? -0.947 -17.183 -14.419 1.00 23.95 22 PRO C CA 1
ATOM 2523 C C . PRO C 1 25 ? -0.407 -15.832 -13.980 1.00 24.89 22 PRO C C 1
ATOM 2524 O O . PRO C 1 25 ? -0.740 -15.350 -12.894 1.00 24.73 22 PRO C O 1
ATOM 2528 N N . PRO C 1 26 ? 0.400 -15.194 -14.844 1.00 22.81 23 PRO C N 1
ATOM 2529 C CA . PRO C 1 26 ? 0.900 -13.841 -14.526 1.00 22.02 23 PRO C CA 1
ATOM 2530 C C . PRO C 1 26 ? -0.320 -12.948 -14.321 1.00 25.41 23 PRO C C 1
ATOM 2531 O O . PRO C 1 26 ? -1.299 -13.030 -15.084 1.00 25.40 23 PRO C O 1
ATOM 2535 N N . ARG C 1 27 ? -0.293 -12.132 -13.259 1.00 21.61 24 ARG C N 1
ATOM 2536 C CA . ARG C 1 27 ? -1.446 -11.298 -12.961 1.00 22.96 24 ARG C CA 1
ATOM 2537 C C . ARG C 1 27 ? -1.056 -10.021 -12.252 1.00 25.11 24 ARG C C 1
ATOM 2538 O O . ARG C 1 27 ? -0.261 -10.051 -11.319 1.00 23.38 24 ARG C O 1
ATOM 2546 N N . ARG C 1 28 ? -1.646 -8.912 -12.690 1.00 23.76 25 ARG C N 1
ATOM 2547 C CA . ARG C 1 28 ? -1.435 -7.612 -12.045 1.00 23.16 25 ARG C CA 1
ATOM 2548 C C . ARG C 1 28 ? -2.354 -7.580 -10.826 1.00 26.16 25 ARG C C 1
ATOM 2549 O O . ARG C 1 28 ? -3.540 -7.939 -10.938 1.00 27.23 25 ARG C O 1
ATOM 2557 N N . ALA C 1 29 ? -1.819 -7.175 -9.664 1.00 22.71 26 ALA C N 1
ATOM 2558 C CA . ALA C 1 29 ? -2.599 -7.202 -8.417 1.00 23.77 26 ALA C CA 1
ATOM 2559 C C . ALA C 1 29 ? -3.731 -6.196 -8.350 1.00 28.83 26 ALA C C 1
ATOM 2560 O O . ALA C 1 29 ? -4.764 -6.491 -7.743 1.00 30.03 26 ALA C O 1
ATOM 2562 N N . THR C 1 30 ? -3.532 -4.999 -8.921 1.00 25.29 27 THR C N 1
ATOM 2563 C CA . THR C 1 30 ? -4.508 -3.904 -8.870 1.00 25.40 27 THR C CA 1
ATOM 2564 C C . THR C 1 30 ? -4.531 -3.146 -10.215 1.00 29.78 27 THR C C 1
ATOM 2565 O O . THR C 1 30 ? -3.567 -3.289 -10.991 1.00 28.11 27 THR C O 1
ATOM 2569 N N . PRO C 1 31 ? -5.539 -2.268 -10.472 1.00 28.58 28 PRO C N 1
ATOM 2570 C CA . PRO C 1 31 ? -5.527 -1.491 -11.721 1.00 29.53 28 PRO C CA 1
ATOM 2571 C C . PRO C 1 31 ? -4.297 -0.588 -11.879 1.00 30.70 28 PRO C C 1
ATOM 2572 O O . PRO C 1 31 ? -3.929 -0.263 -13.001 1.00 31.59 28 PRO C O 1
ATOM 2576 N N . GLY C 1 32 ? -3.676 -0.189 -10.766 1.00 26.96 29 GLY C N 1
ATOM 2577 C CA . GLY C 1 32 ? -2.492 0.665 -10.803 1.00 24.92 29 GLY C CA 1
ATOM 2578 C C . GLY C 1 32 ? -1.174 -0.093 -10.725 1.00 24.86 29 GLY C C 1
ATOM 2579 O O . GLY C 1 32 ? -0.099 0.518 -10.778 1.00 22.83 29 GLY C O 1
ATOM 2580 N N . SER C 1 33 ? -1.230 -1.424 -10.624 1.00 20.76 30 SER C N 1
ATOM 2581 C CA . SER C 1 33 ? -0.004 -2.249 -10.613 1.00 20.06 30 SER C CA 1
ATOM 2582 C C . SER C 1 33 ? 0.610 -2.241 -12.021 1.00 23.70 30 SER C C 1
ATOM 2583 O O . SER C 1 33 ? -0.074 -2.548 -13.001 1.00 24.76 30 SER C O 1
ATOM 2586 N N . VAL C 1 34 ? 1.880 -1.855 -12.129 1.00 17.87 31 VAL C N 1
ATOM 2587 C CA . VAL C 1 34 ? 2.537 -1.762 -13.427 1.00 17.84 31 VAL C CA 1
ATOM 2588 C C . VAL C 1 34 ? 3.071 -3.094 -13.950 1.00 20.73 31 VAL C C 1
ATOM 2589 O O . VAL C 1 34 ? 3.424 -3.176 -15.125 1.00 20.81 31 VAL C O 1
ATOM 2593 N N . ALA C 1 35 ? 3.228 -4.086 -13.063 1.00 16.75 32 ALA C N 1
ATOM 2594 C CA . ALA C 1 35 ? 3.837 -5.346 -13.446 1.00 16.44 32 ALA C CA 1
ATOM 2595 C C . ALA C 1 35 ? 2.932 -6.526 -13.159 1.00 19.56 32 ALA C C 1
ATOM 2596 O O . ALA C 1 35 ? 2.091 -6.468 -12.244 1.00 20.68 32 ALA C O 1
ATOM 2598 N N . TYR C 1 36 ? 3.164 -7.629 -13.904 1.00 17.19 33 TYR C N 1
ATOM 2599 C CA . TYR C 1 36 ? 2.432 -8.885 -13.684 1.00 17.54 33 TYR C CA 1
ATOM 2600 C C . TYR C 1 36 ? 3.198 -9.714 -12.668 1.00 18.98 33 TYR C C 1
ATOM 2601 O O . TYR C 1 36 ? 4.382 -10.022 -12.889 1.00 19.16 33 TYR C O 1
ATOM 2610 N N . ASP C 1 37 ? 2.552 -10.062 -11.547 1.00 17.48 34 ASP C N 1
ATOM 2611 C CA . ASP C 1 37 ? 3.193 -10.971 -10.582 1.00 16.42 34 ASP C CA 1
ATOM 2612 C C . ASP C 1 37 ? 3.380 -12.338 -11.273 1.00 18.68 34 ASP C C 1
ATOM 2613 O O . ASP C 1 37 ? 2.439 -12.828 -11.914 1.00 19.70 34 ASP C O 1
ATOM 2618 N N . LEU C 1 38 ? 4.572 -12.943 -11.114 1.00 18.08 35 LEU C N 1
ATOM 2619 C CA . LEU C 1 38 ? 4.908 -14.258 -11.700 1.00 17.84 35 LEU C CA 1
ATOM 2620 C C . LEU C 1 38 ? 4.925 -15.285 -10.581 1.00 21.63 35 LEU C C 1
ATOM 2621 O O . LEU C 1 38 ? 5.390 -14.993 -9.482 1.00 19.81 35 LEU C O 1
ATOM 2626 N N . PHE C 1 39 ? 4.483 -16.518 -10.900 1.00 19.55 36 PHE C N 1
ATOM 2627 C CA . PHE C 1 39 ? 4.374 -17.574 -9.903 1.00 19.43 36 PHE C CA 1
ATOM 2628 C C . PHE C 1 39 ? 5.194 -18.775 -10.302 1.00 23.48 36 PHE C C 1
ATOM 2629 O O . PHE C 1 39 ? 5.380 -19.031 -11.491 1.00 24.09 36 PHE C O 1
ATOM 2637 N N . PRO C 1 40 ? 5.662 -19.553 -9.314 1.00 21.35 37 PRO C N 1
ATOM 2638 C CA . PRO C 1 40 ? 6.478 -20.717 -9.658 1.00 22.94 37 PRO C CA 1
ATOM 2639 C C . PRO C 1 40 ? 5.647 -21.899 -10.130 1.00 26.50 37 PRO C C 1
ATOM 2640 O O . PRO C 1 40 ? 4.539 -22.138 -9.610 1.00 25.83 37 PRO C O 1
ATOM 2644 N N . SER C 1 41 ? 6.226 -22.695 -11.048 1.00 23.94 38 SER C N 1
ATOM 2645 C CA . SER C 1 41 ? 5.568 -23.925 -11.508 1.00 25.58 38 SER C CA 1
ATOM 2646 C C . SER C 1 41 ? 6.190 -25.154 -10.810 1.00 31.89 38 SER C C 1
ATOM 2647 O O . SER C 1 41 ? 5.839 -26.310 -11.088 1.00 33.42 38 SER C O 1
ATOM 2650 N N . GLU C 1 42 ? 7.090 -24.884 -9.871 1.00 27.04 39 GLU C N 1
ATOM 2651 C CA . GLU C 1 42 ? 7.807 -25.897 -9.111 1.00 29.38 39 GLU C CA 1
ATOM 2652 C C . GLU C 1 42 ? 8.117 -25.345 -7.717 1.00 31.99 39 GLU C C 1
ATOM 2653 O O . GLU C 1 42 ? 8.193 -24.123 -7.517 1.00 30.45 39 GLU C O 1
ATOM 2659 N N . GLU C 1 43 ? 8.290 -26.243 -6.759 1.00 30.22 40 GLU C N 1
ATOM 2660 C CA . GLU C 1 43 ? 8.627 -25.816 -5.410 1.00 29.06 40 GLU C CA 1
ATOM 2661 C C . GLU C 1 43 ? 10.063 -26.165 -5.111 1.00 29.42 40 GLU C C 1
ATOM 2662 O O . GLU C 1 43 ? 10.597 -27.135 -5.646 1.00 29.57 40 GLU C O 1
ATOM 2668 N N . MET C 1 44 ? 10.679 -25.399 -4.222 1.00 26.71 41 MET C N 1
ATOM 2669 C CA . MET C 1 44 ? 12.044 -25.697 -3.787 1.00 27.26 41 MET C CA 1
ATOM 2670 C C . MET C 1 44 ? 12.352 -24.872 -2.553 1.00 26.08 41 MET C C 1
ATOM 2671 O O . MET C 1 44 ? 11.598 -23.958 -2.214 1.00 24.92 41 MET C O 1
ATOM 2676 N N . ASP C 1 45 ? 13.448 -25.195 -1.884 1.00 22.73 42 ASP C N 1
ATOM 2677 C CA . ASP C 1 45 ? 13.984 -24.395 -0.795 1.00 22.35 42 ASP C CA 1
ATOM 2678 C C . ASP C 1 45 ? 15.349 -23.888 -1.268 1.00 26.60 42 ASP C C 1
ATOM 2679 O O . ASP C 1 45 ? 16.236 -24.706 -1.546 1.00 27.14 42 ASP C O 1
ATOM 2684 N N . ILE C 1 46 ? 15.512 -22.570 -1.371 1.00 21.48 43 ILE C N 1
ATOM 2685 C CA . ILE C 1 46 ? 16.788 -22.019 -1.839 1.00 19.69 43 ILE C CA 1
ATOM 2686 C C . ILE C 1 46 ? 17.711 -21.968 -0.648 1.00 22.64 43 ILE C C 1
ATOM 2687 O O . ILE C 1 46 ? 17.456 -21.219 0.293 1.00 22.17 43 ILE C O 1
ATOM 2692 N N . GLU C 1 47 ? 18.778 -22.766 -0.677 1.00 22.11 44 GLU C N 1
ATOM 2693 C CA . GLU C 1 47 ? 19.729 -22.804 0.431 1.00 23.76 44 GLU C CA 1
ATOM 2694 C C . GLU C 1 47 ? 20.366 -21.410 0.681 1.00 24.98 44 GLU C C 1
ATOM 2695 O O . GLU C 1 47 ? 20.401 -20.567 -0.219 1.00 22.67 44 GLU C O 1
ATOM 2701 N N . PRO C 1 48 ? 20.916 -21.192 1.901 1.00 22.34 45 PRO C N 1
ATOM 2702 C CA . PRO C 1 48 ? 21.613 -19.934 2.189 1.00 22.01 45 PRO C CA 1
ATOM 2703 C C . PRO C 1 48 ? 22.670 -19.617 1.132 1.00 23.66 45 PRO C C 1
ATOM 2704 O O . PRO C 1 48 ? 23.401 -20.533 0.694 1.00 23.52 45 PRO C O 1
ATOM 2708 N N . MET C 1 49 ? 22.684 -18.365 0.673 1.00 22.24 46 MET C N 1
ATOM 2709 C CA . MET C 1 49 ? 23.604 -17.835 -0.353 1.00 23.55 46 MET C CA 1
ATOM 2710 C C . MET C 1 49 ? 23.390 -18.506 -1.724 1.00 25.42 46 MET C C 1
ATOM 2711 O O . MET C 1 49 ? 24.191 -18.282 -2.645 1.00 26.29 46 MET C O 1
ATOM 2716 N N . GLY C 1 50 ? 22.290 -19.263 -1.872 1.00 19.80 47 GLY C N 1
ATOM 2717 C CA . GLY C 1 50 ? 21.994 -19.955 -3.120 1.00 20.37 47 GLY C CA 1
ATOM 2718 C C . GLY C 1 50 ? 21.428 -19.078 -4.222 1.00 22.51 47 GLY C C 1
ATOM 2719 O O . GLY C 1 50 ? 20.953 -17.960 -3.983 1.00 20.84 47 GLY C O 1
ATOM 2720 N N . LEU C 1 51 ? 21.440 -19.605 -5.438 1.00 19.16 48 LEU C N 1
ATOM 2721 C CA . LEU C 1 51 ? 20.889 -18.939 -6.603 1.00 18.31 48 LEU C CA 1
ATOM 2722 C C . LEU C 1 51 ? 20.017 -19.983 -7.288 1.00 22.69 48 LEU C C 1
ATOM 2723 O O . LEU C 1 51 ? 20.495 -21.091 -7.563 1.00 24.07 48 LEU C O 1
ATOM 2728 N N . ALA C 1 52 ? 18.754 -19.634 -7.534 1.00 18.51 49 ALA C N 1
ATOM 2729 C CA . ALA C 1 52 ? 17.820 -20.559 -8.160 1.00 21.50 49 ALA C CA 1
ATOM 2730 C C . ALA C 1 52 ? 17.321 -20.048 -9.479 1.00 23.62 49 ALA C C 1
ATOM 2731 O O . ALA C 1 52 ? 17.184 -18.843 -9.657 1.00 21.53 49 ALA C O 1
ATOM 2733 N N . LYS C 1 53 ? 17.027 -20.968 -10.404 1.00 22.52 50 LYS C N 1
ATOM 2734 C CA . LYS C 1 53 ? 16.435 -20.631 -11.702 1.00 22.73 50 LYS C CA 1
ATOM 2735 C C . LYS C 1 53 ? 15.086 -21.331 -11.649 1.00 27.05 50 LYS C C 1
ATOM 2736 O O . LYS C 1 53 ? 15.026 -22.560 -11.688 1.00 27.89 50 LYS C O 1
ATOM 2742 N N . ILE C 1 54 ? 14.013 -20.549 -11.496 1.00 22.26 51 ILE C N 1
ATOM 2743 C CA . ILE C 1 54 ? 12.676 -21.080 -11.231 1.00 22.66 51 ILE C CA 1
ATOM 2744 C C . ILE C 1 54 ? 11.772 -20.964 -12.420 1.00 23.89 51 ILE C C 1
ATOM 2745 O O . ILE C 1 54 ? 11.569 -19.874 -12.932 1.00 22.02 51 ILE C O 1
ATOM 2750 N N . SER C 1 55 ? 11.176 -22.092 -12.849 1.00 23.23 52 SER C N 1
ATOM 2751 C CA . SER C 1 55 ? 10.223 -22.040 -13.955 1.00 23.76 52 SER C CA 1
ATOM 2752 C C . SER C 1 55 ? 8.910 -21.386 -13.512 1.00 24.44 52 SER C C 1
ATOM 2753 O O . SER C 1 55 ? 8.460 -21.615 -12.386 1.00 24.66 52 SER C O 1
ATOM 2756 N N . THR C 1 56 ? 8.277 -20.587 -14.401 1.00 21.25 53 THR C N 1
ATOM 2757 C CA . THR C 1 56 ? 7.012 -19.872 -14.140 1.00 21.46 53 THR C CA 1
ATOM 2758 C C . THR C 1 56 ? 5.805 -20.528 -14.801 1.00 26.60 53 THR C C 1
ATOM 2759 O O . THR C 1 56 ? 4.673 -20.163 -14.481 1.00 26.64 53 THR C O 1
ATOM 2763 N N . GLY C 1 57 ? 6.065 -21.403 -15.768 1.00 24.20 54 GLY C N 1
ATOM 2764 C CA . GLY C 1 57 ? 5.023 -22.108 -16.510 1.00 24.55 54 GLY C CA 1
ATOM 2765 C C . GLY C 1 57 ? 4.492 -21.390 -17.743 1.00 26.78 54 GLY C C 1
ATOM 2766 O O . GLY C 1 57 ? 3.643 -21.929 -18.470 1.00 26.83 54 GLY C O 1
ATOM 2767 N N . TYR C 1 58 ? 4.990 -20.188 -18.012 1.00 23.40 55 TYR C N 1
ATOM 2768 C CA . TYR C 1 58 ? 4.498 -19.362 -19.114 1.00 23.10 55 TYR C CA 1
ATOM 2769 C C . TYR C 1 58 ? 5.618 -18.699 -19.878 1.00 24.24 55 TYR C C 1
ATOM 2770 O O . TYR C 1 58 ? 6.693 -18.476 -19.328 1.00 24.64 55 TYR C O 1
ATOM 2779 N N . GLY C 1 59 ? 5.352 -18.452 -21.161 1.00 23.40 56 GLY C N 1
ATOM 2780 C CA . GLY C 1 59 ? 6.215 -17.682 -22.041 1.00 22.45 56 GLY C CA 1
ATOM 2781 C C . GLY C 1 59 ? 5.413 -16.494 -22.544 1.00 24.94 56 GLY C C 1
ATOM 2782 O O . GLY C 1 59 ? 4.230 -16.341 -22.201 1.00 24.75 56 GLY C O 1
ATOM 2783 N N . ILE C 1 60 ? 6.030 -15.653 -23.355 1.00 22.57 57 ILE C N 1
ATOM 2784 C CA . ILE C 1 60 ? 5.326 -14.518 -23.954 1.00 22.70 57 ILE C CA 1
ATOM 2785 C C . ILE C 1 60 ? 5.225 -14.795 -25.440 1.00 26.64 57 ILE C C 1
ATOM 2786 O O . ILE C 1 60 ? 6.244 -14.775 -26.129 1.00 26.77 57 ILE C O 1
ATOM 2791 N N . ASP C 1 61 ? 4.018 -15.078 -25.935 1.00 23.67 58 ASP C N 1
ATOM 2792 C CA . ASP C 1 61 ? 3.810 -15.341 -27.354 1.00 25.89 58 ASP C CA 1
ATOM 2793 C C . ASP C 1 61 ? 3.814 -14.027 -28.156 1.00 29.87 58 ASP C C 1
ATOM 2794 O O . ASP C 1 61 ? 4.333 -14.006 -29.271 1.00 30.19 58 ASP C O 1
ATOM 2799 N N . LYS C 1 62 ? 3.225 -12.951 -27.588 1.00 24.31 59 LYS C N 1
ATOM 2800 C CA . LYS C 1 62 ? 3.134 -11.643 -28.239 1.00 22.95 59 LYS C CA 1
ATOM 2801 C C . LYS C 1 62 ? 3.338 -10.536 -27.235 1.00 24.41 59 LYS C C 1
ATOM 2802 O O . LYS C 1 62 ? 2.696 -10.505 -26.192 1.00 23.13 59 LYS C O 1
ATOM 2808 N N . PHE C 1 63 ? 4.258 -9.636 -27.543 1.00 21.72 60 PHE C N 1
ATOM 2809 C CA . PHE C 1 63 ? 4.553 -8.490 -26.703 1.00 21.22 60 PHE C CA 1
ATOM 2810 C C . PHE C 1 63 ? 3.759 -7.277 -27.174 1.00 26.30 60 PHE C C 1
ATOM 2811 O O . PHE C 1 63 ? 3.521 -7.129 -28.373 1.00 26.73 60 PHE C O 1
ATOM 2819 N N . PRO C 1 64 ? 3.456 -6.324 -26.262 1.00 23.86 61 PRO C N 1
ATOM 2820 C CA . PRO C 1 64 ? 2.833 -5.063 -26.712 1.00 23.69 61 PRO C CA 1
ATOM 2821 C C . PRO C 1 64 ? 3.812 -4.341 -27.635 1.00 24.60 61 PRO C C 1
ATOM 2822 O O . PRO C 1 64 ? 5.021 -4.444 -27.454 1.00 24.46 61 PRO C O 1
ATOM 2826 N N . ASP C 1 65 ? 3.302 -3.595 -28.613 1.00 24.33 62 ASP C N 1
ATOM 2827 C CA . ASP C 1 65 ? 4.142 -2.877 -29.575 1.00 24.89 62 ASP C CA 1
ATOM 2828 C C . ASP C 1 65 ? 5.194 -2.017 -28.906 1.00 27.04 62 ASP C C 1
ATOM 2829 O O . ASP C 1 65 ? 4.889 -1.271 -27.972 1.00 26.13 62 ASP C O 1
ATOM 2834 N N . GLY C 1 66 ? 6.423 -2.135 -29.391 1.00 22.87 63 GLY C N 1
ATOM 2835 C CA . GLY C 1 66 ? 7.533 -1.313 -28.916 1.00 23.16 63 GLY C CA 1
ATOM 2836 C C . GLY C 1 66 ? 8.018 -1.623 -27.509 1.00 22.97 63 GLY C C 1
ATOM 2837 O O . GLY C 1 66 ? 8.787 -0.849 -26.950 1.00 22.94 63 GLY C O 1
ATOM 2838 N N . CYS C 1 67 ? 7.580 -2.752 -26.935 1.00 20.53 64 CYS C N 1
ATOM 2839 C CA . CYS C 1 67 ? 7.958 -3.145 -25.578 1.00 18.71 64 CYS C CA 1
ATOM 2840 C C . CYS C 1 67 ? 8.675 -4.463 -25.561 1.00 21.74 64 CYS C C 1
ATOM 2841 O O . CYS C 1 67 ? 8.492 -5.301 -26.452 1.00 20.12 64 CYS C O 1
ATOM 2844 N N . TYR C 1 68 ? 9.412 -4.673 -24.469 1.00 19.73 65 TYR C N 1
ATOM 2845 C CA . TYR C 1 68 ? 9.998 -5.977 -24.182 1.00 18.20 65 TYR C CA 1
ATOM 2846 C C . TYR C 1 68 ? 9.598 -6.295 -22.737 1.00 21.98 65 TYR C C 1
ATOM 2847 O O . TYR C 1 68 ? 8.957 -5.475 -22.067 1.00 19.57 65 TYR C O 1
ATOM 2856 N N . GLY C 1 69 ? 9.936 -7.478 -22.272 1.00 18.74 66 GLY C N 1
ATOM 2857 C CA . GLY C 1 69 ? 9.592 -7.854 -20.902 1.00 18.05 66 GLY C CA 1
ATOM 2858 C C . GLY C 1 69 ? 10.802 -7.805 -19.999 1.00 20.41 66 GLY C C 1
ATOM 2859 O O . GLY C 1 69 ? 11.844 -8.359 -20.339 1.00 18.85 66 GLY C O 1
ATOM 2860 N N . GLN C 1 70 ? 10.685 -7.120 -18.868 1.00 16.76 67 GLN C N 1
ATOM 2861 C CA . GLN C 1 70 ? 11.738 -7.086 -17.882 1.00 15.44 67 GLN C CA 1
ATOM 2862 C C . GLN C 1 70 ? 11.235 -7.693 -16.599 1.00 16.74 67 GLN C C 1
ATOM 2863 O O . GLN C 1 70 ? 10.280 -7.180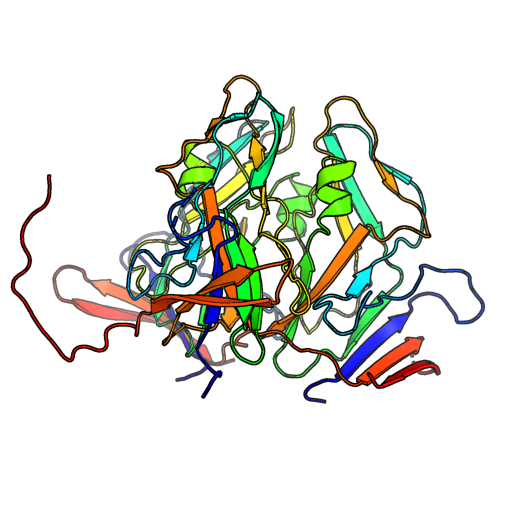 -15.991 1.00 14.99 67 GLN C O 1
ATOM 2869 N N . ILE C 1 71 ? 11.910 -8.770 -16.140 1.00 14.04 68 ILE C N 1
ATOM 2870 C CA . ILE C 1 71 ? 11.535 -9.358 -14.851 1.00 13.44 68 ILE C CA 1
ATOM 2871 C C . ILE C 1 71 ? 12.339 -8.620 -13.784 1.00 17.28 68 ILE C C 1
ATOM 2872 O O . ILE C 1 71 ? 13.558 -8.422 -13.926 1.00 17.59 68 ILE C O 1
ATOM 2877 N N . VAL C 1 72 ? 11.633 -8.132 -12.765 1.00 14.40 69 VAL C N 1
ATOM 2878 C CA . VAL C 1 72 ? 12.257 -7.422 -11.648 1.00 14.41 69 VAL C CA 1
ATOM 2879 C C . VAL C 1 72 ? 11.726 -8.026 -10.325 1.00 15.81 69 VAL C C 1
ATOM 2880 O O . VAL C 1 72 ? 10.719 -8.728 -10.280 1.00 16.12 69 VAL C O 1
ATOM 2884 N N . SER C 1 73 ? 12.410 -7.715 -9.248 1.00 13.83 70 SER C N 1
ATOM 2885 C CA . SER C 1 73 ? 11.996 -8.177 -7.937 1.00 12.72 70 SER C CA 1
ATOM 2886 C C . SER C 1 73 ? 10.729 -7.461 -7.452 1.00 15.66 70 SER C C 1
ATOM 2887 O O . SER C 1 73 ? 10.414 -6.345 -7.886 1.00 17.20 70 SER C O 1
ATOM 2890 N N . ARG C 1 74 ? 10.012 -8.158 -6.562 1.00 15.39 71 ARG C N 1
ATOM 2891 C CA . ARG C 1 74 ? 8.884 -7.610 -5.809 1.00 15.36 71 ARG C CA 1
ATOM 2892 C C . ARG C 1 74 ? 9.470 -7.109 -4.462 1.00 16.30 71 ARG C C 1
ATOM 2893 O O . ARG C 1 74 ? 10.377 -7.743 -3.883 1.00 16.77 71 ARG C O 1
ATOM 2901 N N . SER C 1 75 ? 8.881 -6.045 -3.900 1.00 16.06 72 SER C N 1
ATOM 2902 C CA . SER C 1 75 ? 9.383 -5.507 -2.644 1.00 15.80 72 SER C CA 1
ATOM 2903 C C . SER C 1 75 ? 9.280 -6.525 -1.494 1.00 20.15 72 SER C C 1
ATOM 2904 O O . SER C 1 75 ? 10.258 -6.704 -0.755 1.00 18.98 72 SER C O 1
ATOM 2907 N N . GLY C 1 76 ? 8.126 -7.178 -1.351 1.00 18.29 73 GLY C N 1
ATOM 2908 C CA . GLY C 1 76 ? 7.938 -8.139 -0.255 1.00 18.47 73 GLY C CA 1
ATOM 2909 C C . GLY C 1 76 ? 8.947 -9.282 -0.293 1.00 20.17 73 GLY C C 1
ATOM 2910 O O . GLY C 1 76 ? 9.591 -9.588 0.719 1.00 21.22 73 GLY C O 1
ATOM 2911 N N . MET C 1 77 ? 9.081 -9.938 -1.452 1.00 16.43 74 MET C N 1
ATOM 2912 C CA . MET C 1 77 ? 10.009 -11.081 -1.584 1.00 17.57 74 MET C CA 1
ATOM 2913 C C . MET C 1 77 ? 11.431 -10.636 -1.253 1.00 19.06 74 MET C C 1
ATOM 2914 O O . MET C 1 77 ? 12.174 -11.339 -0.585 1.00 19.29 74 MET C O 1
ATOM 2919 N N . THR C 1 78 ? 11.803 -9.414 -1.699 1.00 16.89 75 THR C N 1
ATOM 2920 C CA . THR C 1 78 ? 13.136 -8.880 -1.452 1.00 15.84 75 THR C CA 1
ATOM 2921 C C . THR C 1 78 ? 13.391 -8.647 0.033 1.00 20.06 75 THR C C 1
ATOM 2922 O O . THR C 1 78 ? 14.395 -9.111 0.597 1.00 18.47 75 THR C O 1
ATOM 2926 N N . TRP C 1 79 ? 12.469 -7.912 0.672 1.00 19.37 76 TRP C N 1
ATOM 2927 C CA . TRP C 1 79 ? 12.611 -7.484 2.052 1.00 20.74 76 TRP C CA 1
ATOM 2928 C C . TRP C 1 79 ? 12.372 -8.615 3.057 1.00 23.20 76 TRP C C 1
ATOM 2929 O O . TRP C 1 79 ? 13.204 -8.823 3.953 1.00 24.20 76 TRP C O 1
ATOM 2940 N N . LYS C 1 80 ? 11.245 -9.315 2.930 1.00 22.12 77 LYS C N 1
ATOM 2941 C CA . LYS C 1 80 ? 10.877 -10.372 3.872 1.00 22.60 77 LYS C CA 1
ATOM 2942 C C . LYS C 1 80 ? 11.781 -11.583 3.790 1.00 26.74 77 LYS C C 1
ATOM 2943 O O . LYS C 1 80 ? 12.065 -12.203 4.832 1.00 27.78 77 LYS C O 1
ATOM 2949 N N . ASN C 1 81 ? 12.243 -11.919 2.562 1.00 22.07 78 ASN C N 1
ATOM 2950 C CA . ASN C 1 81 ? 13.066 -13.128 2.377 1.00 22.68 78 ASN C CA 1
ATOM 2951 C C . ASN C 1 81 ? 14.529 -12.851 2.071 1.00 23.24 78 ASN C C 1
ATOM 2952 O O . ASN C 1 81 ? 15.294 -13.806 1.829 1.00 21.49 78 ASN C O 1
ATOM 2957 N N . ASN C 1 82 ? 14.953 -11.555 2.108 1.00 19.19 79 ASN C N 1
ATOM 2958 C CA . ASN C 1 82 ? 16.365 -11.213 1.894 1.00 17.98 79 ASN C CA 1
ATOM 2959 C C . ASN C 1 82 ? 16.860 -11.776 0.551 1.00 20.10 79 ASN C C 1
ATOM 2960 O O . ASN C 1 82 ? 17.854 -12.513 0.511 1.00 19.35 79 ASN C O 1
ATOM 2965 N N . THR C 1 83 ? 16.171 -11.415 -0.540 1.00 16.80 80 THR C N 1
ATOM 2966 C CA . THR C 1 83 ? 16.477 -11.949 -1.857 1.00 14.89 80 THR C CA 1
ATOM 2967 C C . THR C 1 83 ? 16.705 -10.802 -2.846 1.00 18.97 80 THR C C 1
ATOM 2968 O O . THR C 1 83 ? 16.693 -9.629 -2.473 1.00 17.53 80 THR C O 1
ATOM 2972 N N . SER C 1 84 ? 17.038 -11.174 -4.071 1.00 15.29 81 SER C N 1
ATOM 2973 C CA . SER C 1 84 ? 17.114 -10.259 -5.205 1.00 14.03 81 SER C CA 1
ATOM 2974 C C . SER C 1 84 ? 16.813 -11.048 -6.474 1.00 15.86 81 SER C C 1
ATOM 2975 O O . SER C 1 84 ? 16.852 -12.297 -6.445 1.00 16.21 81 SER C O 1
ATOM 2978 N N . VAL C 1 85 ? 16.550 -10.327 -7.588 1.00 14.23 82 VAL C N 1
ATOM 2979 C CA . VAL C 1 85 ? 16.274 -10.959 -8.888 1.00 14.23 82 VAL C CA 1
ATOM 2980 C C . VAL C 1 85 ? 17.339 -10.317 -9.791 1.00 15.08 82 VAL C C 1
ATOM 2981 O O . VAL C 1 85 ? 17.130 -9.240 -10.358 1.00 16.36 82 VAL C O 1
ATOM 2985 N N . PRO C 1 86 ? 18.521 -10.960 -9.867 1.00 14.28 83 PRO C N 1
ATOM 2986 C CA . PRO C 1 86 ? 19.687 -10.280 -10.445 1.00 15.28 83 PRO C CA 1
ATOM 2987 C C . PRO C 1 86 ? 19.736 -10.173 -11.963 1.00 18.84 83 PRO C C 1
ATOM 2988 O O . PRO C 1 86 ? 20.701 -9.605 -12.482 1.00 18.55 83 PRO C O 1
ATOM 2992 N N . THR C 1 87 ? 18.756 -10.745 -12.681 1.00 15.72 84 THR C N 1
ATOM 2993 C CA . THR C 1 87 ? 18.707 -10.630 -14.136 1.00 15.85 84 THR C CA 1
ATOM 2994 C C . THR C 1 87 ? 17.248 -10.768 -14.546 1.00 17.21 84 THR C C 1
ATOM 2995 O O . THR C 1 87 ? 16.446 -11.339 -13.787 1.00 16.98 84 THR C O 1
ATOM 2999 N N . GLY C 1 88 ? 16.916 -10.320 -15.740 1.00 16.90 85 GLY C N 1
ATOM 3000 C CA . GLY C 1 88 ? 15.525 -10.492 -16.160 1.00 17.57 85 GLY C CA 1
ATOM 3001 C C . GLY C 1 88 ? 15.138 -9.922 -17.500 1.00 18.84 85 GLY C C 1
ATOM 3002 O O . GLY C 1 88 ? 13.947 -9.660 -17.724 1.00 17.19 85 GLY C O 1
ATOM 3003 N N . THR C 1 89 ? 16.103 -9.791 -18.440 1.00 16.37 86 THR C N 1
ATOM 3004 C CA . THR C 1 89 ? 15.764 -9.189 -19.725 1.00 15.49 86 THR C CA 1
ATOM 3005 C C . THR C 1 89 ? 15.222 -10.248 -20.675 1.00 20.15 86 THR C C 1
ATOM 3006 O O . THR C 1 89 ? 15.933 -11.220 -21.013 1.00 19.17 86 THR C O 1
ATOM 3010 N N . ILE C 1 90 ? 13.975 -10.071 -21.101 1.00 17.35 87 ILE C N 1
ATOM 3011 C CA . ILE C 1 90 ? 13.319 -11.009 -22.010 1.00 17.40 87 ILE C CA 1
ATOM 3012 C C . ILE C 1 90 ? 13.313 -10.432 -23.417 1.00 20.97 87 ILE C C 1
ATOM 3013 O O . ILE C 1 90 ? 12.603 -9.459 -23.704 1.00 20.34 87 ILE C O 1
ATOM 3018 N N . ASN C 1 91 ? 14.128 -11.021 -24.305 1.00 19.55 88 ASN C N 1
ATOM 3019 C CA . ASN C 1 91 ? 14.185 -10.571 -25.705 1.00 19.43 88 ASN C CA 1
ATOM 3020 C C . ASN C 1 91 ? 12.864 -10.833 -26.447 1.00 20.35 88 ASN C C 1
ATOM 3021 O O . ASN C 1 91 ? 12.146 -11.790 -26.136 1.00 20.34 88 ASN C O 1
ATOM 3026 N N . VAL C 1 92 ? 12.556 -9.991 -27.440 1.00 21.15 89 VAL C N 1
ATOM 3027 C CA . VAL C 1 92 ? 11.276 -10.079 -28.139 1.00 21.40 89 VAL C CA 1
ATOM 3028 C C . VAL C 1 92 ? 11.198 -11.240 -29.131 1.00 26.07 89 VAL C C 1
ATOM 3029 O O . VAL C 1 92 ? 10.119 -11.493 -29.675 1.00 26.23 89 VAL C O 1
ATOM 3033 N N . ASP C 1 93 ? 12.317 -11.956 -29.348 1.00 23.09 90 ASP C N 1
ATOM 3034 C CA . ASP C 1 93 ? 12.314 -13.155 -30.194 1.00 23.91 90 ASP C CA 1
ATOM 3035 C C . ASP C 1 93 ? 12.373 -14.434 -29.324 1.00 28.63 90 ASP C C 1
ATOM 3036 O O . ASP C 1 93 ? 12.522 -15.542 -29.862 1.00 29.22 90 ASP C O 1
ATOM 3041 N N . TYR C 1 94 ? 12.224 -14.279 -27.984 1.00 24.67 91 TYR C N 1
ATOM 3042 C CA . TYR C 1 94 ? 12.274 -15.424 -27.080 1.00 24.63 91 TYR C CA 1
ATOM 3043 C C . TYR C 1 94 ? 10.973 -16.179 -27.090 1.00 30.13 91 TYR C C 1
ATOM 3044 O O . TYR C 1 94 ? 9.927 -15.613 -26.765 1.00 28.53 91 TYR C O 1
ATOM 3053 N N . ARG C 1 95 ? 11.048 -17.466 -27.453 1.00 30.10 92 ARG C N 1
ATOM 3054 C CA . ARG C 1 95 ? 9.902 -18.359 -27.545 1.00 31.45 92 ARG C CA 1
ATOM 3055 C C . ARG C 1 95 ? 9.855 -19.389 -26.402 1.00 35.26 92 ARG C C 1
ATOM 3056 O O . ARG C 1 95 ? 9.042 -20.317 -26.439 1.00 36.70 92 ARG C O 1
ATOM 3064 N N . GLY C 1 96 ? 10.754 -19.262 -25.442 1.00 29.64 93 GLY C N 1
ATOM 3065 C CA . GLY C 1 96 ? 10.812 -20.205 -24.339 1.00 29.36 93 GLY C CA 1
ATOM 3066 C C . GLY C 1 96 ? 9.973 -19.800 -23.145 1.00 30.61 93 GLY C C 1
ATOM 3067 O O . GLY C 1 96 ? 9.253 -18.792 -23.156 1.00 28.21 93 GLY C O 1
ATOM 3068 N N . GLU C 1 97 ? 10.072 -20.605 -22.085 1.00 27.11 94 GLU C N 1
ATOM 3069 C CA . GLU C 1 97 ? 9.372 -20.344 -20.843 1.00 25.61 94 GLU C CA 1
ATOM 3070 C C . GLU C 1 97 ? 10.163 -19.315 -20.049 1.00 25.20 94 GLU C C 1
ATOM 3071 O O . GLU C 1 97 ? 11.386 -19.387 -20.009 1.00 25.26 94 GLU C O 1
ATOM 3077 N N . LEU C 1 98 ? 9.467 -18.399 -19.383 1.00 22.13 95 LEU C N 1
ATOM 3078 C CA . LEU C 1 98 ? 10.143 -17.407 -18.532 1.00 20.24 95 LEU C CA 1
ATOM 3079 C C . LEU C 1 98 ? 10.660 -18.124 -17.287 1.00 22.45 95 LEU C C 1
ATOM 3080 O O . LEU C 1 98 ? 9.904 -18.867 -16.648 1.00 22.14 95 LEU C O 1
ATOM 3085 N N . LYS C 1 99 ? 11.911 -17.845 -16.914 1.00 21.00 96 LYS C N 1
ATOM 3086 C CA . LYS C 1 99 ? 12.521 -18.392 -15.712 1.00 20.55 96 LYS C CA 1
ATOM 3087 C C . LYS C 1 99 ? 12.857 -17.180 -14.839 1.00 21.64 96 LYS C C 1
ATOM 3088 O O . LYS C 1 99 ? 13.305 -16.135 -15.353 1.00 21.62 96 LYS C O 1
ATOM 3094 N N . VAL C 1 100 ? 12.612 -17.309 -13.547 1.00 18.46 97 VAL C N 1
ATOM 3095 C CA . VAL C 1 100 ? 12.980 -16.263 -12.588 1.00 16.99 97 VAL C CA 1
ATOM 3096 C C . VAL C 1 100 ? 14.279 -16.689 -11.924 1.00 20.52 97 VAL C C 1
ATOM 3097 O O . VAL C 1 100 ? 14.366 -17.799 -11.385 1.00 19.61 97 VAL C O 1
ATOM 3101 N N . ILE C 1 101 ? 15.310 -15.828 -12.002 1.00 17.34 98 ILE C N 1
ATOM 3102 C CA . ILE C 1 101 ? 16.564 -16.110 -11.326 1.00 16.92 98 ILE C CA 1
ATOM 3103 C C . ILE C 1 101 ? 16.521 -15.357 -9.982 1.00 19.71 98 ILE C C 1
ATOM 3104 O O . ILE C 1 101 ? 16.405 -14.130 -9.982 1.00 18.32 98 ILE C O 1
ATOM 3109 N N . LEU C 1 102 ? 16.480 -16.124 -8.851 1.00 16.93 99 LEU C N 1
ATOM 3110 C CA . LEU C 1 102 ? 16.288 -15.528 -7.521 1.00 17.23 99 LEU C CA 1
ATOM 3111 C C . LEU C 1 102 ? 17.454 -15.908 -6.644 1.00 20.54 99 LEU C C 1
ATOM 3112 O O . LEU C 1 102 ? 17.799 -17.087 -6.535 1.00 20.03 99 LEU C O 1
ATOM 3117 N N . ARG C 1 103 ? 18.089 -14.887 -6.052 1.00 16.68 100 ARG C N 1
ATOM 3118 C CA . ARG C 1 103 ? 19.241 -15.078 -5.185 1.00 16.88 100 ARG C CA 1
ATOM 3119 C C . ARG C 1 103 ? 18.850 -14.941 -3.732 1.00 19.32 100 ARG C C 1
ATOM 3120 O O . ARG C 1 103 ? 18.103 -14.016 -3.385 1.00 17.58 100 ARG C O 1
ATOM 3128 N N . ASN C 1 104 ? 19.337 -15.864 -2.880 1.00 15.84 101 ASN C N 1
ATOM 3129 C CA . ASN C 1 104 ? 19.143 -15.793 -1.442 1.00 16.55 101 ASN C CA 1
ATOM 3130 C C . ASN C 1 104 ? 20.395 -15.138 -0.846 1.00 19.43 101 ASN C C 1
ATOM 3131 O O . ASN C 1 104 ? 21.505 -15.673 -1.001 1.00 20.01 101 ASN C O 1
ATOM 3136 N N . HIS C 1 105 ? 20.221 -14.003 -0.140 1.00 16.90 102 HIS C N 1
ATOM 3137 C CA . HIS C 1 105 ? 21.354 -13.298 0.463 1.00 17.20 102 HIS C CA 1
ATOM 3138 C C . HIS C 1 105 ? 21.590 -13.647 1.944 1.00 22.76 102 HIS C C 1
ATOM 3139 O O . HIS C 1 105 ? 22.513 -13.095 2.560 1.00 24.16 102 HIS C O 1
ATOM 3146 N N . SER C 1 106 ? 20.777 -14.537 2.511 1.00 21.06 103 SER C N 1
ATOM 3147 C CA . SER C 1 106 ? 20.925 -14.935 3.900 1.00 22.19 103 SER C CA 1
ATOM 3148 C C . SER C 1 106 ? 22.054 -15.957 4.041 1.00 25.99 103 SER C C 1
ATOM 3149 O O . SER C 1 106 ? 22.170 -16.880 3.221 1.00 22.73 103 SER C O 1
ATOM 3152 N N . ALA C 1 107 ? 22.858 -15.816 5.113 1.00 26.15 104 ALA C N 1
ATOM 3153 C CA . ALA C 1 107 ? 23.946 -16.752 5.359 1.00 27.49 104 ALA C CA 1
ATOM 3154 C C . ALA C 1 107 ? 23.442 -17.979 6.125 1.00 28.58 104 ALA C C 1
ATOM 3155 O O . ALA C 1 107 ? 24.147 -18.989 6.195 1.00 28.73 104 ALA C O 1
ATOM 3157 N N . GLU C 1 108 ? 22.228 -17.902 6.687 1.00 26.87 105 GLU C N 1
ATOM 3158 C CA . GLU C 1 108 ? 21.694 -18.976 7.525 1.00 27.60 105 GLU C CA 1
ATOM 3159 C C . GLU C 1 108 ? 20.319 -19.519 7.171 1.00 32.10 105 GLU C C 1
ATOM 3160 O O . GLU C 1 108 ? 20.024 -20.679 7.490 1.00 34.31 105 GLU C O 1
ATOM 3166 N N . LYS C 1 109 ? 19.454 -18.689 6.594 1.00 26.44 106 LYS C N 1
ATOM 3167 C CA . LYS C 1 109 ? 18.084 -19.087 6.311 1.00 26.66 106 LYS C CA 1
ATOM 3168 C C . LYS C 1 109 ? 17.865 -19.461 4.860 1.00 29.44 106 LYS C C 1
ATOM 3169 O O . LYS C 1 109 ? 18.445 -18.828 3.967 1.00 26.93 106 LYS C O 1
ATOM 3175 N N . SER C 1 110 ? 17.028 -20.480 4.629 1.00 25.28 107 SER C N 1
ATOM 3176 C CA A SER C 1 110 ? 16.662 -20.896 3.280 0.42 24.49 107 SER C CA 1
ATOM 3177 C CA B SER C 1 110 ? 16.653 -20.895 3.282 0.58 23.90 107 SER C CA 1
ATOM 3178 C C . SER C 1 110 ? 15.411 -20.138 2.873 1.00 26.34 107 SER C C 1
ATOM 3179 O O . SER C 1 110 ? 14.692 -19.647 3.754 1.00 28.79 107 SER C O 1
ATOM 3184 N N . VAL C 1 111 ? 15.163 -20.030 1.560 1.00 20.89 108 VAL C N 1
ATOM 3185 C CA . VAL C 1 111 ? 13.985 -19.321 1.047 1.00 19.76 108 VAL C CA 1
ATOM 3186 C C . VAL C 1 111 ? 12.992 -20.358 0.537 1.00 22.93 108 VAL C C 1
ATOM 3187 O O . VAL C 1 111 ? 13.305 -21.061 -0.419 1.00 21.78 108 VAL C O 1
ATOM 3191 N N . PRO C 1 112 ? 11.782 -20.462 1.135 1.00 23.46 109 PRO C N 1
ATOM 3192 C CA . PRO C 1 112 ? 10.788 -21.429 0.613 1.00 24.11 109 PRO C CA 1
ATOM 3193 C C . PRO C 1 112 ? 10.083 -20.896 -0.632 1.00 26.68 109 PRO C C 1
ATOM 3194 O O . PRO C 1 112 ? 9.566 -19.783 -0.615 1.00 30.81 109 PRO C O 1
ATOM 3198 N N . ILE C 1 113 ? 10.143 -21.641 -1.731 1.00 21.71 110 ILE C N 1
ATOM 3199 C CA . ILE C 1 113 ? 9.487 -21.271 -2.990 1.00 20.64 110 ILE C CA 1
ATOM 3200 C C . ILE C 1 113 ? 8.266 -22.200 -3.063 1.00 25.89 110 ILE C C 1
ATOM 3201 O O . ILE C 1 113 ? 8.415 -23.419 -3.062 1.00 24.57 110 ILE C O 1
ATOM 3206 N N . ARG C 1 114 ? 7.064 -21.602 -3.090 1.00 22.56 111 ARG C N 1
ATOM 3207 C CA . ARG C 1 114 ? 5.821 -22.387 -3.065 1.00 22.67 111 ARG C CA 1
ATOM 3208 C C . ARG C 1 114 ? 4.882 -21.838 -4.112 1.00 25.66 111 ARG C C 1
ATOM 3209 O O . ARG C 1 114 ? 4.861 -20.629 -4.383 1.00 24.68 111 ARG C O 1
ATOM 3217 N N . LYS C 1 115 ? 4.109 -22.727 -4.705 1.00 24.28 112 LYS C N 1
ATOM 3218 C CA . LYS C 1 115 ? 3.255 -22.352 -5.825 1.00 24.88 112 LYS C CA 1
ATOM 3219 C C . LYS C 1 115 ? 2.270 -21.182 -5.576 1.00 29.46 112 LYS C C 1
ATOM 3220 O O . LYS C 1 115 ? 2.020 -20.412 -6.505 1.00 30.54 112 LYS C O 1
ATOM 3226 N N . GLY C 1 116 ? 1.747 -21.023 -4.376 1.00 28.43 113 GLY C N 1
ATOM 3227 C CA . GLY C 1 116 ? 0.789 -19.932 -4.162 1.00 30.92 113 GLY C CA 1
ATOM 3228 C C . GLY C 1 116 ? 1.323 -18.510 -4.066 1.00 34.29 113 GLY C C 1
ATOM 3229 O O . GLY C 1 116 ? 0.524 -17.575 -4.097 1.00 36.25 113 GLY C O 1
ATOM 3230 N N . THR C 1 117 ? 2.665 -18.324 -3.973 1.00 26.62 114 THR C N 1
ATOM 3231 C CA . THR C 1 117 ? 3.318 -17.041 -3.712 1.00 25.67 114 THR C CA 1
ATOM 3232 C C . THR C 1 117 ? 4.081 -16.563 -4.923 1.00 26.21 114 THR C C 1
ATOM 3233 O O . THR C 1 117 ? 4.968 -17.281 -5.418 1.00 26.21 114 THR C O 1
ATOM 3237 N N . SER C 1 118 ? 3.850 -15.302 -5.302 1.00 21.73 115 SER C N 1
ATOM 3238 C CA . SER C 1 118 ? 4.592 -14.731 -6.435 1.00 19.07 115 SER C CA 1
ATOM 3239 C C . SER C 1 118 ? 6.039 -14.402 -6.049 1.00 22.17 115 SER C C 1
ATOM 3240 O O . SER C 1 118 ? 6.310 -13.866 -4.964 1.00 22.30 115 SER C O 1
ATOM 3243 N N . ILE C 1 119 ? 6.969 -14.717 -6.953 1.00 17.52 116 ILE C N 1
ATOM 3244 C CA . ILE C 1 119 ? 8.395 -14.608 -6.659 1.00 16.55 116 ILE C CA 1
ATOM 3245 C C . ILE C 1 119 ? 9.082 -13.425 -7.316 1.00 17.12 116 ILE C C 1
ATOM 3246 O O . ILE C 1 119 ? 10.242 -13.149 -6.996 1.00 17.26 116 ILE C O 1
ATOM 3251 N N . ALA C 1 120 ? 8.409 -12.779 -8.298 1.00 15.62 117 ALA C N 1
ATOM 3252 C CA . ALA C 1 120 ? 9.000 -11.651 -9.044 1.00 15.31 117 ALA C CA 1
ATOM 3253 C C . ALA C 1 120 ? 7.865 -11.051 -9.841 1.00 17.80 117 ALA C C 1
ATOM 3254 O O . ALA C 1 120 ? 6.715 -11.515 -9.751 1.00 17.52 117 ALA C O 1
ATOM 3256 N N . GLN C 1 121 ? 8.179 -10.035 -10.626 1.00 14.83 118 GLN C N 1
ATOM 3257 C CA . GLN C 1 121 ? 7.134 -9.405 -11.422 1.00 14.29 118 GLN C CA 1
ATOM 3258 C C . GLN C 1 121 ? 7.668 -8.951 -12.766 1.00 16.77 118 GLN C C 1
ATOM 3259 O O . GLN C 1 121 ? 8.865 -8.687 -12.902 1.00 16.79 118 GLN C O 1
ATOM 3265 N N . LEU C 1 122 ? 6.798 -8.944 -13.777 1.00 16.78 119 LEU C N 1
ATOM 3266 C CA . LEU C 1 122 ? 7.188 -8.685 -15.163 1.00 14.77 119 LEU C CA 1
ATOM 3267 C C . LEU C 1 122 ? 6.592 -7.355 -15.625 1.00 18.22 119 LEU C C 1
ATOM 3268 O O . LEU C 1 122 ? 5.370 -7.175 -15.604 1.00 17.07 119 LEU C O 1
ATOM 3273 N N . ILE C 1 123 ? 7.456 -6.467 -16.097 1.00 15.40 120 ILE C N 1
ATOM 3274 C CA . ILE C 1 123 ? 7.020 -5.155 -16.598 1.00 14.87 120 ILE C CA 1
ATOM 3275 C C . ILE C 1 123 ? 7.259 -5.110 -18.097 1.00 17.41 120 ILE C C 1
ATOM 3276 O O . ILE C 1 123 ? 8.317 -5.541 -18.576 1.00 17.27 120 ILE C O 1
ATOM 3281 N N . PHE C 1 124 ? 6.290 -4.553 -18.843 1.00 16.37 121 PHE C N 1
ATOM 3282 C CA . PHE C 1 124 ? 6.468 -4.354 -20.271 1.00 16.96 121 PHE C CA 1
ATOM 3283 C C . PHE C 1 124 ? 6.985 -2.933 -20.438 1.00 20.41 121 PHE C C 1
ATOM 3284 O O . PHE C 1 124 ? 6.215 -1.957 -20.358 1.00 18.86 121 PHE C O 1
ATOM 3292 N N . LEU C 1 125 ? 8.299 -2.822 -20.609 1.00 17.46 122 LEU C N 1
ATOM 3293 C CA . LEU C 1 125 ? 8.984 -1.536 -20.746 1.00 16.40 122 LEU C CA 1
ATOM 3294 C C . LEU C 1 125 ? 9.111 -1.127 -22.194 1.00 21.21 122 LEU C C 1
ATOM 3295 O O . LEU C 1 125 ? 9.374 -1.972 -23.064 1.00 20.22 122 LEU C O 1
ATOM 3300 N N . ARG C 1 126 ? 9.007 0.185 -22.456 1.00 20.45 123 ARG C N 1
ATOM 3301 C CA . ARG C 1 126 ? 9.206 0.683 -23.808 1.00 20.18 123 ARG C CA 1
ATOM 3302 C C . ARG C 1 126 ? 10.689 0.870 -24.062 1.00 22.80 123 ARG C C 1
ATOM 3303 O O . ARG C 1 126 ? 11.414 1.459 -23.251 1.00 24.20 123 ARG C O 1
ATOM 3311 N N . TYR C 1 127 ? 11.157 0.348 -25.181 1.00 20.63 124 TYR C N 1
ATOM 3312 C CA . TYR C 1 127 ? 12.573 0.487 -25.518 1.00 20.77 124 TYR C CA 1
ATOM 3313 C C . TYR C 1 127 ? 12.705 0.893 -26.985 1.00 24.76 124 TYR C C 1
ATOM 3314 O O . TYR C 1 127 ? 11.740 0.806 -27.756 1.00 24.01 124 TYR C O 1
ATOM 3323 N N . CYS C 1 128 ? 13.907 1.319 -27.354 1.00 21.34 125 CYS C N 1
ATOM 3324 C CA . CYS C 1 128 ? 14.201 1.644 -28.726 1.00 22.18 125 CYS C CA 1
ATOM 3325 C C . CYS C 1 128 ? 14.853 0.452 -29.403 1.00 24.63 125 CYS C C 1
ATOM 3326 O O . CYS C 1 128 ? 15.920 0.008 -28.977 1.00 23.70 125 CYS C O 1
ATOM 3329 N N . ASP C 1 129 ? 14.198 -0.064 -30.447 1.00 22.37 126 ASP C N 1
ATOM 3330 C CA . ASP C 1 129 ? 14.755 -1.087 -31.310 1.00 23.61 126 ASP C CA 1
ATOM 3331 C C . ASP C 1 129 ? 15.562 -0.285 -32.364 1.00 26.31 126 ASP C C 1
ATOM 3332 O O . ASP C 1 129 ? 14.998 0.217 -33.355 1.00 26.74 126 ASP C O 1
ATOM 3337 N N . VAL C 1 130 ? 16.869 -0.096 -32.081 1.00 23.39 127 VAL C N 1
ATOM 3338 C CA . VAL C 1 130 ? 17.757 0.714 -32.911 1.00 23.32 127 VAL C CA 1
ATOM 3339 C C . VAL C 1 130 ? 17.785 0.224 -34.365 1.00 28.94 127 VAL C C 1
ATOM 3340 O O . VAL C 1 130 ? 17.952 -0.974 -34.610 1.00 28.43 127 VAL C O 1
ATOM 3344 N N . GLU C 1 131 ? 17.616 1.160 -35.323 1.00 29.21 128 GLU C N 1
ATOM 3345 C CA . GLU C 1 131 ? 17.617 0.835 -36.743 1.00 30.60 128 GLU C CA 1
ATOM 3346 C C . GLU C 1 131 ? 18.910 1.266 -37.443 1.00 37.01 128 GLU C C 1
ATOM 3347 O O . GLU C 1 131 ? 19.243 0.703 -38.492 1.00 38.84 128 GLU C O 1
ATOM 3353 N N . GLU C 1 132 ? 19.611 2.284 -36.897 1.00 32.57 129 GLU C N 1
ATOM 3354 C CA . GLU C 1 132 ? 20.853 2.807 -37.482 1.00 34.37 129 GLU C CA 1
ATOM 3355 C C . GLU C 1 132 ? 21.878 2.989 -36.372 1.00 38.54 129 GLU C C 1
ATOM 3356 O O . GLU C 1 132 ? 21.565 3.561 -35.317 1.00 36.74 129 GLU C O 1
ATOM 3362 N N . GLU C 1 133 ? 23.094 2.482 -36.596 1.00 37.21 130 GLU C N 1
ATOM 3363 C CA . GLU C 1 133 ? 24.152 2.603 -35.604 1.00 36.68 130 GLU C CA 1
ATOM 3364 C C . GLU C 1 133 ? 25.472 2.911 -36.260 1.00 40.89 130 GLU C C 1
ATOM 3365 O O . GLU C 1 133 ? 25.730 2.495 -37.392 1.00 41.34 130 GLU C O 1
ATOM 3371 N N . GLN C 1 134 ? 26.278 3.696 -35.559 1.00 36.57 131 GLN C N 1
ATOM 3372 C CA . GLN C 1 134 ? 27.591 4.108 -36.002 1.00 36.03 131 GLN C CA 1
ATOM 3373 C C . GLN C 1 134 ? 28.562 4.007 -34.832 1.00 37.96 131 GLN C C 1
ATOM 3374 O O . GLN C 1 134 ? 28.186 4.264 -33.696 1.00 35.04 131 GLN C O 1
ATOM 3380 N N . ILE C 1 135 ? 29.823 3.700 -35.135 1.00 37.23 132 ILE C N 1
ATOM 3381 C CA . ILE C 1 135 ? 30.918 3.714 -34.174 1.00 36.95 132 ILE C CA 1
ATOM 3382 C C . ILE C 1 135 ? 31.857 4.809 -34.679 1.00 39.63 132 ILE C C 1
ATOM 3383 O O . ILE C 1 135 ? 32.260 4.768 -35.843 1.00 40.00 132 ILE C O 1
ATOM 3388 N N . VAL C 1 136 ? 32.153 5.800 -33.831 1.00 35.49 133 VAL C N 1
ATOM 3389 C CA . VAL C 1 136 ? 33.044 6.892 -34.212 1.00 37.36 133 VAL C CA 1
ATOM 3390 C C . VAL C 1 136 ? 34.221 7.018 -33.246 1.00 41.23 133 VAL C C 1
ATOM 3391 O O . VAL C 1 136 ? 34.104 6.672 -32.067 1.00 38.42 133 VAL C O 1
ATOM 3395 N N . TYR C 1 137 ? 35.344 7.557 -33.746 1.00 42.20 134 TYR C N 1
ATOM 3396 C CA . TYR C 1 137 ? 36.469 7.892 -32.885 1.00 44.15 134 TYR C CA 1
ATOM 3397 C C . TYR C 1 137 ? 36.536 9.440 -32.902 1.00 49.91 134 TYR C C 1
ATOM 3398 O O . TYR C 1 137 ? 36.582 10.049 -33.980 1.00 49.70 134 TYR C O 1
ATOM 3407 N N . ILE C 1 138 ? 36.510 10.058 -31.704 1.00 47.16 135 ILE C N 1
ATOM 3408 C CA . ILE C 1 138 ? 36.565 11.516 -31.574 1.00 64.96 135 ILE C CA 1
ATOM 3409 C C . ILE C 1 138 ? 37.942 11.905 -31.040 1.00 94.06 135 ILE C C 1
ATOM 3410 O O . ILE C 1 138 ? 38.309 11.485 -29.946 1.00 54.53 135 ILE C O 1
ATOM 3415 N N . ARG C 1 145 ? 36.222 13.869 -36.162 1.00 54.07 142 ARG C N 1
ATOM 3416 C CA . ARG C 1 145 ? 35.467 12.624 -35.974 1.00 53.18 142 ARG C CA 1
ATOM 3417 C C . ARG C 1 145 ? 35.787 11.676 -37.130 1.00 58.70 142 ARG C C 1
ATOM 3418 O O . ARG C 1 145 ? 35.822 12.101 -38.289 1.00 60.86 142 ARG C O 1
ATOM 3426 N N . THR C 1 146 ? 36.074 10.408 -36.807 1.00 52.35 143 THR C N 1
ATOM 3427 C CA . THR C 1 146 ? 36.367 9.375 -37.799 1.00 52.39 143 THR C CA 1
ATOM 3428 C C . THR C 1 146 ? 35.324 8.274 -37.645 1.00 53.98 143 THR C C 1
ATOM 3429 O O . THR C 1 146 ? 35.180 7.713 -36.552 1.00 50.18 143 THR C O 1
ATOM 3433 N N . ILE C 1 147 ? 34.588 7.969 -38.728 1.00 51.57 144 ILE C N 1
ATOM 3434 C CA . ILE C 1 147 ? 33.599 6.888 -38.670 1.00 49.61 144 ILE C CA 1
ATOM 3435 C C . ILE C 1 147 ? 34.369 5.561 -38.789 1.00 54.91 144 ILE C C 1
ATOM 3436 O O . ILE C 1 147 ? 35.066 5.337 -39.782 1.00 56.89 144 ILE C O 1
ATOM 3441 N N . ILE C 1 148 ? 34.259 4.707 -37.767 1.00 50.71 145 ILE C N 1
ATOM 3442 C CA . ILE C 1 148 ? 34.918 3.395 -37.710 1.00 52.01 145 ILE C CA 1
ATOM 3443 C C . ILE C 1 148 ? 34.059 2.351 -38.420 1.00 54.01 145 ILE C C 1
ATOM 3444 O O . ILE C 1 148 ? 34.568 1.562 -39.208 1.00 54.74 145 ILE C O 1
ATOM 3449 N N . ASP C 1 149 ? 32.759 2.331 -38.103 1.00 49.68 146 ASP C N 1
ATOM 3450 C CA . ASP C 1 149 ? 31.803 1.387 -38.657 1.00 48.63 146 ASP C CA 1
ATOM 3451 C C . ASP C 1 149 ? 30.408 1.996 -38.642 1.00 50.28 146 ASP C C 1
ATOM 3452 O O . ASP C 1 149 ? 30.114 2.894 -37.852 1.00 46.27 146 ASP C O 1
ATOM 3457 N N . SER C 1 150 ? 29.562 1.520 -39.541 1.00 49.70 147 SER C N 1
ATOM 3458 C CA . SER C 1 150 ? 28.190 1.976 -39.691 1.00 50.08 147 SER C CA 1
ATOM 3459 C C . SER C 1 150 ? 27.352 0.759 -40.067 1.00 55.67 147 SER C C 1
ATOM 3460 O O . SER C 1 150 ? 27.790 -0.041 -40.899 1.00 58.22 147 SER C O 1
ATOM 3463 N N . SER C 1 151 ? 26.174 0.594 -39.458 1.00 50.65 148 SER C N 1
ATOM 3464 C CA . SER C 1 151 ? 25.298 -0.518 -39.818 1.00 50.24 148 SER C CA 1
ATOM 3465 C C . SER C 1 151 ? 23.830 -0.171 -39.666 1.00 52.14 148 SER C C 1
ATOM 3466 O O . SER C 1 151 ? 23.432 0.524 -38.726 1.00 49.65 148 SER C O 1
ATOM 3469 N N . SER C 1 152 ? 23.036 -0.636 -40.633 1.00 49.31 149 SER C N 1
ATOM 3470 C CA . SER C 1 152 ? 21.588 -0.472 -40.703 1.00 48.53 149 SER C CA 1
ATOM 3471 C C . SER C 1 152 ? 21.012 -1.848 -40.438 1.00 52.21 149 SER C C 1
ATOM 3472 O O . SER C 1 152 ? 21.425 -2.826 -41.077 1.00 54.62 149 SER C O 1
ATOM 3475 N N . LYS C 1 153 ? 20.079 -1.937 -39.488 1.00 44.69 150 LYS C N 1
ATOM 3476 C CA . LYS C 1 153 ? 19.449 -3.198 -39.121 1.00 52.01 150 LYS C CA 1
ATOM 3477 C C . LYS C 1 153 ? 18.682 -3.829 -40.296 1.00 85.68 150 LYS C C 1
ATOM 3478 O O . LYS C 1 153 ? 17.917 -3.152 -40.972 1.00 52.40 150 LYS C O 1
#

B-factor: mean 31.98, std 15.1, range [12.46, 108.82]

Secondary structure (DSSP, 8-state):
-TTEEEEEE-S-TTS--PPPPB-SSTT--SEEE--SS-EEEPTT-EEEEE-SEEEEEPPTTEEEEEE--HHHHHHHTEE----EE-TT--S--EEEEEE--SSPPEEE-TTS--EEEEEEEB----EEEEEEE-TTT--EEEEEEEE-/--SEEEEEE-S-TTS--PPPPB-SSTT--EEEE--SS-EEEPTT-EEEEE-SEEEEEPPTTEEEEEE--HHHHHHHTEE----EE-TT--S--EEEEEE--SS--EEE-TTS--EEEEEEEB----EEEEEEE-TTT--EEEEEEEE---SS---------/--TTEEEEEE-S----PPPB-SSTT--SEEE--SS-EEE-TT-EEEEE-SEEEEEPPTTEEEEEE--HHHHHHHTEE----EE-TT--S--EEEEEE--SS--EEE-TTS--EEEEEEEB----EEEEEE--EEEEEEE-

Nearest PDB structures (foldseek):
  5y5q-assembly1_A  TM=1.007E+00  e=1.047E-27  Shrimp white spot syndrome virus (isolate Tongan)
  5y5p-assembly2_E  TM=1.003E+00  e=8.913E-27  Shrimp white spot syndrome virus (isolate Tongan)
  5y5q-assembly1_B  TM=1.001E+00  e=8.913E-27  Shrimp white spot syndrome virus (isolate Tongan)
  5y5p-assembly2_F  TM=9.944E-01  e=1.104E-25  Shrimp white spot syndrome virus (isolate Tongan)
  5y5o-assembly1_C  TM=9.904E-01  e=1.787E-25  Shrimp white spot syndrome virus (isolate Tongan)

InterPro domains:
  IPR008181 Deoxyuridine triphosphate nucleotidohydrolase [PTHR11241] (18-170)
  IPR029054 dUTPase-like [PF00692] (23-138)
  IPR033704 dUTPase, trimeric [cd07557] (33-121)
  IPR036157 dUTPase-like superfamily [G3DSA:2.70.40.10] (1-150)
  IPR036157 dUTPase-like superfamily [SSF51283] (18-170)

Foldseek 3Di:
DQPDWDKAFQDPPVDQFFDDFDQPDPPRQWTFFAFRDKDKADAQGKDWTFRRIDTPQARPQWWKFKFFDPCLCPVQVKGQPGGTGDRPDPDTGITIMGGNGNHGIRIGDRVDGGITMHTDHDDPDFKDWDWDADPPPRDIHTPDIDGD/DLQDWDKAFQDPPVDDFFDDFDAPDPPGQWTFFAFRDKDWADAQGKDWTFRRIDTPQARPQWWKFKFFDPCLCPVQVKGQPGGTGDRVDPDTGITIMGGNGNHGIHIGDGPDTGITMHTDHDDPDFKDWDWDADPPPRDIDTPDIDGDDDPPDDDDDDDDD/DLQPPWDKAFQDDVQADDFDAPDPPRQWTFFFFSDKDWAFAQGKDWTFRRIDTPGARPQWWKFKFFDPCLCPVQVKTQPGGTGDRVDPDTGITIMGGNGRHGIHIGDRVDGGITMHTDHDDPDQKDFDQDVHDTPDIDGD